Protein AF-A0A3D6BR18-F1 (afdb_monomer_lite)

Sequence (540 aa):
STDLTGLTVGATYFVQVFTYFSGSATTTFEICVTEPCTLSGSIANTPTLCPTIIIDEQGNDPFAASPFISNPSANIDCSTDTVTLSANPNLKETTSYIVEQIIYPNPAPDYDFPILGGNQQVINTDDVWATSRTNIGFPFCFYDNTYTQTLVGANGMTTFDNSIVPGSSCGWSFNNNLPSTAGALFEQTIYGVYHDIDPSGLTGAPIKSRTIGTAPCRQFQVSWTDIPMFGDASRLYTGMIVLHEATNIIEVFIETKLIENGNVYPWNDGNSIVGIQGDITPLGPNNQYAVAPCRNGLDTNWETTNEAWRFTPNGADVTPSTVTWYQGSINASNVIASNPDNSVTVSTGGNYFAVASFNTCSGTINLTDEIVVNDNRKVWRGTVNTDWYTPANWSGNAIPTSSDCVIIPDLNTTNNNSPIVIGGPPTPPPPGLARSLRVMSNGYLELTSESNLIVTDNIYIEDAIAPYGKIIIRDDGNLIQINNSPPNNNVGNIQMQRNVNSLTNLNYVYWSSPVNGFNVTNVSPGTNNNLIWHWIPTVA

pLDDT: mean 89.98, std 9.35, range [43.12, 98.69]

Organism: NCBI:txid1137281

Foldseek 3Di:
DDDDDDDDPPDDDDDDDDDPDPDDDDDDDDDDDDDAFDPPDDADADDDDAWFWAKDFPPDDQSPDVVRDRFDFAEAFPVRLKTKIFTHTLAFDQLAWEKHWHAQDVVHDDQDDDAPDWDWQADQFFFFKGQDWTALVFWAAHNNDTARTWIDTPFQKIARDPVDHHGDGQDQADDDWPPDPPGNHDARMFRLKGHGWGSHPDPDRQWGWDWDDDPQWIKIKIWHHQTAHPQGSVFGWTKMWIATHRQRKIKIWTQWDAFPPNQDPTPSNLFIFGWGHHDQDDDPPRRHMDGDRQGIRNRPRDIDHSIMMMIGRDHHGFQFPKKWKAFADPDPVGTPDIDSGRIDMDRDWGKMKIWTWTQDPRGIDIHMDIHTYDYQAWEFQLPPAQEQCQQVRIPPSHHAAQDHEYEQEACVRRVVHAHEQDADPPVQDDARHYCEYEFAANGEYEYEASYHHEHAAAYEWAPPDPPTGEYEYYANGDYYYNDPDPPRPYDDDYHYDHDDPDDDPPDDDDDDDPDPPDDCCVVPVPDDPVNDDDDDDDDD

Structure (mmCIF, N/CA/C/O backbone):
data_AF-A0A3D6BR18-F1
#
_entry.id   AF-A0A3D6BR18-F1
#
loop_
_atom_site.group_PDB
_atom_site.id
_atom_site.type_symbol
_atom_site.label_atom_id
_atom_site.label_alt_id
_atom_site.label_comp_id
_atom_site.label_asym_id
_atom_site.label_entity_id
_atom_site.label_seq_id
_atom_site.pdbx_PDB_ins_code
_atom_site.Cartn_x
_atom_site.Cartn_y
_atom_site.Cartn_z
_atom_site.occupancy
_atom_site.B_iso_or_equiv
_atom_site.auth_seq_id
_atom_site.auth_comp_id
_atom_site.auth_asym_id
_atom_site.auth_atom_id
_atom_site.pdbx_PDB_model_num
ATOM 1 N N . SER A 1 1 ? 49.241 -8.669 -21.479 1.00 60.81 1 SER A N 1
ATOM 2 C CA . SER A 1 1 ? 48.333 -8.402 -20.353 1.00 60.81 1 SER A CA 1
ATOM 3 C C . SER A 1 1 ? 48.470 -9.540 -19.363 1.00 60.81 1 SER A C 1
ATOM 5 O O . SER A 1 1 ? 48.788 -10.651 -19.778 1.00 60.81 1 SER A O 1
ATOM 7 N N . THR A 1 2 ? 48.308 -9.253 -18.076 1.00 68.56 2 THR A N 1
ATOM 8 C CA . THR A 1 2 ? 48.282 -10.262 -17.014 1.00 68.56 2 THR A CA 1
ATOM 9 C C . THR A 1 2 ? 47.065 -9.956 -16.163 1.00 68.56 2 THR A C 1
ATOM 11 O O . THR A 1 2 ? 47.025 -8.885 -15.560 1.00 68.56 2 THR A O 1
ATOM 14 N N . ASP A 1 3 ? 46.108 -10.877 -16.117 1.00 72.44 3 ASP A N 1
ATOM 15 C CA . ASP A 1 3 ? 44.903 -10.718 -15.307 1.00 72.44 3 ASP A CA 1
ATOM 16 C C . ASP A 1 3 ? 45.155 -11.310 -13.921 1.00 72.44 3 ASP A C 1
ATOM 18 O O . ASP A 1 3 ? 45.604 -12.452 -13.784 1.00 72.44 3 ASP A O 1
ATOM 22 N N . LEU A 1 4 ? 44.908 -10.513 -12.883 1.00 78.56 4 LEU A N 1
ATOM 23 C CA . LEU A 1 4 ? 45.089 -10.914 -11.493 1.00 78.56 4 LEU A CA 1
ATOM 24 C C . LEU A 1 4 ? 43.722 -10.957 -10.802 1.00 78.56 4 LEU A C 1
ATOM 26 O O . LEU A 1 4 ? 43.107 -9.921 -10.571 1.00 78.56 4 LEU A O 1
ATOM 30 N N . THR A 1 5 ? 43.251 -12.159 -10.467 1.00 78.25 5 THR A N 1
ATOM 31 C CA . THR A 1 5 ? 41.953 -12.393 -9.808 1.00 78.25 5 THR A CA 1
ATOM 32 C C . THR A 1 5 ? 42.113 -12.703 -8.316 1.00 78.25 5 THR A C 1
ATOM 34 O O . THR A 1 5 ? 43.178 -13.145 -7.886 1.00 78.25 5 THR A O 1
ATOM 37 N N . GLY A 1 6 ? 41.040 -12.560 -7.528 1.00 75.62 6 GLY A N 1
ATOM 38 C CA . GLY A 1 6 ? 41.031 -12.931 -6.101 1.00 75.62 6 GLY A CA 1
ATOM 39 C C . GLY A 1 6 ? 41.629 -11.872 -5.171 1.00 75.62 6 GLY A C 1
ATOM 40 O O . GLY A 1 6 ? 42.189 -12.204 -4.128 1.00 75.62 6 GLY A O 1
ATOM 41 N N . LEU A 1 7 ? 41.542 -10.603 -5.569 1.00 78.50 7 LEU A N 1
ATOM 42 C CA . LEU A 1 7 ? 41.969 -9.468 -4.759 1.00 78.50 7 LEU A CA 1
ATOM 43 C C . LEU A 1 7 ? 40.924 -9.160 -3.673 1.00 78.50 7 LEU A C 1
ATOM 45 O O . LEU A 1 7 ? 39.724 -9.279 -3.899 1.00 78.50 7 LEU A O 1
ATOM 49 N N . THR A 1 8 ? 41.385 -8.756 -2.493 1.00 75.69 8 THR A N 1
ATOM 50 C CA . THR A 1 8 ? 40.568 -8.381 -1.341 1.00 75.69 8 THR A CA 1
ATOM 51 C C . THR A 1 8 ? 40.419 -6.865 -1.305 1.00 75.69 8 THR A C 1
ATOM 53 O O . THR A 1 8 ? 41.416 -6.138 -1.303 1.00 75.69 8 THR A O 1
ATOM 56 N N . VAL A 1 9 ? 39.178 -6.381 -1.221 1.00 72.50 9 VAL A N 1
ATOM 57 C CA . VAL A 1 9 ? 38.888 -4.950 -1.063 1.00 72.50 9 VAL A CA 1
ATOM 58 C C . VAL A 1 9 ? 39.596 -4.407 0.186 1.00 72.50 9 VAL A C 1
ATOM 60 O O . VAL A 1 9 ? 39.538 -5.001 1.262 1.00 72.50 9 VAL A O 1
ATOM 63 N N . GLY A 1 10 ? 40.300 -3.283 0.031 1.00 75.00 10 GLY A N 1
ATOM 64 C CA . GLY A 1 10 ? 41.078 -2.645 1.100 1.00 75.00 10 GLY A CA 1
ATOM 65 C C . GLY A 1 10 ? 42.492 -3.205 1.313 1.00 75.00 10 GLY A C 1
ATOM 66 O O . GLY A 1 10 ? 43.231 -2.658 2.131 1.00 75.00 10 GLY A O 1
ATOM 67 N N . ALA A 1 11 ? 42.905 -4.250 0.587 1.00 82.31 11 ALA A N 1
ATOM 68 C CA . ALA A 1 11 ? 44.281 -4.742 0.615 1.00 82.31 11 ALA A CA 1
ATOM 69 C C . ALA A 1 11 ? 45.194 -3.955 -0.346 1.00 82.31 11 ALA A C 1
ATOM 71 O O . ALA A 1 11 ? 44.793 -3.565 -1.442 1.00 82.31 11 ALA A O 1
ATOM 72 N N . THR A 1 12 ? 46.451 -3.742 0.056 1.00 86.69 12 THR A N 1
ATOM 73 C CA . THR A 1 12 ? 47.466 -3.081 -0.779 1.00 86.69 12 THR A CA 1
ATOM 74 C C . THR A 1 12 ? 48.167 -4.092 -1.681 1.00 86.69 12 THR A C 1
ATOM 76 O O . THR A 1 12 ? 48.740 -5.068 -1.194 1.00 86.69 12 THR A O 1
ATOM 79 N N . TYR A 1 13 ? 48.205 -3.808 -2.982 1.00 84.00 13 TYR A N 1
ATOM 80 C CA . TYR A 1 13 ? 48.919 -4.601 -3.983 1.00 84.00 13 TYR A CA 1
ATOM 81 C C . TYR A 1 13 ? 50.100 -3.818 -4.557 1.00 84.00 13 TYR A C 1
ATOM 83 O O . TYR A 1 13 ? 50.001 -2.618 -4.807 1.00 84.00 13 TYR A O 1
ATOM 91 N N . PHE A 1 14 ? 51.225 -4.501 -4.772 1.00 86.56 14 PHE A N 1
ATOM 92 C CA . PHE A 1 14 ? 52.440 -3.910 -5.330 1.00 86.56 14 PHE A CA 1
ATOM 93 C C . PHE A 1 14 ? 52.667 -4.433 -6.748 1.00 86.56 14 PHE A C 1
ATOM 95 O O . PHE A 1 14 ? 52.677 -5.642 -6.970 1.00 86.56 14 PHE A O 1
ATOM 102 N N . VAL A 1 15 ? 52.891 -3.522 -7.696 1.00 83.00 15 VAL A N 1
ATOM 103 C CA . VAL A 1 15 ? 53.250 -3.851 -9.080 1.00 83.00 15 VAL A CA 1
ATOM 104 C C . VAL A 1 15 ? 54.729 -3.558 -9.280 1.00 83.00 15 VAL A C 1
ATOM 106 O O . VAL A 1 15 ? 55.196 -2.457 -8.987 1.00 83.00 15 VAL A O 1
ATOM 109 N N . GLN A 1 16 ? 55.472 -4.539 -9.788 1.00 83.19 16 GLN A N 1
ATOM 110 C CA . GLN A 1 16 ? 56.882 -4.383 -10.125 1.00 83.19 16 GLN A CA 1
ATOM 111 C C . GLN A 1 16 ? 57.082 -4.562 -11.628 1.00 83.19 16 GLN A C 1
ATOM 113 O O . GLN A 1 16 ? 56.694 -5.578 -12.200 1.00 83.19 16 GLN A O 1
ATOM 118 N N . VAL A 1 17 ? 57.711 -3.571 -12.258 1.00 79.62 17 VAL A N 1
ATOM 119 C CA . VAL A 1 17 ? 58.019 -3.578 -13.692 1.00 79.62 17 VAL A CA 1
ATOM 120 C C . VAL A 1 17 ? 59.502 -3.881 -13.874 1.00 79.62 17 VAL A C 1
ATOM 122 O O . VAL A 1 17 ? 60.353 -3.225 -13.274 1.00 79.62 17 VAL A O 1
ATOM 125 N N . PHE A 1 18 ? 59.812 -4.868 -14.712 1.00 78.88 18 PHE A N 1
ATOM 126 C CA . PHE A 1 18 ? 61.181 -5.248 -15.049 1.00 78.88 18 PHE A CA 1
ATOM 127 C C . PHE A 1 18 ? 61.497 -4.894 -16.502 1.00 78.88 18 PHE A C 1
ATOM 129 O O . PHE A 1 18 ? 60.648 -5.019 -17.381 1.00 78.88 18 PHE A O 1
ATOM 136 N N . THR A 1 19 ? 62.741 -4.492 -16.756 1.00 77.75 19 THR A N 1
ATOM 137 C CA . THR A 1 19 ? 63.297 -4.373 -18.108 1.00 77.75 19 THR A CA 1
ATOM 138 C C . THR A 1 19 ? 64.278 -5.515 -18.354 1.00 77.75 19 THR A C 1
ATOM 140 O O . THR A 1 19 ? 65.037 -5.894 -17.463 1.00 77.75 19 THR A O 1
ATOM 143 N N . TYR A 1 20 ? 64.256 -6.081 -19.560 1.00 79.12 20 TYR A N 1
ATOM 144 C CA . TYR A 1 20 ? 65.092 -7.225 -19.938 1.00 79.12 20 TYR A CA 1
ATOM 145 C C . TYR A 1 20 ? 66.569 -6.849 -20.181 1.00 79.12 20 TYR A C 1
ATOM 147 O O . TYR A 1 20 ? 67.428 -7.723 -20.254 1.00 79.12 20 TYR A O 1
ATOM 155 N N . PHE A 1 21 ? 66.895 -5.555 -20.284 1.00 78.75 21 PHE A N 1
ATOM 156 C CA . PHE A 1 21 ? 68.249 -5.081 -20.586 1.00 78.75 21 PHE A CA 1
ATOM 157 C C . PHE A 1 21 ? 68.790 -4.150 -19.498 1.00 78.75 21 PHE A C 1
ATOM 159 O O . PHE A 1 21 ? 68.047 -3.397 -18.870 1.00 78.75 21 PHE A O 1
ATOM 166 N N . SER A 1 22 ? 70.111 -4.157 -19.310 1.00 77.31 22 SER A N 1
ATOM 167 C CA . SER A 1 22 ? 70.805 -3.243 -18.402 1.00 77.31 22 SER A CA 1
ATOM 168 C C . SER A 1 22 ? 70.850 -1.828 -18.995 1.00 77.31 22 SER A C 1
ATOM 170 O O . SER A 1 22 ? 71.704 -1.525 -19.828 1.00 77.31 22 SER A O 1
ATOM 172 N N . GLY A 1 23 ? 69.920 -0.967 -18.581 1.00 76.19 23 GLY A N 1
ATOM 173 C CA . GLY A 1 23 ? 69.834 0.430 -19.007 1.00 76.19 23 GLY A CA 1
ATOM 174 C C . GLY A 1 23 ? 68.563 1.114 -18.498 1.00 76.19 23 GLY A C 1
ATOM 175 O O . GLY A 1 23 ? 67.672 0.460 -17.958 1.00 76.19 23 GLY A O 1
ATOM 176 N N . SER A 1 24 ? 68.476 2.436 -18.659 1.00 76.38 24 SER A N 1
ATOM 177 C CA . SER A 1 24 ? 67.232 3.167 -18.396 1.00 76.38 24 SER A CA 1
ATOM 178 C C . SER A 1 24 ? 66.236 2.885 -19.523 1.00 76.38 24 SER A C 1
ATOM 180 O O . SER A 1 24 ? 66.578 3.032 -20.696 1.00 76.38 24 SER A O 1
ATOM 182 N N . ALA A 1 25 ? 65.025 2.460 -19.170 1.00 75.50 25 ALA A N 1
ATOM 183 C CA . ALA A 1 25 ? 63.926 2.234 -20.099 1.00 75.50 25 ALA A CA 1
ATOM 184 C C . ALA A 1 25 ? 62.703 3.028 -19.631 1.00 75.50 25 ALA A C 1
ATOM 186 O O . ALA A 1 25 ? 62.412 3.077 -18.436 1.00 75.50 25 ALA A O 1
ATOM 187 N N . THR A 1 26 ? 61.989 3.642 -20.571 1.00 80.06 26 THR A N 1
ATOM 188 C CA . THR A 1 26 ? 60.726 4.339 -20.312 1.00 80.06 26 THR A CA 1
ATOM 189 C C . THR A 1 26 ? 59.607 3.557 -20.980 1.00 80.06 26 THR A C 1
ATOM 191 O O . THR A 1 26 ? 59.691 3.255 -22.167 1.00 80.06 26 THR A O 1
ATOM 194 N N . THR A 1 27 ? 58.571 3.219 -20.219 1.00 76.94 27 THR A N 1
ATOM 195 C CA . THR A 1 27 ? 57.362 2.564 -20.724 1.00 76.94 27 THR A CA 1
ATOM 196 C C . THR A 1 27 ? 56.146 3.173 -20.047 1.00 76.94 27 THR A C 1
ATOM 198 O O . THR A 1 27 ? 56.242 3.678 -18.928 1.00 76.94 27 THR A O 1
ATOM 201 N N . THR A 1 28 ? 55.005 3.102 -20.716 1.00 80.56 28 THR A N 1
ATOM 202 C CA . THR A 1 28 ? 53.692 3.319 -20.113 1.00 80.56 28 THR A CA 1
ATOM 203 C C . THR A 1 28 ? 53.018 1.964 -19.921 1.00 80.56 28 THR A C 1
ATOM 205 O O . THR A 1 28 ? 53.289 1.015 -20.657 1.00 80.56 28 THR A O 1
ATOM 208 N N . PHE A 1 29 ? 52.184 1.851 -18.895 1.00 78.56 29 PHE A N 1
ATOM 209 C CA . PHE A 1 29 ? 51.270 0.732 -18.710 1.00 78.56 29 PHE A CA 1
ATOM 210 C C . PHE A 1 29 ? 50.000 1.259 -18.049 1.00 78.56 29 PHE A C 1
ATOM 212 O O . PHE A 1 29 ? 50.023 2.294 -17.382 1.00 78.56 29 PHE A O 1
ATOM 219 N N . GLU A 1 30 ? 48.909 0.539 -18.250 1.00 79.00 30 GLU A N 1
ATOM 220 C CA . GLU A 1 30 ? 47.612 0.833 -17.662 1.00 79.00 30 GLU A CA 1
ATOM 221 C C . GLU A 1 30 ? 47.282 -0.261 -16.643 1.00 79.00 30 GLU A C 1
ATOM 223 O O . GLU A 1 30 ? 47.564 -1.438 -16.878 1.00 79.00 30 GLU A O 1
ATOM 228 N N . ILE A 1 31 ? 46.734 0.133 -15.493 1.00 80.75 31 ILE A N 1
ATOM 229 C CA . ILE A 1 31 ? 46.152 -0.794 -14.521 1.00 80.75 31 ILE A CA 1
ATOM 230 C C . ILE A 1 31 ? 44.653 -0.529 -14.521 1.00 80.75 31 ILE A C 1
ATOM 232 O O . ILE A 1 31 ? 44.224 0.554 -14.127 1.00 80.75 31 ILE A O 1
ATOM 236 N N . CYS A 1 32 ? 43.876 -1.533 -14.910 1.00 70.25 32 CYS A N 1
ATOM 237 C CA . CYS A 1 32 ? 42.437 -1.549 -14.701 1.00 70.25 32 CYS A CA 1
ATOM 238 C C . CYS A 1 32 ? 42.144 -2.374 -13.441 1.00 70.25 32 CYS A C 1
ATOM 240 O O . CYS A 1 32 ? 42.615 -3.506 -13.321 1.00 70.25 32 CYS A O 1
ATOM 242 N N . VAL A 1 33 ? 41.414 -1.798 -12.486 1.00 70.69 33 VAL A N 1
ATOM 243 C CA . VAL A 1 33 ? 40.912 -2.519 -11.310 1.00 70.69 33 VAL A CA 1
ATOM 244 C C . VAL A 1 33 ? 39.407 -2.628 -11.463 1.00 70.69 33 VAL A C 1
ATOM 246 O O . VAL A 1 33 ? 38.709 -1.620 -11.413 1.00 70.69 33 VAL A O 1
ATOM 249 N N . THR A 1 34 ? 38.919 -3.849 -11.637 1.00 62.00 34 THR A N 1
ATOM 250 C CA . THR A 1 34 ? 37.490 -4.151 -11.687 1.00 62.00 34 THR A CA 1
ATOM 251 C C . THR A 1 34 ? 37.130 -5.006 -10.484 1.00 62.00 34 THR A C 1
ATOM 253 O O . THR A 1 34 ? 37.720 -6.069 -10.280 1.00 62.00 34 THR A O 1
ATOM 256 N N . GLU A 1 35 ? 36.157 -4.572 -9.692 1.00 62.97 35 GLU A N 1
ATOM 257 C CA . GLU A 1 35 ? 35.441 -5.483 -8.806 1.00 62.97 35 GLU A CA 1
ATOM 258 C C . GLU A 1 35 ? 34.349 -6.147 -9.656 1.00 62.97 35 GLU A C 1
ATOM 260 O O . GLU A 1 35 ? 33.513 -5.426 -10.203 1.00 62.97 35 GLU A O 1
ATOM 265 N N . PRO A 1 36 ? 34.362 -7.479 -9.856 1.00 64.31 36 PRO A N 1
ATOM 266 C CA . PRO A 1 36 ? 33.270 -8.130 -10.560 1.00 64.31 36 PRO A CA 1
ATOM 267 C C . PRO A 1 36 ? 31.995 -7.861 -9.769 1.00 64.31 36 PRO A C 1
ATOM 269 O O . PRO A 1 36 ? 31.894 -8.228 -8.597 1.00 64.31 36 PRO A O 1
ATOM 272 N N . CYS A 1 37 ? 31.042 -7.177 -10.395 1.00 67.88 37 CYS A N 1
ATOM 273 C CA . CYS A 1 37 ? 29.797 -6.850 -9.731 1.00 67.88 37 CYS A CA 1
ATOM 274 C C . CYS A 1 37 ? 29.080 -8.154 -9.358 1.00 67.88 37 CYS A C 1
ATOM 276 O O . CYS A 1 37 ? 28.840 -9.015 -10.208 1.00 67.88 37 CYS A O 1
ATOM 278 N N . THR A 1 38 ? 28.781 -8.328 -8.070 1.00 68.44 38 THR A N 1
ATOM 279 C CA . THR A 1 38 ? 28.078 -9.510 -7.564 1.00 68.44 38 THR A CA 1
ATOM 280 C C . THR A 1 38 ? 26.665 -9.131 -7.151 1.00 68.44 38 THR A C 1
ATOM 282 O O . THR A 1 38 ? 26.454 -8.236 -6.331 1.00 68.44 38 THR A O 1
ATOM 285 N N . LEU A 1 39 ? 25.682 -9.848 -7.700 1.00 75.88 39 LEU A N 1
ATOM 286 C CA . LEU A 1 39 ? 24.297 -9.780 -7.244 1.00 75.88 39 LEU A CA 1
ATOM 287 C C . LEU A 1 39 ? 24.222 -10.387 -5.836 1.00 75.88 39 LEU A C 1
ATOM 289 O O . LEU A 1 39 ? 24.115 -11.598 -5.672 1.00 75.88 39 LEU A O 1
ATOM 293 N N . SER A 1 40 ? 24.362 -9.546 -4.814 1.00 62.06 40 SER A N 1
ATOM 294 C CA . SER A 1 40 ? 24.357 -9.947 -3.398 1.00 62.06 40 SER A CA 1
ATOM 295 C C . SER A 1 40 ? 23.104 -9.486 -2.642 1.00 62.06 40 SER A C 1
ATOM 297 O O . SER A 1 40 ? 22.962 -9.766 -1.452 1.00 62.06 40 SER A O 1
ATOM 299 N N . GLY A 1 41 ? 22.179 -8.805 -3.327 1.00 67.94 41 GLY A N 1
ATOM 300 C CA . GLY A 1 41 ? 20.901 -8.374 -2.766 1.00 67.94 41 GLY A CA 1
ATOM 301 C C . GLY A 1 41 ? 19.906 -9.526 -2.615 1.00 67.94 41 GLY A C 1
ATOM 302 O O . GLY A 1 41 ? 19.881 -10.459 -3.416 1.00 67.94 41 GLY A O 1
ATOM 303 N N . SER A 1 42 ? 19.059 -9.455 -1.588 1.00 78.38 42 SER A N 1
ATOM 304 C CA . SER A 1 42 ? 17.889 -10.328 -1.483 1.00 78.38 42 SER A CA 1
ATOM 305 C C . SER A 1 42 ? 16.881 -9.986 -2.577 1.00 78.38 42 SER A C 1
ATOM 307 O O . SER A 1 42 ? 16.557 -8.814 -2.760 1.00 78.38 42 SER A O 1
ATOM 309 N N . ILE A 1 43 ? 16.346 -11.005 -3.250 1.00 86.62 43 ILE A N 1
ATOM 310 C CA . ILE A 1 43 ? 15.245 -10.836 -4.201 1.00 86.62 43 ILE A CA 1
ATOM 311 C C . ILE A 1 43 ? 13.999 -10.409 -3.423 1.00 86.62 43 ILE A C 1
ATOM 313 O O . ILE A 1 43 ? 13.561 -11.110 -2.505 1.00 86.62 43 ILE A O 1
ATOM 317 N N . ALA A 1 44 ? 13.432 -9.266 -3.789 1.00 85.88 44 ALA A N 1
ATOM 318 C CA . ALA A 1 44 ? 12.233 -8.748 -3.165 1.00 85.88 44 ALA A CA 1
ATOM 319 C C . ALA A 1 44 ? 11.018 -9.609 -3.521 1.00 85.88 44 ALA A C 1
ATOM 321 O O . ALA A 1 44 ? 10.730 -9.889 -4.688 1.00 85.88 44 ALA A O 1
ATOM 322 N N . ASN A 1 45 ? 10.299 -10.029 -2.483 1.00 83.50 45 ASN A N 1
ATOM 323 C CA . ASN A 1 45 ? 9.101 -10.859 -2.578 1.00 83.50 45 ASN A CA 1
ATOM 324 C C . ASN A 1 45 ? 7.799 -10.059 -2.420 1.00 83.50 45 ASN A C 1
ATOM 326 O O . ASN A 1 45 ? 6.720 -10.633 -2.569 1.00 83.50 45 ASN A O 1
ATOM 330 N N . THR A 1 46 ? 7.881 -8.757 -2.133 1.00 81.81 46 THR A N 1
ATOM 331 C CA . THR A 1 46 ? 6.715 -7.871 -2.098 1.00 81.81 46 THR A CA 1
ATOM 332 C C . THR A 1 46 ? 6.160 -7.724 -3.516 1.00 81.81 46 THR A C 1
ATOM 334 O O . THR A 1 46 ? 6.891 -7.255 -4.398 1.00 81.81 46 THR A O 1
ATOM 337 N N . PRO A 1 47 ? 4.902 -8.122 -3.773 1.00 84.25 47 PRO A N 1
ATOM 338 C CA . PRO A 1 47 ? 4.307 -8.016 -5.098 1.00 84.25 47 PRO A CA 1
ATOM 339 C C . PRO A 1 47 ? 4.134 -6.550 -5.496 1.00 84.25 47 PRO A C 1
ATOM 341 O O . PRO A 1 47 ? 3.909 -5.686 -4.649 1.00 84.25 47 PRO A O 1
ATOM 344 N N . THR A 1 48 ? 4.198 -6.267 -6.793 1.00 88.31 48 THR A N 1
ATOM 345 C CA . THR A 1 48 ? 3.797 -4.959 -7.314 1.00 88.31 48 THR A CA 1
ATOM 346 C C . THR A 1 48 ? 2.278 -4.866 -7.269 1.00 88.31 48 THR A C 1
ATOM 348 O O . THR A 1 48 ? 1.571 -5.673 -7.876 1.00 88.31 48 THR A O 1
ATOM 351 N N . LEU A 1 49 ? 1.774 -3.912 -6.491 1.00 86.62 49 LEU A N 1
ATOM 352 C CA . LEU A 1 49 ? 0.348 -3.710 -6.272 1.00 86.62 49 LEU A CA 1
ATOM 353 C C . LEU A 1 49 ? -0.160 -2.533 -7.097 1.00 86.62 49 LEU A C 1
ATOM 355 O O . LEU A 1 49 ? 0.571 -1.585 -7.383 1.00 86.62 49 LEU A O 1
ATOM 359 N N . CYS A 1 50 ? -1.456 -2.576 -7.401 1.00 87.56 50 CYS A N 1
ATOM 360 C CA . CYS A 1 50 ? -2.215 -1.383 -7.750 1.00 87.56 50 CYS A CA 1
ATOM 361 C C . CYS A 1 50 ? -1.950 -0.234 -6.760 1.00 87.56 50 CYS A C 1
ATOM 363 O O . CYS A 1 50 ? -1.614 -0.493 -5.596 1.00 87.56 50 CYS A O 1
ATOM 365 N N . PRO A 1 51 ? -2.174 1.028 -7.168 1.00 87.00 51 PRO A N 1
ATOM 366 C CA . PRO A 1 51 ? -2.248 2.114 -6.200 1.00 87.00 51 PRO A CA 1
ATOM 367 C C . PRO A 1 51 ? -3.308 1.758 -5.152 1.00 87.00 51 PRO A C 1
ATOM 369 O O . PRO A 1 51 ? -4.448 1.433 -5.489 1.00 87.00 51 PRO A O 1
ATOM 372 N N . THR A 1 52 ? -2.916 1.765 -3.885 1.00 91.00 52 THR A N 1
ATOM 373 C CA . THR A 1 52 ? -3.808 1.430 -2.779 1.00 91.00 52 THR A CA 1
ATOM 374 C C . THR A 1 52 ? -3.403 2.192 -1.530 1.00 91.00 52 THR A C 1
ATOM 376 O O . THR A 1 52 ? -2.290 2.708 -1.411 1.00 91.00 52 THR A O 1
ATOM 379 N N . ILE A 1 53 ? -4.335 2.259 -0.595 1.00 93.50 53 ILE A N 1
ATOM 380 C CA . ILE A 1 53 ? -4.004 2.466 0.807 1.00 93.50 53 ILE A CA 1
ATOM 381 C C . ILE A 1 53 ? -4.124 1.116 1.517 1.00 93.50 53 ILE A C 1
ATOM 383 O O . ILE A 1 53 ? -4.859 0.251 1.046 1.00 93.50 53 ILE A O 1
ATOM 387 N N . ILE A 1 54 ? -3.379 0.921 2.598 1.00 94.75 54 ILE A N 1
ATOM 388 C CA . ILE A 1 54 ? -3.582 -0.181 3.540 1.00 94.75 54 ILE A CA 1
ATOM 389 C C . ILE A 1 54 ? -3.741 0.441 4.922 1.00 94.75 54 ILE A C 1
ATOM 391 O O . ILE A 1 54 ? -2.867 1.175 5.395 1.00 94.75 54 ILE A O 1
ATOM 395 N N . ILE A 1 55 ? -4.879 0.190 5.550 1.00 96.38 55 ILE A N 1
ATOM 396 C CA . ILE A 1 55 ? -5.179 0.623 6.903 1.00 96.38 55 ILE A CA 1
ATOM 397 C C . ILE A 1 55 ? -4.481 -0.324 7.871 1.00 96.38 55 ILE A C 1
ATOM 399 O O . ILE A 1 55 ? -4.630 -1.527 7.739 1.00 96.38 55 ILE A O 1
ATOM 403 N N . ASP A 1 56 ? -3.775 0.197 8.868 1.00 96.75 56 ASP A N 1
ATOM 404 C CA . ASP A 1 56 ? -3.229 -0.586 9.986 1.00 96.75 56 ASP A CA 1
ATOM 405 C C . ASP A 1 56 ? -3.320 0.234 11.286 1.00 96.75 56 ASP A C 1
ATOM 407 O O . ASP A 1 56 ? -3.743 1.392 11.274 1.00 96.75 56 ASP A O 1
ATOM 411 N N . GLU A 1 57 ? -2.944 -0.336 12.426 1.00 95.31 57 GLU A N 1
ATOM 412 C CA . GLU A 1 57 ? -2.740 0.414 13.660 1.00 95.31 57 GLU A CA 1
ATOM 413 C C . GLU A 1 57 ? -1.636 1.471 13.466 1.00 95.31 57 GLU A C 1
ATOM 415 O O . GLU A 1 57 ? -0.603 1.240 12.835 1.00 95.31 57 GLU A O 1
ATOM 420 N N . GLN A 1 58 ? -1.859 2.672 13.998 1.00 94.81 58 GLN A N 1
ATOM 421 C CA . GLN A 1 58 ? -0.942 3.795 13.855 1.00 94.81 58 GLN A CA 1
ATOM 422 C C . GLN A 1 58 ? 0.452 3.436 14.386 1.00 94.81 58 GLN A C 1
ATOM 424 O O . GLN A 1 58 ? 0.613 3.059 15.545 1.00 94.81 58 GLN A O 1
ATOM 429 N N . GLY A 1 59 ? 1.465 3.631 13.540 1.00 91.69 59 GLY A N 1
ATOM 430 C CA . GLY A 1 59 ? 2.856 3.273 13.824 1.00 91.69 59 GLY A CA 1
ATOM 431 C C . GLY A 1 59 ? 3.328 2.018 13.088 1.00 91.69 59 GLY A C 1
ATOM 432 O O . GLY A 1 59 ? 4.537 1.824 12.976 1.00 91.69 59 GLY A O 1
ATOM 433 N N . ASN A 1 60 ? 2.409 1.223 12.534 1.00 92.56 60 ASN A N 1
ATOM 434 C CA . ASN A 1 60 ? 2.735 0.122 11.637 1.00 92.56 60 ASN A CA 1
ATOM 435 C C . ASN A 1 60 ? 2.735 0.605 10.180 1.00 92.56 60 ASN A C 1
ATOM 437 O O . ASN A 1 60 ? 1.802 1.282 9.744 1.00 92.56 60 ASN A O 1
ATOM 441 N N . ASP A 1 61 ? 3.772 0.230 9.427 1.00 88.94 61 ASP A N 1
ATOM 442 C CA . ASP A 1 61 ? 3.817 0.397 7.973 1.00 88.94 61 ASP A CA 1
ATOM 443 C C . ASP A 1 61 ? 3.671 -0.983 7.301 1.00 88.94 61 ASP A C 1
ATOM 445 O O . ASP A 1 61 ? 4.625 -1.774 7.300 1.00 88.94 61 ASP A O 1
ATOM 449 N N . PRO A 1 62 ? 2.497 -1.294 6.725 1.00 88.56 62 PRO A N 1
ATOM 450 C CA . PRO A 1 62 ? 2.240 -2.585 6.097 1.00 88.56 62 PRO A CA 1
ATOM 451 C C . PRO A 1 62 ? 3.099 -2.824 4.846 1.00 88.56 62 PRO A C 1
ATOM 453 O O . PRO A 1 62 ? 3.347 -3.982 4.505 1.00 88.56 62 PRO A O 1
ATOM 456 N N . PHE A 1 63 ? 3.599 -1.771 4.182 1.00 84.94 63 PHE A N 1
ATOM 457 C CA . PHE A 1 63 ? 4.479 -1.895 3.012 1.00 84.94 63 PHE A CA 1
ATOM 458 C C . PHE A 1 63 ? 5.939 -2.156 3.389 1.00 84.94 63 PHE A C 1
ATOM 460 O O . PHE A 1 63 ? 6.675 -2.740 2.593 1.00 84.94 63 PHE A O 1
ATOM 467 N N . ALA A 1 64 ? 6.351 -1.772 4.600 1.00 84.25 64 ALA A N 1
ATOM 468 C CA . ALA A 1 64 ? 7.675 -2.070 5.147 1.00 84.25 64 ALA A CA 1
ATOM 469 C C . ALA A 1 64 ? 7.721 -3.375 5.969 1.00 84.25 64 ALA A C 1
ATOM 471 O O . ALA A 1 64 ? 8.802 -3.819 6.368 1.00 84.25 64 ALA A O 1
ATOM 472 N N . ALA A 1 65 ? 6.570 -3.998 6.240 1.00 84.88 65 ALA A N 1
ATOM 473 C CA . ALA A 1 65 ? 6.486 -5.239 7.000 1.00 84.88 65 ALA A CA 1
ATOM 474 C C . ALA A 1 65 ? 7.157 -6.418 6.269 1.00 84.88 65 ALA A C 1
ATOM 476 O O . ALA A 1 65 ? 7.046 -6.579 5.053 1.00 84.88 65 ALA A O 1
ATOM 477 N N . SER A 1 66 ? 7.834 -7.283 7.031 1.00 82.75 66 SER A N 1
ATOM 478 C CA . SER A 1 66 ? 8.431 -8.527 6.534 1.00 82.75 66 SER A CA 1
ATOM 479 C C . SER A 1 66 ? 7.971 -9.706 7.402 1.00 82.75 66 SER A C 1
ATOM 481 O O . SER A 1 66 ? 8.383 -9.796 8.563 1.00 82.75 66 SER A O 1
ATOM 483 N N . PRO A 1 67 ? 7.115 -10.613 6.887 1.00 85.19 67 PRO A N 1
ATOM 484 C CA . PRO A 1 67 ? 6.525 -10.611 5.542 1.00 85.19 67 PRO A CA 1
ATOM 485 C C . PRO A 1 67 ? 5.543 -9.447 5.317 1.00 85.19 67 PRO A C 1
ATOM 487 O O . PRO A 1 67 ? 4.984 -8.917 6.273 1.00 85.19 67 PRO A O 1
ATOM 490 N N . PHE A 1 68 ? 5.319 -9.091 4.048 1.00 84.75 68 PHE A N 1
ATOM 491 C CA . PHE A 1 68 ? 4.323 -8.096 3.637 1.00 84.75 68 PHE A CA 1
ATOM 492 C C . PHE A 1 68 ? 2.917 -8.468 4.143 1.00 84.75 68 PHE A C 1
ATOM 494 O O . PHE A 1 68 ? 2.502 -9.626 4.024 1.00 84.75 68 PHE A O 1
ATOM 501 N N . ILE A 1 69 ? 2.179 -7.489 4.677 1.00 86.62 69 ILE A N 1
ATOM 502 C CA . ILE A 1 69 ? 0.836 -7.675 5.243 1.00 86.62 69 ILE A CA 1
ATOM 503 C C . ILE A 1 69 ? -0.171 -6.897 4.393 1.00 86.62 69 ILE A C 1
ATOM 505 O O . ILE A 1 69 ? -0.292 -5.684 4.510 1.00 86.62 69 ILE A O 1
ATOM 509 N N . SER A 1 70 ? -0.913 -7.602 3.537 1.00 88.31 70 SER A N 1
ATOM 510 C CA . SER A 1 70 ? -1.886 -6.979 2.626 1.00 88.31 70 SER A CA 1
ATOM 511 C C . SER A 1 70 ? -3.246 -6.673 3.248 1.00 88.31 70 SER A C 1
ATOM 513 O O . SER A 1 70 ? -4.022 -5.935 2.654 1.00 88.31 70 SER A O 1
ATOM 515 N N . ASN A 1 71 ? -3.571 -7.299 4.379 1.00 90.88 71 ASN A N 1
ATOM 516 C CA . ASN A 1 71 ? -4.867 -7.175 5.040 1.00 90.88 71 ASN A CA 1
ATOM 517 C C . ASN A 1 71 ? -4.685 -7.369 6.554 1.00 90.88 71 ASN A C 1
ATOM 519 O O . ASN A 1 71 ? -4.906 -8.474 7.066 1.00 90.88 71 ASN A O 1
ATOM 523 N N . PRO A 1 72 ? -4.153 -6.357 7.256 1.00 95.00 72 PRO A N 1
ATOM 524 C CA . PRO A 1 72 ? -3.983 -6.413 8.701 1.00 95.00 72 PRO A CA 1
ATOM 525 C C . PRO A 1 72 ? -5.344 -6.393 9.418 1.00 95.00 72 PRO A C 1
ATOM 527 O O . PRO A 1 72 ? -6.401 -6.161 8.835 1.00 95.00 72 PRO A O 1
ATOM 530 N N . SER A 1 73 ? -5.318 -6.641 10.722 1.00 95.00 73 SER A N 1
ATOM 531 C CA . SER A 1 73 ? -6.483 -6.503 11.596 1.00 95.00 73 SER A CA 1
ATOM 532 C C . SER A 1 73 ? -6.056 -5.827 12.883 1.00 95.00 73 SER A C 1
ATOM 534 O O . SER A 1 73 ? -4.976 -6.133 13.389 1.00 95.00 73 SER A O 1
ATOM 536 N N . ALA A 1 74 ? -6.927 -5.002 13.444 1.00 96.19 74 ALA A N 1
ATOM 537 C CA . ALA A 1 74 ? -6.669 -4.315 14.700 1.00 96.19 74 ALA A CA 1
ATOM 538 C C . ALA A 1 74 ? -7.453 -4.952 15.851 1.00 96.19 74 ALA A C 1
ATOM 540 O O . ALA A 1 74 ? -8.455 -5.642 15.630 1.00 96.19 74 ALA A O 1
ATOM 541 N N . ASN A 1 75 ? -7.017 -4.727 17.091 1.00 94.56 75 ASN A N 1
ATOM 542 C CA . ASN A 1 75 ? -7.676 -5.294 18.269 1.00 94.56 75 ASN A CA 1
ATOM 543 C C . ASN A 1 75 ? -7.919 -4.241 19.353 1.00 94.56 75 ASN A C 1
ATOM 545 O O . ASN A 1 75 ? -7.066 -3.408 19.641 1.00 94.56 75 ASN A O 1
ATOM 549 N N . ILE A 1 76 ? -9.073 -4.343 20.007 1.00 94.69 76 ILE A N 1
ATOM 550 C CA . ILE A 1 76 ? -9.352 -3.679 21.282 1.00 94.69 76 ILE A CA 1
ATOM 551 C C . ILE A 1 76 ? -9.670 -4.743 22.327 1.00 94.69 76 ILE A C 1
ATOM 553 O O . ILE A 1 76 ? -10.346 -5.740 22.046 1.00 94.69 76 ILE A O 1
ATOM 557 N N . ASP A 1 77 ? -9.137 -4.566 23.529 1.00 92.06 77 ASP A N 1
ATOM 558 C CA . ASP A 1 77 ? -9.215 -5.555 24.594 1.00 92.06 77 ASP A CA 1
ATOM 559 C C . ASP A 1 77 ? -9.243 -4.916 25.992 1.00 92.06 77 ASP A C 1
ATOM 561 O O . ASP A 1 77 ? -9.490 -3.727 26.168 1.00 92.06 77 ASP A O 1
ATOM 565 N N . CYS A 1 78 ? -9.032 -5.738 27.019 1.00 87.12 78 CYS A N 1
ATOM 566 C CA . CYS A 1 78 ? -8.979 -5.322 28.420 1.00 87.12 78 CYS A CA 1
ATOM 567 C C . CYS A 1 78 ? -7.914 -4.268 28.763 1.00 87.12 78 CYS A C 1
ATOM 569 O O . CYS A 1 78 ? -8.013 -3.613 29.798 1.00 87.12 78 CYS A O 1
ATOM 571 N N . SER A 1 79 ? -6.847 -4.204 27.977 1.00 86.62 79 SER A N 1
ATOM 572 C CA . SER A 1 79 ? -5.701 -3.316 28.150 1.00 86.62 79 SER A CA 1
ATOM 573 C C . SER A 1 79 ? -5.741 -2.118 27.204 1.00 86.62 79 SER A C 1
ATOM 575 O O . SER A 1 79 ? -5.207 -1.062 27.547 1.00 86.62 79 SER A O 1
ATOM 577 N N . THR A 1 80 ? -6.411 -2.256 26.057 1.00 86.81 80 THR A N 1
ATOM 578 C CA . THR A 1 80 ? -6.566 -1.213 25.040 1.00 86.81 80 THR A CA 1
ATOM 579 C C . THR A 1 80 ? -8.042 -0.984 24.707 1.00 86.81 80 THR A C 1
ATOM 581 O O . THR A 1 80 ? -8.647 -1.665 23.883 1.00 86.81 80 THR A O 1
ATOM 584 N N . ASP A 1 81 ? -8.644 0.030 25.332 1.00 86.62 81 ASP A N 1
ATOM 585 C CA . ASP A 1 81 ? -10.060 0.370 25.113 1.00 86.62 81 ASP A CA 1
ATOM 586 C C . ASP A 1 81 ? -10.337 1.078 23.774 1.00 86.62 81 ASP A C 1
ATOM 588 O O . ASP A 1 81 ? -11.496 1.218 23.368 1.00 86.62 81 ASP A O 1
ATOM 592 N N . THR A 1 82 ? -9.279 1.541 23.106 1.00 93.06 82 THR A N 1
ATOM 593 C CA . THR A 1 82 ? -9.311 2.207 21.804 1.00 93.06 82 THR A CA 1
ATOM 594 C C . THR A 1 82 ? -8.103 1.806 20.973 1.00 93.06 82 THR A C 1
ATOM 596 O O . THR A 1 82 ? -7.032 1.572 21.532 1.00 93.06 82 THR A O 1
ATOM 599 N N . VAL A 1 83 ? -8.244 1.854 19.653 1.00 96.25 83 VAL A N 1
ATOM 600 C CA . VAL A 1 83 ? -7.138 1.727 18.701 1.00 96.25 83 VAL A CA 1
ATOM 601 C C . VAL A 1 83 ? -7.157 2.906 17.736 1.00 96.25 83 VAL A C 1
ATOM 603 O O . VAL A 1 83 ? -8.225 3.335 17.293 1.00 96.25 83 VAL A O 1
ATOM 606 N N . THR A 1 84 ? -5.986 3.463 17.435 1.00 96.88 84 THR A N 1
ATOM 607 C CA . THR A 1 84 ? -5.846 4.473 16.383 1.00 96.88 84 THR A CA 1
ATOM 608 C C . THR A 1 84 ? -5.437 3.771 15.104 1.00 96.88 84 THR A C 1
ATOM 610 O O . THR A 1 84 ? -4.385 3.148 15.058 1.00 96.88 84 THR A O 1
ATOM 613 N N . LEU A 1 85 ? -6.278 3.864 14.083 1.00 97.12 85 LEU A N 1
ATOM 614 C CA . LEU A 1 85 ? -6.036 3.347 12.743 1.00 97.12 85 LEU A CA 1
ATOM 615 C C . LEU A 1 85 ? -5.346 4.418 11.904 1.00 97.12 85 LEU A C 1
ATOM 617 O O . LEU A 1 85 ? -5.619 5.602 12.095 1.00 97.12 85 LEU A O 1
ATOM 621 N N . SER A 1 86 ? -4.495 4.013 10.967 1.00 95.50 86 SER A N 1
ATOM 622 C CA . SER A 1 86 ? -3.802 4.872 10.012 1.00 95.50 86 SER A CA 1
ATOM 623 C C . SER A 1 86 ? -3.922 4.300 8.601 1.00 95.50 86 SER A C 1
ATOM 625 O O . SER A 1 86 ? -3.691 3.113 8.407 1.00 95.50 86 SER A O 1
ATOM 627 N N . ALA A 1 87 ? -4.267 5.128 7.617 1.00 95.19 87 ALA A N 1
ATOM 628 C CA . ALA A 1 87 ? -4.286 4.777 6.202 1.00 95.19 87 ALA A CA 1
ATOM 629 C C . ALA A 1 87 ? -2.904 5.041 5.585 1.00 95.19 87 ALA A C 1
ATOM 631 O O . ALA A 1 87 ? -2.487 6.193 5.438 1.00 95.19 87 ALA A O 1
ATOM 632 N N . ASN A 1 88 ? -2.201 3.975 5.210 1.00 92.94 88 ASN A N 1
ATOM 633 C CA . ASN A 1 88 ? -0.853 4.042 4.649 1.00 92.94 88 ASN A CA 1
ATOM 634 C C . ASN A 1 88 ? -0.928 3.960 3.116 1.00 92.94 88 ASN A C 1
ATOM 636 O O . ASN A 1 88 ? -1.441 2.963 2.615 1.00 92.94 88 ASN A O 1
ATOM 640 N N . PRO A 1 89 ? -0.482 4.970 2.346 1.00 90.75 89 PRO A N 1
ATOM 641 C CA . PRO A 1 89 ? -0.424 4.891 0.885 1.00 90.75 89 PRO A CA 1
ATOM 642 C C . PRO A 1 89 ? 0.881 4.272 0.372 1.00 90.75 89 PRO A C 1
ATOM 644 O O . PRO A 1 89 ? 1.932 4.440 0.981 1.00 90.75 89 PRO A O 1
ATOM 647 N N . ASN A 1 90 ? 0.842 3.666 -0.818 1.00 87.88 90 ASN A N 1
ATOM 648 C CA . ASN A 1 90 ? 2.041 3.254 -1.568 1.00 87.88 90 ASN A CA 1
ATOM 649 C C . ASN A 1 90 ? 2.486 4.275 -2.632 1.00 87.88 90 ASN A C 1
ATOM 651 O O . ASN A 1 90 ? 3.080 3.902 -3.644 1.00 87.88 90 ASN A O 1
ATOM 655 N N . LEU A 1 91 ? 2.166 5.556 -2.438 1.00 91.88 91 LEU A N 1
ATOM 656 C CA . LEU A 1 91 ? 2.427 6.614 -3.412 1.00 91.88 91 LEU A CA 1
ATOM 657 C C . LEU A 1 91 ? 3.573 7.512 -2.948 1.00 91.88 91 LEU A C 1
ATOM 659 O O . LEU A 1 91 ? 3.490 8.148 -1.897 1.00 91.88 91 LEU A O 1
ATOM 663 N N . LYS A 1 92 ? 4.610 7.611 -3.778 1.00 92.31 92 LYS A N 1
ATOM 664 C CA . LYS A 1 92 ? 5.751 8.508 -3.585 1.00 92.31 92 LYS A CA 1
ATOM 665 C C . LYS A 1 92 ? 5.933 9.409 -4.798 1.00 92.31 92 LYS A C 1
ATOM 667 O O . LYS A 1 92 ? 5.587 9.040 -5.922 1.00 92.31 92 LYS A O 1
ATOM 672 N N . GLU A 1 93 ? 6.470 10.598 -4.563 1.00 92.94 93 GLU A N 1
ATOM 673 C CA . GLU A 1 93 ? 6.877 11.510 -5.625 1.00 92.94 93 GLU A CA 1
ATOM 674 C C . GLU A 1 93 ? 7.964 10.875 -6.502 1.00 92.94 93 GLU A C 1
ATOM 676 O O . GLU A 1 93 ? 8.769 10.054 -6.055 1.00 92.94 93 GLU A O 1
ATOM 681 N N . THR A 1 94 ? 8.010 11.286 -7.765 1.00 94.38 94 THR A N 1
ATOM 682 C CA . THR A 1 94 ? 8.896 10.704 -8.781 1.00 94.38 94 THR A CA 1
ATOM 683 C C . THR A 1 94 ? 10.249 11.399 -8.885 1.00 94.38 94 THR A C 1
ATOM 685 O O . THR A 1 94 ? 10.962 11.174 -9.857 1.00 94.38 94 THR A O 1
ATOM 688 N N . THR A 1 95 ? 10.620 12.208 -7.891 1.00 91.81 95 THR A N 1
ATOM 689 C CA . THR A 1 95 ? 11.874 12.983 -7.848 1.00 91.81 95 THR A CA 1
ATOM 690 C C . THR A 1 95 ? 13.119 12.092 -7.910 1.00 91.81 95 THR A C 1
ATOM 692 O O . THR A 1 95 ? 14.182 12.512 -8.367 1.00 91.81 95 THR A O 1
ATOM 695 N N . SER A 1 96 ? 12.993 10.839 -7.466 1.00 93.25 96 SER A N 1
ATOM 696 C CA . SER A 1 96 ? 14.008 9.794 -7.575 1.00 93.25 96 SER A CA 1
ATOM 697 C C . SER A 1 96 ? 13.361 8.411 -7.652 1.00 93.25 96 SER A C 1
ATOM 699 O O . SER A 1 96 ? 12.158 8.274 -7.433 1.00 93.25 96 SER A O 1
ATOM 701 N N . TYR A 1 97 ? 14.163 7.387 -7.941 1.00 95.94 97 TYR A N 1
ATOM 702 C CA . TYR A 1 97 ? 13.739 5.991 -7.973 1.00 95.94 97 TYR A CA 1
ATOM 703 C C . TYR A 1 97 ? 14.750 5.123 -7.223 1.00 95.94 97 TYR A C 1
ATOM 705 O O . TYR A 1 97 ? 15.958 5.338 -7.336 1.00 95.94 97 TYR A O 1
ATOM 713 N N . ILE A 1 98 ? 14.258 4.126 -6.494 1.00 94.38 98 ILE A N 1
ATOM 714 C CA . ILE A 1 98 ? 15.064 2.985 -6.047 1.00 94.38 98 ILE A CA 1
ATOM 715 C C . ILE A 1 98 ? 14.897 1.833 -7.030 1.00 94.38 98 ILE A C 1
ATOM 717 O O . ILE A 1 98 ? 13.856 1.724 -7.673 1.00 94.38 98 ILE A O 1
ATOM 721 N N . VAL A 1 99 ? 15.906 0.970 -7.127 1.00 95.38 99 VAL A N 1
ATOM 722 C CA . VAL A 1 99 ? 15.870 -0.232 -7.963 1.00 95.38 99 VAL A CA 1
ATOM 723 C C . VAL A 1 99 ? 16.177 -1.470 -7.132 1.00 95.38 99 VAL A C 1
ATOM 725 O O . VAL A 1 99 ? 17.112 -1.482 -6.332 1.00 95.38 99 VAL A O 1
ATOM 728 N N . GLU A 1 100 ? 15.384 -2.514 -7.329 1.00 94.50 100 GLU A N 1
ATOM 729 C CA . GLU A 1 100 ? 15.485 -3.787 -6.618 1.00 94.50 100 GLU A CA 1
ATOM 730 C C . GLU A 1 100 ? 15.237 -4.957 -7.577 1.00 94.50 100 GLU A C 1
ATOM 732 O O . GLU A 1 100 ? 14.468 -4.839 -8.537 1.00 94.50 100 GLU A O 1
ATOM 737 N N . GLN A 1 101 ? 15.886 -6.096 -7.325 1.00 94.88 101 GLN A N 1
ATOM 738 C CA . GLN A 1 101 ? 15.574 -7.331 -8.044 1.00 94.88 101 GLN A CA 1
ATOM 739 C C . GLN A 1 101 ? 14.294 -7.918 -7.456 1.00 94.88 101 GLN A C 1
ATOM 741 O O . GLN A 1 101 ? 14.199 -8.071 -6.238 1.00 94.88 101 GLN A O 1
ATOM 746 N N . ILE A 1 102 ? 13.336 -8.285 -8.301 1.00 94.94 102 ILE A N 1
ATOM 747 C CA . ILE A 1 102 ? 12.073 -8.898 -7.875 1.00 94.94 102 ILE A CA 1
ATOM 748 C C . ILE A 1 102 ? 11.987 -10.346 -8.346 1.00 94.94 102 ILE A C 1
ATOM 750 O O . ILE A 1 102 ? 12.712 -10.778 -9.246 1.00 94.94 102 ILE A O 1
ATOM 754 N N . ILE A 1 103 ? 11.091 -11.113 -7.729 1.00 94.19 103 ILE A N 1
ATOM 755 C CA . ILE A 1 103 ? 10.786 -12.469 -8.190 1.00 94.19 103 ILE A CA 1
ATOM 756 C C . ILE A 1 103 ? 10.244 -12.391 -9.620 1.00 94.19 103 ILE A C 1
ATOM 758 O O . ILE A 1 103 ? 9.249 -11.713 -9.876 1.00 94.19 103 ILE A O 1
ATOM 762 N N . TYR A 1 104 ? 10.871 -13.126 -10.539 1.00 94.81 104 TYR A N 1
ATOM 763 C CA . TYR A 1 104 ? 10.323 -13.297 -11.877 1.00 94.81 104 TYR A CA 1
ATOM 764 C C . TYR A 1 104 ? 8.988 -14.056 -11.796 1.00 94.81 104 TYR A C 1
ATOM 766 O O . TYR A 1 104 ? 8.930 -15.118 -11.162 1.00 94.81 104 TYR A O 1
ATOM 774 N N . PRO A 1 105 ? 7.902 -13.525 -12.382 1.00 93.81 105 PRO A N 1
ATOM 775 C CA . PRO A 1 105 ? 6.567 -14.057 -12.158 1.00 93.81 105 PRO A CA 1
ATOM 776 C C . PRO A 1 105 ? 6.397 -15.462 -12.752 1.00 93.81 105 PRO A C 1
ATOM 778 O O . PRO A 1 105 ? 6.997 -15.823 -13.763 1.00 93.81 105 PRO A O 1
ATOM 781 N N . ASN A 1 106 ? 5.552 -16.266 -12.102 1.00 91.31 106 ASN A N 1
ATOM 782 C CA . ASN A 1 106 ? 5.140 -17.588 -12.566 1.00 91.31 106 ASN A CA 1
ATOM 783 C C . ASN A 1 106 ? 3.599 -17.681 -12.507 1.00 91.31 106 ASN A C 1
ATOM 785 O O . ASN A 1 106 ? 3.054 -17.690 -11.398 1.00 91.31 106 ASN A O 1
ATOM 789 N N . PRO A 1 107 ? 2.887 -17.743 -13.652 1.00 93.44 107 PRO A N 1
ATOM 790 C CA . PRO A 1 107 ? 3.414 -17.879 -15.017 1.00 93.44 107 PRO A CA 1
ATOM 791 C C . PRO A 1 107 ? 4.196 -16.647 -15.498 1.00 93.44 107 PRO A C 1
ATOM 793 O O . PRO A 1 107 ? 3.994 -15.545 -14.988 1.00 93.44 107 PRO A O 1
ATOM 796 N N . ALA A 1 108 ? 5.086 -16.865 -16.473 1.00 93.69 108 ALA A N 1
ATOM 797 C CA . ALA A 1 108 ? 5.863 -15.805 -17.112 1.00 93.69 108 ALA A CA 1
ATOM 798 C C . ALA A 1 108 ? 4.941 -14.744 -17.748 1.00 93.69 108 ALA A C 1
ATOM 800 O O . ALA A 1 108 ? 3.800 -15.068 -18.108 1.00 93.69 108 ALA A O 1
ATOM 801 N N . PRO A 1 109 ? 5.407 -13.489 -17.904 1.00 94.19 109 PRO A N 1
ATOM 802 C CA . PRO A 1 109 ? 4.652 -12.469 -18.613 1.00 94.19 109 PRO A CA 1
ATOM 803 C C . PRO A 1 109 ? 4.333 -12.919 -20.040 1.00 94.19 109 PRO A C 1
ATOM 805 O O . PRO A 1 109 ? 5.105 -13.617 -20.690 1.00 94.19 109 PRO A O 1
ATOM 808 N N . ASP A 1 110 ? 3.184 -12.492 -20.543 1.00 93.44 110 ASP A N 1
ATOM 809 C CA . ASP A 1 110 ? 2.808 -12.694 -21.938 1.00 93.44 110 ASP A CA 1
ATOM 810 C C . ASP A 1 110 ? 3.589 -11.705 -22.817 1.00 93.44 110 ASP A C 1
ATOM 812 O O . ASP A 1 110 ? 3.208 -10.537 -22.898 1.00 93.44 110 ASP A O 1
ATOM 816 N N . TYR A 1 111 ? 4.701 -12.150 -23.411 1.00 92.12 111 TYR A N 1
ATOM 817 C CA . TYR A 1 111 ? 5.547 -11.336 -24.299 1.00 92.12 111 TYR A CA 1
ATOM 818 C C . TYR A 1 111 ? 4.972 -11.205 -25.715 1.00 92.12 111 TYR A C 1
ATOM 820 O O . TYR A 1 111 ? 5.154 -10.165 -26.351 1.00 92.12 111 TYR A O 1
ATOM 828 N N . ASP A 1 112 ? 4.232 -12.215 -26.183 1.00 88.44 112 ASP A N 1
ATOM 829 C CA . ASP A 1 112 ? 3.621 -12.252 -27.512 1.00 88.44 112 ASP A CA 1
ATOM 830 C C . ASP A 1 112 ? 2.101 -12.087 -27.435 1.00 88.44 112 ASP A C 1
ATOM 832 O O . ASP A 1 112 ? 1.314 -13.028 -27.546 1.00 88.44 112 ASP A O 1
ATOM 836 N N . PHE A 1 113 ? 1.673 -10.838 -27.292 1.00 87.56 113 PHE A N 1
ATOM 837 C CA . PHE A 1 113 ? 0.258 -10.522 -27.199 1.00 87.56 113 PHE A CA 1
ATOM 838 C C . PHE A 1 113 ? -0.380 -10.138 -28.539 1.00 87.56 113 PHE A 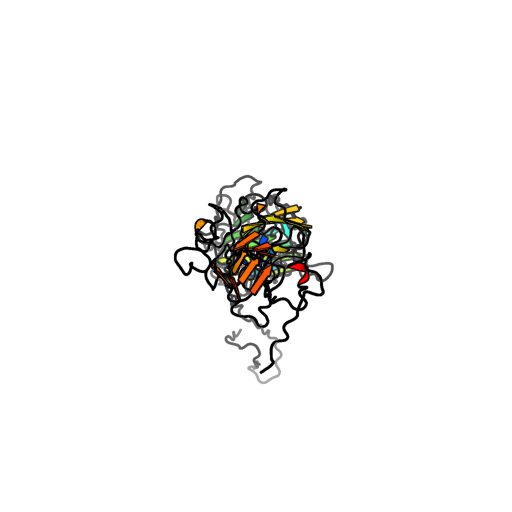C 1
ATOM 840 O O . PHE A 1 113 ? 0.277 -9.573 -29.429 1.00 87.56 113 PHE A O 1
ATOM 847 N N . PRO A 1 114 ? -1.700 -10.379 -28.702 1.00 78.19 114 PRO A N 1
ATOM 848 C CA . PRO A 1 114 ? -2.442 -9.810 -29.814 1.00 78.19 114 PRO A CA 1
ATOM 849 C C . PRO A 1 114 ? -2.419 -8.282 -29.716 1.00 78.19 114 PRO A C 1
ATOM 851 O O . PRO A 1 114 ? -2.430 -7.705 -28.629 1.00 78.19 114 PRO A O 1
ATOM 854 N N . ILE A 1 115 ? -2.425 -7.612 -30.865 1.00 65.88 115 ILE A N 1
ATOM 855 C CA . ILE A 1 115 ? -2.538 -6.153 -30.916 1.00 65.88 115 ILE A CA 1
ATOM 856 C C . ILE A 1 115 ? -3.968 -5.783 -30.495 1.00 65.88 115 ILE A C 1
ATOM 858 O O . ILE A 1 115 ? -4.913 -5.919 -31.272 1.00 65.88 115 ILE A O 1
ATOM 862 N N . LEU A 1 116 ? -4.139 -5.356 -29.242 1.00 53.66 116 LEU A N 1
ATOM 863 C CA . LEU A 1 116 ? -5.430 -5.002 -28.646 1.00 53.66 116 LEU A CA 1
ATOM 864 C C . LEU A 1 116 ? -5.664 -3.487 -28.705 1.00 53.66 116 LEU A C 1
ATOM 866 O O . LEU A 1 116 ? -5.652 -2.814 -27.682 1.00 53.66 116 LEU A O 1
ATOM 870 N N . GLY A 1 117 ? -5.897 -2.940 -29.901 1.00 55.00 117 GLY A N 1
ATOM 871 C CA . GLY A 1 117 ? -6.166 -1.505 -30.073 1.00 55.00 117 GLY A CA 1
ATOM 872 C C . GLY A 1 117 ? -4.976 -0.588 -29.728 1.00 55.00 117 GLY A C 1
ATOM 873 O O . GLY A 1 117 ? -4.011 -0.985 -29.087 1.00 55.00 117 GLY A O 1
ATOM 874 N N . GLY A 1 118 ? -5.029 0.660 -30.203 1.00 51.59 118 GLY A N 1
ATOM 875 C CA . GLY A 1 118 ? -3.877 1.575 -30.198 1.00 51.59 118 GLY A CA 1
ATOM 876 C C . GLY A 1 118 ? -3.051 1.500 -31.491 1.00 51.59 118 GLY A C 1
ATOM 877 O O . GLY A 1 118 ? -3.211 0.584 -32.296 1.00 51.59 118 GLY A O 1
ATOM 878 N N . ASN A 1 119 ? -2.213 2.514 -31.733 1.00 53.66 119 ASN A N 1
ATOM 879 C CA . ASN A 1 119 ? -1.349 2.555 -32.917 1.00 53.66 119 ASN A CA 1
ATOM 880 C C . ASN A 1 119 ? -0.227 1.520 -32.764 1.00 53.66 119 ASN A C 1
ATOM 882 O O . ASN A 1 119 ? 0.556 1.600 -31.820 1.00 53.66 119 ASN A O 1
ATOM 886 N N . GLN A 1 120 ? -0.142 0.573 -33.697 1.00 57.84 120 GLN A N 1
ATOM 887 C CA . GLN A 1 120 ? 0.906 -0.444 -33.724 1.00 57.84 120 GLN A CA 1
ATOM 888 C C . GLN A 1 120 ? 2.290 0.215 -33.832 1.00 57.84 120 GLN A C 1
ATOM 890 O O . GLN A 1 120 ? 2.553 0.966 -34.772 1.00 57.84 120 GLN A O 1
ATOM 895 N N . GLN A 1 121 ? 3.186 -0.095 -32.895 1.00 65.12 121 GLN A N 1
ATOM 896 C CA . GLN A 1 121 ? 4.612 0.186 -33.041 1.00 65.12 121 GLN A CA 1
ATOM 897 C C . GLN A 1 121 ? 5.211 -0.930 -33.897 1.00 65.12 121 GLN A C 1
ATOM 899 O O . GLN A 1 121 ? 5.633 -1.954 -33.378 1.00 65.12 121 GLN A O 1
ATOM 904 N N . VAL A 1 122 ? 5.165 -0.796 -35.224 1.00 67.50 122 VAL A N 1
ATOM 905 C CA . VAL A 1 122 ? 5.902 -1.726 -36.092 1.00 67.50 122 VAL A CA 1
ATOM 906 C C . VAL A 1 122 ? 7.330 -1.231 -36.188 1.00 67.50 122 VAL A C 1
ATOM 908 O O . VAL A 1 122 ? 7.602 -0.270 -36.905 1.00 67.50 122 VAL A O 1
ATOM 911 N N . ILE A 1 123 ? 8.217 -1.892 -35.455 1.00 82.94 123 ILE A N 1
ATOM 912 C CA . ILE A 1 123 ? 9.658 -1.776 -35.633 1.00 82.94 123 ILE A CA 1
ATOM 913 C C . ILE A 1 123 ? 10.143 -3.133 -36.139 1.00 82.94 123 ILE A C 1
ATOM 915 O O . ILE A 1 123 ? 10.097 -4.129 -35.424 1.00 82.94 123 ILE A O 1
ATOM 919 N N . ASN A 1 124 ? 10.518 -3.174 -37.411 1.00 83.25 124 ASN A N 1
ATOM 920 C CA . ASN A 1 124 ? 11.004 -4.361 -38.119 1.00 83.25 124 ASN A CA 1
ATOM 921 C C . ASN A 1 124 ? 12.269 -4.049 -38.933 1.00 83.25 124 ASN A C 1
ATOM 923 O O . ASN A 1 124 ? 12.577 -4.740 -39.903 1.00 83.25 124 ASN A O 1
ATOM 927 N N . THR A 1 125 ? 12.931 -2.960 -38.562 1.00 88.44 125 THR A N 1
ATOM 928 C CA . THR A 1 125 ? 14.173 -2.474 -39.142 1.00 88.44 125 THR A CA 1
ATOM 929 C C . THR A 1 125 ? 15.133 -2.259 -37.990 1.00 88.44 125 THR A C 1
ATOM 931 O O . THR A 1 125 ? 14.714 -1.826 -36.913 1.00 88.44 125 THR A O 1
ATOM 934 N N . ASP A 1 126 ? 16.392 -2.556 -38.247 1.00 91.62 126 ASP A N 1
ATOM 935 C CA . ASP A 1 126 ? 17.502 -2.272 -37.357 1.00 91.62 126 ASP A CA 1
ATOM 936 C C . ASP A 1 126 ? 17.635 -0.774 -37.037 1.00 91.62 126 ASP A C 1
ATOM 938 O O . ASP A 1 126 ? 17.316 0.072 -37.879 1.00 91.62 126 ASP A O 1
ATOM 942 N N . ASP A 1 127 ? 18.114 -0.447 -35.836 1.00 94.19 127 ASP A N 1
ATOM 943 C CA . ASP A 1 127 ? 18.541 0.905 -35.450 1.00 94.19 127 ASP A CA 1
ATOM 944 C C . ASP A 1 127 ? 17.555 2.049 -35.731 1.00 94.19 127 ASP A C 1
ATOM 946 O O . ASP A 1 127 ? 17.936 3.161 -36.126 1.00 94.19 127 ASP A O 1
ATOM 950 N N . VAL A 1 128 ? 16.258 1.824 -35.511 1.00 94.12 128 VAL A N 1
ATOM 951 C CA . VAL A 1 128 ? 15.237 2.868 -35.681 1.00 94.12 128 VAL A CA 1
ATOM 952 C C . VAL A 1 128 ? 14.362 3.054 -34.455 1.00 94.12 128 VAL A C 1
ATOM 954 O O . VAL A 1 128 ? 13.998 2.120 -33.738 1.00 94.12 128 VAL A O 1
ATOM 957 N N . TRP A 1 129 ? 13.970 4.305 -34.247 1.00 95.31 129 TRP A N 1
ATOM 958 C CA . TRP A 1 129 ? 12.823 4.626 -33.417 1.00 95.31 129 TRP A CA 1
ATOM 959 C C . TRP A 1 129 ? 11.543 4.305 -34.177 1.00 95.31 129 TRP A C 1
ATOM 961 O O . TRP A 1 129 ? 11.476 4.453 -35.401 1.00 95.31 129 TRP A O 1
ATOM 971 N N . ALA A 1 130 ? 10.485 3.935 -33.460 1.00 92.81 130 ALA A N 1
ATOM 972 C CA . ALA A 1 130 ? 9.180 3.750 -34.074 1.00 92.81 130 ALA A CA 1
ATOM 973 C C . ALA A 1 130 ? 8.743 4.975 -34.890 1.00 92.81 130 ALA A C 1
ATOM 975 O O . ALA A 1 130 ? 9.047 6.125 -34.574 1.00 92.81 130 ALA A O 1
ATOM 976 N N . THR A 1 131 ? 7.966 4.744 -35.943 1.00 91.94 131 THR A N 1
ATOM 977 C CA . THR A 1 131 ? 7.524 5.799 -36.872 1.00 91.94 131 THR A CA 1
ATOM 978 C C . THR A 1 131 ? 6.458 6.734 -36.292 1.00 91.94 131 THR A C 1
ATOM 980 O O . THR A 1 131 ? 6.100 7.733 -36.914 1.00 91.94 131 THR A O 1
ATOM 983 N N . SER A 1 132 ? 5.943 6.441 -35.096 1.00 91.25 132 SER A N 1
ATOM 984 C CA . SER A 1 132 ? 4.987 7.285 -34.377 1.00 91.25 132 SER A CA 1
ATOM 985 C C . SER A 1 132 ? 5.083 7.060 -32.869 1.00 91.25 132 SER A C 1
ATOM 987 O O . SER A 1 132 ? 5.446 5.973 -32.431 1.00 91.25 132 SER A O 1
ATOM 989 N N . ARG A 1 133 ? 4.715 8.064 -32.064 1.00 92.31 133 ARG A N 1
ATOM 990 C CA . ARG A 1 133 ? 4.614 7.914 -30.603 1.00 92.31 133 ARG A CA 1
ATOM 991 C C . ARG A 1 133 ? 3.408 7.046 -30.221 1.00 92.31 133 ARG A C 1
ATOM 993 O O . ARG A 1 133 ? 2.341 7.153 -30.830 1.00 92.31 133 ARG A O 1
ATOM 1000 N N . THR A 1 134 ? 3.562 6.228 -29.184 1.00 90.88 134 THR A N 1
ATOM 1001 C CA . THR A 1 134 ? 2.490 5.408 -28.600 1.00 90.88 134 THR A CA 1
ATOM 1002 C C . THR A 1 134 ? 1.822 6.152 -27.462 1.00 90.88 134 THR A C 1
ATOM 1004 O O . THR A 1 134 ? 2.512 6.684 -26.599 1.00 90.88 134 THR A O 1
ATOM 1007 N N . ASN A 1 135 ? 0.492 6.133 -27.403 1.00 93.12 135 ASN A N 1
ATOM 1008 C CA . ASN A 1 135 ? -0.226 6.563 -26.206 1.00 93.12 135 ASN A CA 1
ATOM 1009 C C . ASN A 1 135 ? -0.033 5.533 -25.087 1.00 93.12 135 ASN A C 1
ATOM 1011 O O . ASN A 1 135 ? -0.350 4.364 -25.283 1.00 93.12 135 ASN A O 1
ATOM 1015 N N . ILE A 1 136 ? 0.396 5.985 -23.909 1.00 94.12 136 ILE A N 1
ATOM 1016 C CA . ILE A 1 136 ? 0.538 5.141 -22.706 1.00 94.12 136 ILE A CA 1
ATOM 1017 C C . ILE A 1 136 ? -0.847 4.674 -22.218 1.00 94.12 136 ILE A C 1
ATOM 1019 O O . ILE A 1 136 ? -1.011 3.595 -21.653 1.00 94.12 136 ILE A O 1
ATOM 1023 N N . GLY A 1 137 ? -1.876 5.486 -22.483 1.00 92.75 137 GLY A N 1
ATOM 1024 C CA . GLY A 1 137 ? -3.264 5.246 -22.080 1.00 92.75 137 GLY A CA 1
ATOM 1025 C C . GLY A 1 137 ? -3.633 5.892 -20.742 1.00 92.75 137 GLY A C 1
ATOM 1026 O O . GLY A 1 137 ? -4.817 6.019 -20.441 1.00 92.75 137 GLY A O 1
ATOM 1027 N N . PHE A 1 138 ? -2.647 6.372 -19.989 1.00 94.06 138 PHE A N 1
ATOM 1028 C CA . PHE A 1 138 ? -2.777 7.149 -18.756 1.00 94.06 138 PHE A CA 1
ATOM 1029 C C . PHE A 1 138 ? -1.591 8.125 -18.638 1.00 94.06 138 PHE A C 1
ATOM 1031 O O . PHE A 1 138 ? -0.577 7.909 -19.307 1.00 94.06 138 PHE A O 1
ATOM 1038 N N . PRO A 1 139 ? -1.693 9.207 -17.845 1.00 95.44 139 PRO A N 1
ATOM 1039 C CA . PRO A 1 139 ? -0.534 10.033 -17.530 1.00 95.44 139 PRO A CA 1
ATOM 1040 C C . PRO A 1 139 ? 0.437 9.255 -16.634 1.00 95.44 139 PRO A C 1
ATOM 1042 O O . PRO A 1 139 ? 0.032 8.721 -15.604 1.00 95.44 139 PRO A O 1
ATOM 1045 N N . PHE A 1 140 ? 1.702 9.205 -17.029 1.00 96.81 140 PHE A N 1
ATOM 1046 C CA . PHE A 1 140 ? 2.786 8.547 -16.310 1.00 96.81 140 PHE A CA 1
ATOM 1047 C C . PHE A 1 140 ? 3.829 9.583 -15.906 1.00 96.81 140 PHE A C 1
ATOM 1049 O O . PHE A 1 140 ? 4.245 10.395 -16.735 1.00 96.81 140 PHE A O 1
ATOM 1056 N N . CYS A 1 141 ? 4.239 9.572 -14.645 1.00 95.38 141 CYS A N 1
ATOM 1057 C CA . CYS A 1 141 ? 5.169 10.554 -14.114 1.00 95.38 141 CYS A CA 1
ATOM 1058 C C . CYS A 1 141 ? 6.555 9.947 -13.981 1.00 95.38 141 CYS A C 1
ATOM 1060 O O . CYS A 1 141 ? 6.744 8.920 -13.338 1.00 95.38 141 CYS A O 1
ATOM 1062 N N . PHE A 1 142 ? 7.536 10.585 -14.596 1.00 96.06 142 PHE A N 1
ATOM 1063 C CA . PHE A 1 142 ? 8.899 10.094 -14.655 1.00 96.06 142 PHE A CA 1
ATOM 1064 C C . PHE A 1 142 ? 9.839 11.263 -14.399 1.00 96.06 142 PHE A C 1
ATOM 1066 O O . PHE A 1 142 ? 9.852 12.218 -15.173 1.00 96.06 142 PHE A O 1
ATOM 1073 N N . TYR A 1 143 ? 10.561 11.215 -13.274 1.00 93.94 143 TYR A N 1
ATOM 1074 C CA . TYR A 1 143 ? 11.413 12.313 -12.816 1.00 93.94 143 TYR A CA 1
ATOM 1075 C C . TYR A 1 143 ? 10.696 13.674 -12.828 1.00 93.94 143 TYR A C 1
ATOM 1077 O O . TYR A 1 143 ? 11.149 14.633 -13.446 1.00 93.94 143 TYR A O 1
ATOM 1085 N N . ASP A 1 144 ? 9.527 13.715 -12.177 1.00 90.69 144 ASP A N 1
ATOM 1086 C CA . ASP A 1 144 ? 8.632 14.876 -11.990 1.00 90.69 144 ASP A CA 1
ATOM 1087 C C . ASP A 1 144 ? 8.031 15.483 -13.260 1.00 90.69 144 ASP A C 1
ATOM 1089 O O . ASP A 1 144 ? 7.263 16.446 -13.205 1.00 90.69 144 ASP A O 1
ATOM 1093 N N . ASN A 1 145 ? 8.291 14.864 -14.407 1.00 91.94 145 ASN A N 1
ATOM 1094 C CA . ASN A 1 145 ? 7.658 15.201 -15.666 1.00 91.94 145 ASN A CA 1
ATOM 1095 C C . ASN A 1 145 ? 6.502 14.241 -15.945 1.00 91.94 145 ASN A C 1
ATOM 1097 O O . ASN A 1 145 ? 6.600 13.038 -15.717 1.00 91.94 145 ASN A O 1
ATOM 1101 N N . THR A 1 146 ? 5.383 14.774 -16.439 1.00 94.94 146 THR A N 1
ATOM 1102 C CA . THR A 1 146 ? 4.202 13.971 -16.785 1.00 94.94 146 THR A CA 1
ATOM 1103 C C . THR A 1 146 ? 4.156 13.713 -18.282 1.00 94.94 146 THR A C 1
ATOM 1105 O O . THR A 1 146 ? 4.077 14.644 -19.085 1.00 94.94 146 THR A O 1
ATOM 1108 N N . TYR A 1 147 ? 4.123 12.439 -18.653 1.00 95.75 147 TYR A N 1
ATOM 1109 C CA . TYR A 1 147 ? 4.085 11.975 -20.029 1.00 95.75 147 TYR A CA 1
ATOM 1110 C C . TYR A 1 147 ? 2.790 11.217 -20.307 1.00 95.75 147 TYR A C 1
ATOM 1112 O O . TYR A 1 147 ? 2.274 10.482 -19.473 1.00 95.75 147 TYR A O 1
ATOM 1120 N N . THR A 1 148 ? 2.243 11.393 -21.505 1.00 95.12 148 THR A N 1
ATOM 1121 C CA . THR A 1 148 ? 1.051 10.656 -21.977 1.00 95.12 148 THR A CA 1
ATOM 1122 C C . THR A 1 148 ? 1.359 9.766 -23.176 1.00 95.12 148 THR A C 1
ATOM 1124 O O . THR A 1 148 ? 0.536 8.943 -23.590 1.00 95.12 148 THR A O 1
ATOM 1127 N N . GLN A 1 149 ? 2.559 9.926 -23.730 1.00 94.75 149 GLN A N 1
ATOM 1128 C CA . GLN A 1 149 ? 3.052 9.198 -24.877 1.00 94.75 149 GLN A CA 1
ATOM 1129 C C . GLN A 1 149 ? 4.514 8.829 -24.672 1.00 94.75 149 GLN A C 1
ATOM 1131 O O . GLN A 1 149 ? 5.236 9.501 -23.939 1.00 94.75 149 GLN A O 1
ATOM 1136 N N . THR A 1 150 ? 4.948 7.796 -25.376 1.00 95.88 150 THR A N 1
ATOM 1137 C CA . THR A 1 150 ? 6.338 7.354 -25.417 1.00 95.88 150 THR A CA 1
ATOM 1138 C C . THR A 1 150 ? 6.726 6.932 -26.834 1.00 95.88 150 THR A C 1
ATOM 1140 O O . THR A 1 150 ? 5.856 6.748 -27.691 1.00 95.88 150 THR A O 1
ATOM 1143 N N . LEU A 1 151 ? 8.020 6.812 -27.104 1.00 95.56 151 LEU A N 1
ATOM 1144 C CA . LEU A 1 151 ? 8.573 6.341 -28.364 1.00 95.56 151 LEU A CA 1
ATOM 1145 C C . LEU A 1 151 ? 9.462 5.120 -28.097 1.00 95.56 151 LEU A C 1
ATOM 1147 O O . LEU A 1 151 ? 10.381 5.178 -27.283 1.00 95.56 151 LEU A O 1
ATOM 1151 N N . VAL A 1 152 ? 9.164 4.005 -28.761 1.00 95.56 152 VAL A N 1
ATOM 1152 C CA . VAL A 1 152 ? 9.897 2.741 -28.589 1.00 95.56 152 VAL A CA 1
ATOM 1153 C C . VAL A 1 152 ? 11.064 2.690 -29.577 1.00 95.56 152 VAL A C 1
ATOM 1155 O O . VAL A 1 152 ? 10.904 3.100 -30.730 1.00 95.56 152 VAL A O 1
ATOM 1158 N N . GLY A 1 153 ? 12.228 2.221 -29.128 1.00 95.31 153 GLY A N 1
ATOM 1159 C CA . GLY A 1 153 ? 13.409 1.987 -29.965 1.00 95.31 153 GLY A CA 1
ATOM 1160 C C . GLY A 1 153 ? 13.596 0.505 -30.291 1.00 95.31 153 GLY A C 1
ATOM 1161 O O . GLY A 1 153 ? 13.194 -0.358 -29.506 1.00 95.31 153 GLY A O 1
ATOM 1162 N N . ALA A 1 154 ? 14.221 0.208 -31.434 1.00 94.88 154 ALA A N 1
ATOM 1163 C CA . ALA A 1 154 ? 14.571 -1.161 -31.828 1.00 94.88 154 ALA A CA 1
ATOM 1164 C C . ALA A 1 154 ? 15.400 -1.878 -30.747 1.00 94.88 154 ALA A C 1
ATOM 1166 O O . ALA A 1 154 ? 15.085 -3.007 -30.382 1.00 94.88 154 ALA A O 1
ATOM 1167 N N . ASN A 1 155 ? 16.348 -1.160 -30.143 1.00 95.75 155 ASN A N 1
ATOM 1168 C CA . ASN A 1 155 ? 17.378 -1.687 -29.251 1.00 95.75 155 ASN A CA 1
ATOM 1169 C C . ASN A 1 155 ? 16.939 -1.859 -27.777 1.00 95.75 155 ASN A C 1
ATOM 1171 O O . ASN A 1 155 ? 17.700 -1.575 -26.867 1.00 95.75 155 ASN A O 1
ATOM 1175 N N . GLY A 1 156 ? 15.705 -2.286 -27.480 1.00 95.56 156 GLY A N 1
ATOM 1176 C CA . GLY A 1 156 ? 15.326 -2.642 -26.093 1.00 95.56 156 GLY A CA 1
ATOM 1177 C C . GLY A 1 156 ? 15.097 -1.463 -25.127 1.00 95.56 156 GLY A C 1
ATOM 1178 O O . GLY A 1 156 ? 15.278 -1.593 -23.910 1.00 95.56 156 GLY A O 1
ATOM 1179 N N . MET A 1 157 ? 14.707 -0.295 -25.651 1.00 96.38 157 MET A N 1
ATOM 1180 C CA . MET A 1 157 ? 14.548 0.960 -24.899 1.00 96.38 157 MET A CA 1
ATOM 1181 C C . MET A 1 157 ? 13.257 1.716 -25.241 1.00 96.38 157 MET A C 1
ATOM 1183 O O . MET A 1 157 ? 12.629 1.516 -26.282 1.00 96.38 157 MET A O 1
ATOM 1187 N N . THR A 1 158 ? 12.837 2.610 -24.349 1.00 97.38 158 THR A N 1
ATOM 1188 C CA . THR A 1 158 ? 11.606 3.402 -24.464 1.00 97.38 158 THR A CA 1
ATOM 1189 C C . THR A 1 158 ? 11.864 4.815 -23.945 1.00 97.38 158 THR A C 1
ATOM 1191 O O . THR A 1 158 ? 12.249 4.988 -22.792 1.00 97.38 158 THR A O 1
ATOM 1194 N N . THR A 1 159 ? 11.682 5.830 -24.792 1.00 97.50 159 THR A N 1
ATOM 1195 C CA . THR A 1 159 ? 11.991 7.233 -24.470 1.00 97.50 159 THR A CA 1
ATOM 1196 C C . THR A 1 159 ? 10.735 8.086 -24.325 1.00 97.50 159 THR A C 1
ATOM 1198 O O . THR A 1 159 ? 9.716 7.881 -24.995 1.00 97.50 159 THR A O 1
ATOM 1201 N N . PHE A 1 160 ? 10.815 9.082 -23.457 1.00 97.31 160 PHE A N 1
ATOM 1202 C CA . PHE A 1 160 ? 9.844 10.154 -23.312 1.00 97.31 160 PHE A CA 1
ATOM 1203 C C . PHE A 1 160 ? 10.346 11.478 -23.902 1.00 97.31 160 PHE A C 1
ATOM 1205 O O . PHE A 1 160 ? 9.551 12.408 -24.050 1.00 97.31 160 PHE A O 1
ATOM 1212 N N . ASP A 1 161 ? 11.620 11.550 -24.308 1.00 95.12 161 ASP A N 1
ATOM 1213 C CA . ASP A 1 161 ? 12.207 12.753 -24.887 1.00 95.12 161 ASP A CA 1
ATOM 1214 C C . ASP A 1 161 ? 11.481 13.124 -26.189 1.00 95.12 161 ASP A C 1
ATOM 1216 O O . ASP A 1 161 ? 11.420 12.367 -27.166 1.00 95.12 161 ASP A O 1
ATOM 1220 N N . ASN A 1 162 ? 10.883 14.315 -26.194 1.00 93.25 162 ASN A N 1
ATOM 1221 C CA . ASN A 1 162 ? 10.155 14.853 -27.337 1.00 93.25 162 ASN A CA 1
ATOM 1222 C C . ASN A 1 162 ? 11.069 15.383 -28.452 1.00 93.25 162 ASN A C 1
ATOM 1224 O O . ASN A 1 162 ? 10.583 15.620 -29.558 1.00 93.25 162 ASN A O 1
ATOM 1228 N N . SER A 1 163 ? 12.368 15.540 -28.189 1.00 93.56 163 SER A N 1
ATOM 1229 C CA . SER A 1 163 ? 13.367 15.936 -29.182 1.00 93.56 163 SER A CA 1
ATOM 1230 C C . SER A 1 163 ? 13.636 14.833 -30.216 1.00 93.56 163 SER A C 1
ATOM 1232 O O . SER A 1 163 ? 13.975 15.126 -31.366 1.00 93.56 163 SER A O 1
ATOM 1234 N N . ILE A 1 164 ? 13.411 13.567 -29.842 1.00 95.31 164 ILE A N 1
ATOM 1235 C CA . ILE A 1 164 ? 13.613 12.414 -30.718 1.00 95.31 164 ILE A CA 1
ATOM 1236 C C . ILE A 1 164 ? 12.488 12.335 -31.757 1.00 95.31 164 ILE A C 1
ATOM 1238 O O . ILE A 1 164 ? 11.297 12.220 -31.438 1.00 95.31 164 ILE A O 1
ATOM 1242 N N . VAL A 1 165 ? 12.885 12.415 -33.029 1.00 95.75 165 VAL A N 1
ATOM 1243 C CA . VAL A 1 165 ? 11.983 12.411 -34.186 1.00 95.75 165 VAL A CA 1
ATOM 1244 C C . VAL A 1 165 ? 11.532 10.974 -34.488 1.00 95.75 165 VAL A C 1
ATOM 1246 O O . VAL A 1 165 ? 12.381 10.131 -34.754 1.00 95.75 165 VAL A O 1
ATOM 1249 N N . PRO A 1 166 ? 10.222 10.664 -34.510 1.00 95.00 166 PRO A N 1
ATOM 1250 C CA . PRO A 1 166 ? 9.747 9.330 -34.879 1.00 95.00 166 PRO A CA 1
ATOM 1251 C C . PRO A 1 166 ? 10.270 8.873 -36.251 1.00 95.00 166 PRO A C 1
ATOM 1253 O O . PRO A 1 166 ? 10.252 9.641 -37.215 1.00 95.00 166 PRO A O 1
ATOM 1256 N N . GLY A 1 167 ? 10.725 7.622 -36.341 1.00 92.75 167 GLY A N 1
ATOM 1257 C CA . GLY A 1 167 ? 11.334 7.043 -37.541 1.00 92.75 167 GLY A CA 1
ATOM 1258 C C . GLY A 1 167 ? 12.777 7.480 -37.818 1.00 92.75 167 GLY A C 1
ATOM 1259 O O . GLY A 1 167 ? 13.319 7.111 -38.859 1.00 92.75 167 GLY A O 1
ATOM 1260 N N . SER A 1 168 ? 13.401 8.277 -36.942 1.00 95.12 168 SER A N 1
ATOM 1261 C CA . SER A 1 168 ? 14.836 8.557 -37.024 1.00 95.12 168 SER A CA 1
ATOM 1262 C C . SER A 1 168 ? 15.672 7.359 -36.559 1.00 95.12 168 SER A C 1
ATOM 1264 O O . SER A 1 168 ? 15.148 6.367 -36.048 1.00 95.12 168 SER A O 1
ATOM 1266 N N . SER A 1 169 ? 16.992 7.465 -36.729 1.00 94.81 169 SER A N 1
ATOM 1267 C CA . SER A 1 169 ? 17.928 6.461 -36.224 1.00 94.81 169 SER A CA 1
ATOM 1268 C C . SER A 1 169 ? 17.902 6.391 -34.692 1.00 94.81 169 SER A C 1
ATOM 1270 O O . SER A 1 169 ? 17.955 7.418 -34.008 1.00 94.81 169 SER A O 1
ATOM 1272 N N . CYS A 1 170 ? 17.832 5.167 -34.176 1.00 93.62 170 CYS A N 1
ATOM 1273 C CA . CYS A 1 170 ? 18.004 4.793 -32.780 1.00 93.62 170 CYS A CA 1
ATOM 1274 C C . CYS A 1 170 ? 19.363 4.113 -32.659 1.00 93.62 170 CYS A C 1
ATOM 1276 O O . CYS A 1 170 ? 19.474 2.931 -32.950 1.00 93.62 170 CYS A O 1
ATOM 1278 N N . GLY A 1 171 ? 20.399 4.870 -32.294 1.00 91.31 171 GLY A N 1
ATOM 1279 C CA . GLY A 1 171 ? 21.746 4.312 -32.187 1.00 91.31 171 GLY A CA 1
ATOM 1280 C C . GLY A 1 171 ? 21.849 3.186 -31.150 1.00 91.31 171 GLY A C 1
ATOM 1281 O O . GLY A 1 171 ? 20.982 3.041 -30.291 1.00 91.31 171 GLY A O 1
ATOM 1282 N N . TRP A 1 172 ? 22.943 2.437 -31.241 1.00 93.19 172 TRP A N 1
ATOM 1283 C CA . TRP A 1 172 ? 23.304 1.302 -30.380 1.00 93.19 172 TRP A CA 1
ATOM 1284 C C . TRP A 1 172 ? 24.647 1.500 -29.665 1.00 93.19 172 TRP A C 1
ATOM 1286 O O . TRP A 1 172 ? 24.898 0.918 -28.613 1.00 93.19 172 TRP A O 1
ATOM 1296 N N . SER A 1 173 ? 25.546 2.303 -30.250 1.00 95.94 173 SER A N 1
ATOM 1297 C CA . SER A 1 173 ? 26.937 2.393 -29.804 1.00 95.94 173 SER A CA 1
ATOM 1298 C C . SER A 1 173 ? 27.104 3.361 -28.639 1.00 95.94 173 SER A C 1
ATOM 1300 O O . SER A 1 173 ? 26.811 4.557 -28.737 1.00 95.94 173 SER A O 1
ATOM 1302 N N . PHE A 1 174 ? 27.642 2.849 -27.538 1.00 96.19 174 PHE A N 1
ATOM 1303 C CA . PHE A 1 174 ? 28.019 3.618 -26.360 1.00 96.19 174 PHE A CA 1
ATOM 1304 C C . PHE A 1 174 ? 29.166 2.914 -25.632 1.00 96.19 174 PHE A C 1
ATOM 1306 O O . PHE A 1 174 ? 29.306 1.696 -25.705 1.00 96.19 174 PHE A O 1
ATOM 1313 N N . ASN A 1 175 ? 29.975 3.692 -24.913 1.00 96.12 175 ASN A N 1
ATOM 1314 C CA . ASN A 1 175 ? 31.064 3.193 -24.067 1.00 96.12 175 ASN A CA 1
ATOM 1315 C C . ASN A 1 175 ? 31.099 3.973 -22.740 1.00 96.12 175 ASN A C 1
ATOM 1317 O O . ASN A 1 175 ? 32.132 4.470 -22.291 1.00 96.12 175 ASN A O 1
ATOM 1321 N N . ASN A 1 176 ? 29.918 4.159 -22.148 1.00 94.06 176 ASN A N 1
ATOM 1322 C CA . ASN A 1 176 ? 29.712 4.944 -20.940 1.00 94.06 176 ASN A CA 1
ATOM 1323 C C . ASN A 1 176 ? 28.662 4.275 -20.050 1.00 94.06 176 ASN A C 1
ATOM 1325 O O . ASN A 1 176 ? 27.712 3.668 -20.538 1.00 94.06 176 ASN A O 1
ATOM 1329 N N . ASN A 1 177 ? 28.816 4.452 -18.740 1.00 94.12 177 ASN A N 1
ATOM 1330 C CA . ASN A 1 177 ? 27.777 4.143 -17.766 1.00 94.12 177 ASN A CA 1
ATOM 1331 C C . ASN A 1 177 ? 26.707 5.242 -17.749 1.00 94.12 177 ASN A C 1
ATOM 1333 O O . ASN A 1 177 ? 27.024 6.416 -17.956 1.00 94.12 177 ASN A O 1
ATOM 1337 N N . LEU A 1 178 ? 25.465 4.874 -17.427 1.00 94.19 178 LEU A N 1
ATOM 1338 C CA . LEU A 1 178 ? 24.495 5.841 -16.927 1.00 94.19 178 LEU A CA 1
ATOM 1339 C C . LEU A 1 178 ? 24.986 6.383 -15.574 1.00 94.19 178 LEU A C 1
ATOM 1341 O O . LEU A 1 178 ? 25.495 5.605 -14.755 1.00 94.19 178 LEU A O 1
ATOM 1345 N N . PRO A 1 179 ? 24.840 7.691 -15.329 1.00 93.62 179 PRO A N 1
ATOM 1346 C CA . PRO A 1 179 ? 24.153 8.656 -16.174 1.00 93.62 179 PRO A CA 1
ATOM 1347 C C . PRO A 1 179 ? 25.072 9.243 -17.255 1.00 93.62 179 PRO A C 1
ATOM 1349 O O . PRO A 1 179 ? 26.208 9.626 -16.974 1.00 93.62 179 PRO A O 1
ATOM 1352 N N . SER A 1 180 ? 24.591 9.328 -18.496 1.00 92.06 180 SER A N 1
ATOM 1353 C CA . SER A 1 180 ? 25.337 9.884 -19.631 1.00 92.06 180 SER A CA 1
ATOM 1354 C C . SER A 1 180 ? 24.427 10.170 -20.833 1.00 92.06 180 SER A C 1
ATOM 1356 O O . SER A 1 180 ? 23.414 9.502 -21.030 1.00 92.06 180 SER A O 1
ATOM 1358 N N . THR A 1 181 ? 24.817 11.146 -21.656 1.00 92.00 181 THR A N 1
ATOM 1359 C CA . THR A 1 181 ? 24.291 11.384 -23.016 1.00 92.00 181 THR A CA 1
ATOM 1360 C C . THR A 1 181 ? 25.347 11.154 -24.103 1.00 92.00 181 THR A C 1
ATOM 1362 O O . THR A 1 181 ? 25.162 11.509 -25.265 1.00 92.00 181 THR A O 1
ATOM 1365 N N . ALA A 1 182 ? 26.508 10.606 -23.732 1.00 92.00 182 ALA A N 1
ATOM 1366 C CA . ALA A 1 182 ? 27.579 10.303 -24.672 1.00 92.00 182 ALA A CA 1
ATOM 1367 C C . ALA A 1 182 ? 27.254 9.048 -25.495 1.00 92.00 182 ALA A C 1
ATOM 1369 O O . ALA A 1 182 ? 26.746 8.059 -24.964 1.00 92.00 182 ALA A O 1
ATOM 1370 N N . GLY A 1 183 ? 27.603 9.075 -26.783 1.00 92.69 183 GLY A N 1
ATOM 1371 C CA . GLY A 1 183 ? 27.239 8.011 -27.718 1.00 92.69 183 GLY A CA 1
ATOM 1372 C C . GLY A 1 183 ? 25.728 7.972 -27.940 1.00 92.69 183 GLY A C 1
ATOM 1373 O O . GLY A 1 183 ? 25.085 9.015 -28.031 1.00 92.69 183 GLY A O 1
ATOM 1374 N N . ALA A 1 184 ? 25.165 6.774 -28.022 1.00 95.31 184 ALA A N 1
ATOM 1375 C CA . ALA A 1 184 ? 23.731 6.549 -28.129 1.00 95.31 184 ALA A CA 1
ATOM 1376 C C . ALA A 1 184 ? 23.079 6.357 -26.744 1.00 95.31 184 ALA A C 1
ATOM 1378 O O . ALA A 1 184 ? 22.367 5.386 -26.514 1.00 95.31 184 ALA A O 1
ATOM 1379 N N . LEU A 1 185 ? 23.346 7.265 -25.802 1.00 95.69 185 LEU A N 1
ATOM 1380 C CA . LEU A 1 185 ? 22.633 7.349 -24.524 1.00 95.69 185 LEU A CA 1
ATOM 1381 C C . LEU A 1 185 ? 21.776 8.618 -24.518 1.00 95.69 185 LEU A C 1
ATOM 1383 O O . LEU A 1 185 ? 22.212 9.678 -24.960 1.00 95.69 185 LEU A O 1
ATOM 1387 N N . PHE A 1 186 ? 20.544 8.501 -24.037 1.00 93.94 186 PHE A N 1
ATOM 1388 C CA . PHE A 1 186 ? 19.485 9.497 -24.185 1.00 93.94 186 PHE A CA 1
ATOM 1389 C C . PHE A 1 186 ? 18.901 9.900 -22.824 1.00 93.94 186 PHE A C 1
ATOM 1391 O O . PHE A 1 186 ? 18.824 9.099 -21.884 1.00 93.94 186 PHE A O 1
ATOM 1398 N N . GLU A 1 187 ? 18.476 11.154 -22.707 1.00 93.25 187 GLU A N 1
ATOM 1399 C CA . GLU A 1 187 ? 17.722 11.638 -21.546 1.00 93.25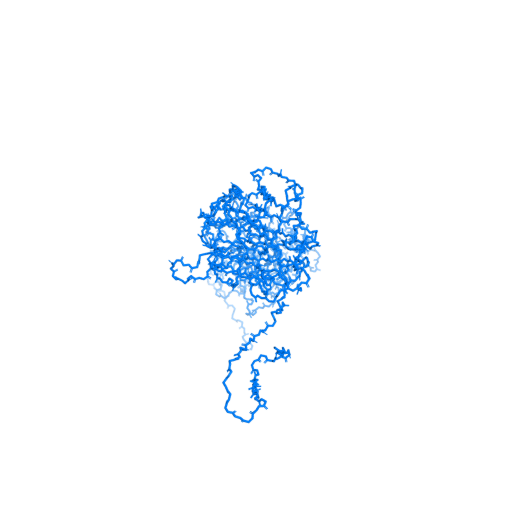 187 GLU A CA 1
ATOM 1400 C C . GLU A 1 187 ? 16.284 11.110 -21.583 1.00 93.25 187 GLU A C 1
ATOM 1402 O O . GLU A 1 187 ? 15.804 10.624 -22.612 1.00 93.25 187 GLU A O 1
ATOM 1407 N N . GLN A 1 188 ? 15.606 11.168 -20.437 1.00 95.31 188 GLN A N 1
ATOM 1408 C CA . GLN A 1 188 ? 14.186 10.822 -20.297 1.00 95.31 188 GLN A CA 1
ATOM 1409 C C . GLN A 1 188 ? 13.852 9.437 -20.888 1.00 95.31 188 GLN A C 1
ATOM 1411 O O . GLN A 1 188 ? 12.876 9.271 -21.616 1.00 95.31 188 GLN A O 1
ATOM 1416 N N . THR A 1 189 ? 14.695 8.438 -20.621 1.00 97.88 189 THR A N 1
ATOM 1417 C CA . THR A 1 189 ? 14.659 7.127 -21.283 1.00 97.88 189 THR A CA 1
ATOM 1418 C C . THR A 1 189 ? 14.731 5.982 -20.276 1.00 97.88 189 THR A C 1
ATOM 1420 O O . THR A 1 189 ? 15.497 6.015 -19.311 1.00 97.88 189 THR A O 1
ATOM 1423 N N . ILE A 1 190 ? 13.918 4.956 -20.525 1.00 98.69 190 ILE A N 1
ATOM 1424 C CA . ILE A 1 190 ? 13.937 3.659 -19.852 1.00 98.69 190 ILE A CA 1
ATOM 1425 C C . ILE A 1 190 ? 14.695 2.679 -20.747 1.00 98.69 190 ILE A C 1
ATOM 1427 O O . ILE A 1 190 ? 14.335 2.464 -21.906 1.00 98.69 190 ILE A O 1
ATOM 1431 N N . TYR A 1 191 ? 15.726 2.065 -20.187 1.00 98.56 191 TYR A N 1
ATOM 1432 C CA . TYR A 1 191 ? 16.557 1.042 -20.804 1.00 98.56 191 TYR A CA 1
ATOM 1433 C C . TYR A 1 191 ? 16.135 -0.310 -20.217 1.00 98.56 191 TYR A C 1
ATOM 1435 O O . TYR A 1 191 ? 16.487 -0.627 -19.081 1.00 98.56 191 TYR A O 1
ATOM 1443 N N . GLY A 1 192 ? 15.319 -1.071 -20.957 1.00 97.38 192 GLY A N 1
ATOM 1444 C CA . GLY A 1 192 ? 14.828 -2.382 -20.524 1.00 97.38 192 GLY A CA 1
ATOM 1445 C C . GLY A 1 192 ? 15.966 -3.392 -20.533 1.00 97.38 192 GLY A C 1
ATOM 1446 O O . GLY A 1 192 ? 16.436 -3.809 -19.486 1.00 97.38 192 GLY A O 1
ATOM 1447 N N . VAL A 1 193 ? 16.461 -3.715 -21.723 1.00 98.06 193 VAL A N 1
ATOM 1448 C CA . VAL A 1 193 ? 17.825 -4.212 -21.928 1.00 98.06 193 VAL A CA 1
ATOM 1449 C C . VAL A 1 193 ? 18.336 -3.479 -23.152 1.00 98.06 193 VAL A C 1
ATOM 1451 O O . VAL A 1 193 ? 18.042 -3.871 -24.274 1.00 98.06 193 VAL A O 1
ATOM 1454 N N . TYR A 1 194 ? 19.042 -2.374 -22.944 1.00 98.19 194 TYR A N 1
ATOM 1455 C CA . TYR A 1 194 ? 19.597 -1.628 -24.062 1.00 98.19 194 TYR A CA 1
ATOM 1456 C C . TYR A 1 194 ? 20.896 -2.260 -24.524 1.00 98.19 194 TYR A C 1
ATOM 1458 O O . TYR A 1 194 ? 21.869 -2.277 -23.775 1.00 98.19 194 TYR A O 1
ATOM 1466 N N . HIS A 1 195 ? 20.866 -2.808 -25.730 1.00 96.62 195 HIS A N 1
ATOM 1467 C CA . HIS A 1 195 ? 21.959 -3.461 -26.440 1.00 96.62 195 HIS A CA 1
ATOM 1468 C C . HIS A 1 195 ? 21.592 -3.573 -27.921 1.00 96.62 195 HIS A C 1
ATOM 1470 O O . HIS A 1 195 ? 20.436 -3.360 -28.282 1.00 96.62 195 HIS A O 1
ATOM 1476 N N . ASP A 1 196 ? 22.569 -3.900 -28.758 1.00 95.56 196 ASP A N 1
ATOM 1477 C CA . ASP A 1 196 ? 22.379 -3.971 -30.204 1.00 95.56 196 ASP A CA 1
ATOM 1478 C C . ASP A 1 196 ? 21.665 -5.271 -30.621 1.00 95.56 196 ASP A C 1
ATOM 1480 O O . ASP A 1 196 ? 22.217 -6.373 -30.498 1.00 95.56 196 ASP A O 1
ATOM 1484 N N . ILE A 1 197 ? 20.412 -5.143 -31.060 1.00 96.06 197 ILE A N 1
ATOM 1485 C CA . ILE A 1 197 ? 19.546 -6.247 -31.485 1.00 96.06 197 ILE A CA 1
ATOM 1486 C C . ILE A 1 197 ? 18.891 -5.897 -32.815 1.00 96.06 197 ILE A C 1
ATOM 1488 O O . ILE A 1 197 ? 18.380 -4.797 -32.997 1.00 96.06 197 ILE A O 1
ATOM 1492 N N . ASP A 1 198 ? 18.826 -6.867 -33.723 1.00 95.25 198 ASP A N 1
ATOM 1493 C CA . ASP A 1 198 ? 18.352 -6.633 -35.083 1.00 95.25 198 ASP A CA 1
ATOM 1494 C C . ASP A 1 198 ? 16.988 -7.306 -35.324 1.00 95.25 198 ASP A C 1
ATOM 1496 O O . ASP A 1 198 ? 16.912 -8.518 -35.554 1.00 95.25 198 ASP A O 1
ATOM 1500 N N . PRO A 1 199 ? 15.872 -6.550 -35.308 1.00 93.06 199 PRO A N 1
ATOM 1501 C CA . PRO A 1 199 ? 14.558 -7.077 -35.661 1.00 93.06 199 PRO A CA 1
ATOM 1502 C C . PRO A 1 199 ? 14.355 -7.258 -37.178 1.00 93.06 199 PRO A C 1
ATOM 1504 O O . PRO A 1 199 ? 13.270 -7.678 -37.601 1.00 93.06 199 PRO A O 1
ATOM 1507 N N . SER A 1 200 ? 15.338 -6.916 -38.018 1.00 91.19 200 SER A N 1
ATOM 1508 C CA . SER A 1 200 ? 15.217 -6.970 -39.474 1.00 91.19 200 SER A CA 1
ATOM 1509 C C . SER A 1 200 ? 14.953 -8.386 -39.974 1.00 91.19 200 SER A C 1
ATOM 1511 O O . SER A 1 200 ? 15.567 -9.369 -39.571 1.00 91.19 200 SER A O 1
ATOM 1513 N N . GLY A 1 201 ? 14.017 -8.504 -40.915 1.00 84.19 201 GLY A N 1
ATOM 1514 C CA . GLY A 1 201 ? 13.691 -9.787 -41.545 1.00 84.19 201 GLY A CA 1
ATOM 1515 C C . GLY A 1 201 ? 12.852 -10.740 -40.686 1.00 84.19 201 GLY A C 1
ATOM 1516 O O . GLY A 1 201 ? 12.417 -11.770 -41.208 1.00 84.19 201 GLY A O 1
ATOM 1517 N N . LEU A 1 202 ? 12.548 -10.395 -39.430 1.00 86.44 202 LEU A N 1
ATOM 1518 C CA . LEU A 1 202 ? 11.587 -11.141 -38.621 1.00 86.44 202 LEU A CA 1
ATOM 1519 C C . LEU A 1 202 ? 10.171 -10.994 -39.190 1.00 86.44 202 LEU A C 1
ATOM 1521 O O . LEU A 1 202 ? 9.729 -9.918 -39.602 1.00 86.44 202 LEU A O 1
ATOM 1525 N N . THR A 1 203 ? 9.432 -12.102 -39.219 1.00 79.69 203 THR A N 1
ATOM 1526 C CA . THR A 1 203 ? 8.027 -12.101 -39.634 1.00 79.69 203 THR A CA 1
ATOM 1527 C C . THR A 1 203 ? 7.127 -11.726 -38.463 1.00 79.69 203 THR A C 1
ATOM 1529 O O . THR A 1 203 ? 7.255 -12.299 -37.387 1.00 79.69 203 THR A O 1
ATOM 1532 N N . GLY A 1 204 ? 6.157 -10.839 -38.686 1.00 75.31 204 GLY A N 1
ATOM 1533 C CA . GLY A 1 204 ? 5.237 -10.380 -37.642 1.00 75.31 204 GLY A CA 1
ATOM 1534 C C . GLY A 1 204 ? 5.656 -9.035 -37.050 1.00 75.31 204 GLY A C 1
ATOM 1535 O O . GLY A 1 204 ? 6.297 -8.232 -37.721 1.00 75.31 204 GLY A O 1
ATOM 1536 N N . ALA A 1 205 ? 5.233 -8.768 -35.815 1.00 81.12 205 ALA A N 1
ATOM 1537 C CA . ALA A 1 205 ? 5.633 -7.587 -35.054 1.00 81.12 205 ALA A CA 1
ATOM 1538 C C . ALA A 1 205 ? 6.418 -8.070 -33.824 1.00 81.12 205 ALA A C 1
ATOM 1540 O O . ALA A 1 205 ? 5.780 -8.381 -32.824 1.00 81.12 205 ALA A O 1
ATOM 1541 N N . PRO A 1 206 ? 7.754 -8.215 -33.909 1.00 87.38 206 PRO A N 1
ATOM 1542 C CA . PRO A 1 206 ? 8.578 -8.736 -32.809 1.00 87.38 206 PRO A CA 1
ATOM 1543 C C . PRO A 1 206 ? 8.696 -7.745 -31.644 1.00 87.38 206 PRO A C 1
ATOM 1545 O O . PRO A 1 206 ? 9.043 -8.128 -30.532 1.00 87.38 206 PRO A O 1
ATOM 1548 N N . ILE A 1 207 ? 8.380 -6.474 -31.905 1.00 91.44 207 ILE A N 1
ATOM 1549 C CA . ILE A 1 207 ? 8.283 -5.411 -30.912 1.00 91.44 207 ILE A CA 1
ATOM 1550 C C . ILE A 1 207 ? 6.825 -4.972 -30.850 1.00 91.44 207 ILE A C 1
ATOM 1552 O O . ILE A 1 207 ? 6.229 -4.636 -31.880 1.00 91.44 207 ILE A O 1
ATOM 1556 N N . LYS A 1 208 ? 6.227 -5.005 -29.660 1.00 88.88 208 LYS A N 1
ATOM 1557 C CA . LYS A 1 208 ? 4.807 -4.688 -29.463 1.00 88.88 208 LYS A CA 1
ATOM 1558 C C . LYS A 1 208 ? 4.599 -3.843 -28.225 1.00 88.88 208 LYS A C 1
ATOM 1560 O O . LYS A 1 208 ? 5.368 -3.908 -27.276 1.00 88.88 208 LYS A O 1
ATOM 1565 N N . SER A 1 209 ? 3.504 -3.092 -28.211 1.00 90.38 209 SER A N 1
ATOM 1566 C CA . SER A 1 209 ? 3.039 -2.404 -27.015 1.00 90.38 209 SER A CA 1
ATOM 1567 C C . SER A 1 209 ? 1.528 -2.519 -26.840 1.00 90.38 209 SER A C 1
ATOM 1569 O O . SER A 1 209 ? 0.788 -2.676 -27.815 1.00 90.38 209 SER A O 1
ATOM 1571 N N . ARG A 1 210 ? 1.062 -2.488 -25.588 1.00 90.75 210 ARG A N 1
ATOM 1572 C CA . ARG A 1 210 ? -0.367 -2.478 -25.239 1.00 90.75 210 ARG A CA 1
ATOM 1573 C C . ARG A 1 210 ? -0.613 -1.745 -23.928 1.00 90.75 210 ARG A C 1
ATOM 1575 O O . ARG A 1 210 ? 0.253 -1.715 -23.059 1.00 90.75 210 ARG A O 1
ATOM 1582 N N . THR A 1 211 ? -1.833 -1.248 -23.756 1.00 92.81 211 THR A N 1
ATOM 1583 C CA . THR A 1 211 ? -2.349 -0.833 -22.447 1.00 92.81 211 THR A CA 1
ATOM 1584 C C . THR A 1 211 ? -3.423 -1.820 -22.006 1.00 92.81 211 THR A C 1
ATOM 1586 O O . THR A 1 211 ? -4.364 -2.078 -22.756 1.00 92.81 211 THR A O 1
ATOM 1589 N N . ILE A 1 212 ? -3.308 -2.357 -20.793 1.00 92.50 212 ILE A N 1
ATOM 1590 C CA . ILE A 1 212 ? -4.291 -3.273 -20.194 1.00 92.50 212 ILE A CA 1
ATOM 1591 C C . ILE A 1 212 ? -4.760 -2.762 -18.829 1.00 92.50 212 ILE A C 1
ATOM 1593 O O . ILE A 1 212 ? -4.190 -1.824 -18.277 1.00 92.50 212 ILE A O 1
ATOM 1597 N N . GLY A 1 213 ? -5.795 -3.397 -18.276 1.00 92.75 213 GLY A N 1
ATOM 1598 C CA . GLY A 1 213 ? -6.359 -3.051 -16.972 1.00 92.75 213 GLY A CA 1
ATOM 1599 C C . GLY A 1 213 ? -7.392 -1.925 -17.034 1.00 92.75 213 GLY A C 1
ATOM 1600 O O . GLY A 1 213 ? -7.860 -1.523 -18.101 1.00 92.75 213 GLY A O 1
ATOM 1601 N N . THR A 1 214 ? -7.766 -1.420 -15.865 1.00 92.00 214 THR A N 1
ATOM 1602 C CA . THR A 1 214 ? -8.767 -0.359 -15.686 1.00 92.00 214 THR A CA 1
ATOM 1603 C C . THR A 1 214 ? -8.232 0.686 -14.728 1.00 92.00 214 THR A C 1
ATOM 1605 O O . THR A 1 214 ? -7.587 0.320 -13.751 1.00 92.00 214 THR A O 1
ATOM 1608 N N . ALA A 1 215 ? -8.508 1.967 -14.981 1.00 90.94 215 ALA A N 1
ATOM 1609 C CA . ALA A 1 215 ? -8.040 3.039 -14.106 1.00 90.94 215 ALA A CA 1
ATOM 1610 C C . ALA A 1 215 ? -8.535 2.842 -12.660 1.00 90.94 215 ALA A C 1
ATOM 1612 O O . ALA A 1 215 ? -9.688 2.437 -12.486 1.00 90.94 215 ALA A O 1
ATOM 1613 N N . PRO A 1 216 ? -7.710 3.134 -11.638 1.00 90.81 216 PRO A N 1
ATOM 1614 C CA . PRO A 1 216 ? -6.344 3.680 -11.700 1.00 90.81 216 PRO A CA 1
ATOM 1615 C C . PRO A 1 216 ? -5.225 2.610 -11.766 1.00 90.81 216 PRO A C 1
ATOM 1617 O O . PRO A 1 216 ? -4.091 2.891 -11.410 1.00 90.81 216 PRO A O 1
ATOM 1620 N N . CYS A 1 217 ? -5.532 1.378 -12.181 1.00 91.38 217 CYS A N 1
ATOM 1621 C CA . CYS A 1 217 ? -4.636 0.214 -12.195 1.00 91.38 217 CYS A CA 1
ATOM 1622 C C . CYS A 1 217 ? -4.204 -0.224 -13.607 1.00 91.38 217 CYS A C 1
ATOM 1624 O O . CYS A 1 217 ? -4.009 -1.418 -13.860 1.00 91.38 217 CYS A O 1
ATOM 1626 N N . ARG A 1 218 ? -4.146 0.680 -14.587 1.00 94.12 218 ARG A N 1
ATOM 1627 C CA . ARG A 1 218 ? -3.704 0.289 -15.930 1.00 94.12 218 ARG A CA 1
ATOM 1628 C C . ARG A 1 218 ? -2.207 0.011 -15.957 1.00 94.12 218 ARG A C 1
ATOM 1630 O O . ARG A 1 218 ? -1.432 0.575 -15.192 1.00 94.12 218 ARG A O 1
ATOM 1637 N N . GLN A 1 219 ? -1.814 -0.841 -16.893 1.00 95.38 219 GLN A N 1
ATOM 1638 C CA . GLN A 1 219 ? -0.420 -1.109 -17.213 1.00 95.38 219 GLN A CA 1
ATOM 1639 C C . GLN A 1 219 ? -0.174 -0.795 -18.678 1.00 95.38 219 GLN A C 1
ATOM 1641 O O . GLN A 1 219 ? -0.955 -1.223 -19.531 1.00 95.38 219 GLN A O 1
ATOM 1646 N N . PHE A 1 220 ? 0.908 -0.081 -18.971 1.00 95.12 220 PHE A N 1
ATOM 1647 C CA . PHE A 1 220 ? 1.436 0.040 -20.326 1.00 95.12 220 PHE A CA 1
ATOM 1648 C C . PHE A 1 220 ? 2.628 -0.899 -20.467 1.00 95.12 220 PHE A C 1
ATOM 1650 O O . PHE A 1 220 ? 3.573 -0.809 -19.692 1.00 95.12 220 PHE A O 1
ATOM 1657 N N . GLN A 1 221 ? 2.568 -1.812 -21.428 1.00 94.81 221 GLN A N 1
ATOM 1658 C CA . GLN A 1 221 ? 3.558 -2.865 -21.631 1.00 94.81 221 GLN A CA 1
ATOM 1659 C C . GLN A 1 221 ? 4.209 -2.688 -22.998 1.00 94.81 221 GLN A C 1
ATOM 1661 O O . GLN A 1 221 ? 3.496 -2.452 -23.974 1.00 94.81 221 GLN A O 1
ATOM 1666 N N . VAL A 1 222 ? 5.530 -2.836 -23.071 1.00 94.56 222 VAL A N 1
ATOM 1667 C CA . VAL A 1 222 ? 6.311 -2.901 -24.315 1.00 94.56 222 VAL A CA 1
ATOM 1668 C C . VAL A 1 222 ? 7.152 -4.167 -24.279 1.00 94.56 222 VAL A C 1
ATOM 1670 O O . VAL A 1 222 ? 7.887 -4.353 -23.315 1.00 94.56 222 VAL A O 1
ATOM 1673 N N . SER A 1 223 ? 7.050 -5.029 -25.287 1.00 94.19 223 SER A N 1
ATOM 1674 C CA . SER A 1 223 ? 7.820 -6.271 -25.391 1.00 94.19 223 SER A CA 1
ATOM 1675 C C . SER A 1 223 ? 8.700 -6.301 -26.637 1.00 94.19 223 SER A C 1
ATOM 1677 O O . SER A 1 223 ? 8.326 -5.768 -27.681 1.00 94.19 223 SER A O 1
ATOM 1679 N N . TRP A 1 224 ? 9.848 -6.964 -26.499 1.00 95.31 224 TRP A N 1
ATOM 1680 C CA . TRP A 1 224 ? 10.736 -7.431 -27.561 1.00 95.31 224 TRP A CA 1
ATOM 1681 C C . TRP A 1 224 ? 10.766 -8.955 -27.447 1.00 95.31 224 TRP A C 1
ATOM 1683 O O . TRP A 1 224 ? 11.045 -9.471 -26.364 1.00 95.31 224 TRP A O 1
ATOM 1693 N N . THR A 1 225 ? 10.421 -9.676 -28.511 1.00 93.94 225 THR A N 1
ATOM 1694 C CA . THR A 1 225 ? 10.256 -11.137 -28.470 1.00 93.94 225 THR A CA 1
ATOM 1695 C C . THR A 1 225 ? 11.081 -11.808 -29.552 1.00 93.94 225 THR A C 1
ATOM 1697 O O . THR A 1 225 ? 10.903 -11.512 -30.733 1.00 93.94 225 THR A O 1
ATOM 1700 N N . ASP A 1 226 ? 11.952 -12.726 -29.128 1.00 94.62 226 ASP A N 1
ATOM 1701 C CA . ASP A 1 226 ? 12.816 -13.539 -29.984 1.00 94.62 226 ASP A CA 1
ATOM 1702 C C . ASP A 1 226 ? 13.638 -12.705 -30.977 1.00 94.62 226 ASP A C 1
ATOM 1704 O O . ASP A 1 226 ? 13.800 -13.076 -32.142 1.00 94.62 226 ASP A O 1
ATOM 1708 N N . ILE A 1 227 ? 14.157 -11.558 -30.524 1.00 95.81 227 ILE A N 1
ATOM 1709 C CA . ILE A 1 227 ? 14.936 -10.666 -31.387 1.00 95.81 227 ILE A CA 1
ATOM 1710 C C . ILE A 1 227 ? 16.397 -11.113 -31.391 1.00 95.81 227 ILE A C 1
ATOM 1712 O O . ILE A 1 227 ? 16.993 -11.217 -30.316 1.00 95.81 227 ILE A O 1
ATOM 1716 N N . PRO A 1 228 ? 16.987 -11.401 -32.562 1.00 96.19 228 PRO A N 1
ATOM 1717 C CA . PRO A 1 228 ? 18.382 -11.784 -32.638 1.00 96.19 228 PRO A CA 1
ATOM 1718 C C . PRO A 1 228 ? 19.344 -10.646 -32.288 1.00 96.19 228 PRO A C 1
ATOM 1720 O O . PRO A 1 228 ? 19.056 -9.474 -32.520 1.00 96.19 228 PRO A O 1
ATOM 1723 N N . MET A 1 229 ? 20.515 -11.000 -31.758 1.00 95.75 229 MET A N 1
ATOM 1724 C CA . MET A 1 229 ? 21.641 -10.064 -31.649 1.00 95.75 229 MET A CA 1
ATOM 1725 C C . MET A 1 229 ? 22.074 -9.633 -33.053 1.00 95.75 229 MET A C 1
ATOM 1727 O O . MET A 1 229 ? 22.114 -10.477 -33.953 1.00 95.75 229 MET A O 1
ATOM 1731 N N . PHE A 1 230 ? 22.446 -8.362 -33.227 1.00 94.50 230 PHE A N 1
ATOM 1732 C CA . PHE A 1 230 ? 22.794 -7.786 -34.532 1.00 94.50 230 PHE A CA 1
ATOM 1733 C C . PHE A 1 230 ? 23.795 -8.637 -35.338 1.00 94.50 230 PHE A C 1
ATOM 1735 O O . PHE A 1 230 ? 23.551 -8.970 -36.500 1.00 94.50 230 PHE A O 1
ATOM 1742 N N . GLY A 1 231 ? 24.905 -9.057 -34.720 1.00 91.62 231 GLY A N 1
ATOM 1743 C CA . GLY A 1 231 ? 25.941 -9.857 -35.381 1.00 91.62 231 GLY A CA 1
ATOM 1744 C C . GLY A 1 231 ? 25.793 -11.379 -35.254 1.00 91.62 231 GLY A C 1
ATOM 1745 O O . GLY A 1 231 ? 26.543 -12.114 -35.900 1.00 91.62 231 GLY A O 1
ATOM 1746 N N . ASP A 1 232 ? 24.840 -11.881 -34.459 1.00 93.62 232 ASP A N 1
ATOM 1747 C CA . ASP A 1 232 ? 24.666 -13.315 -34.184 1.00 93.62 232 ASP A CA 1
ATOM 1748 C C . ASP A 1 232 ? 23.187 -13.706 -34.085 1.00 93.62 232 ASP A C 1
ATOM 1750 O O . ASP A 1 232 ? 22.591 -13.784 -33.006 1.00 93.62 232 ASP A O 1
ATOM 1754 N N . ALA A 1 233 ? 22.615 -14.060 -35.237 1.00 93.06 233 ALA A N 1
ATOM 1755 C CA . ALA A 1 233 ? 21.210 -14.431 -35.338 1.00 93.06 233 ALA A CA 1
ATOM 1756 C C . ALA A 1 233 ? 20.827 -15.731 -34.592 1.00 93.06 233 ALA A C 1
ATOM 1758 O O . ALA A 1 233 ? 19.648 -16.077 -34.517 1.00 93.06 233 ALA A O 1
ATOM 1759 N N . SER A 1 234 ? 21.801 -16.488 -34.066 1.00 94.38 234 SER A N 1
ATOM 1760 C CA . SER A 1 234 ? 21.540 -17.707 -33.288 1.00 94.38 234 SER A CA 1
ATOM 1761 C C . SER A 1 234 ? 21.247 -17.433 -31.811 1.00 94.38 234 SER A C 1
ATOM 1763 O O . SER A 1 234 ? 20.857 -18.347 -31.078 1.00 94.38 234 SER A O 1
ATOM 1765 N N . ARG A 1 235 ? 21.439 -16.187 -31.365 1.00 95.94 235 ARG A N 1
ATOM 1766 C CA . ARG A 1 235 ? 21.287 -15.760 -29.975 1.00 95.94 235 ARG A CA 1
ATOM 1767 C C . ARG A 1 235 ? 20.200 -14.706 -29.898 1.00 95.94 235 ARG A C 1
ATOM 1769 O O . ARG A 1 235 ? 20.254 -13.714 -30.612 1.00 95.94 235 ARG A O 1
ATOM 1776 N N . LEU A 1 236 ? 19.218 -14.946 -29.038 1.00 96.44 236 LEU A N 1
ATOM 1777 C CA . LEU A 1 236 ? 17.993 -14.158 -28.983 1.00 96.44 236 LEU A CA 1
ATOM 1778 C C . LEU A 1 236 ? 17.884 -13.375 -27.674 1.00 96.44 236 LEU A C 1
ATOM 1780 O O . LEU A 1 236 ? 18.458 -13.749 -26.643 1.00 96.44 236 LEU A O 1
ATOM 1784 N N . TYR A 1 237 ? 17.101 -12.307 -27.737 1.00 97.69 237 TYR A N 1
ATOM 1785 C CA . TYR A 1 237 ? 16.636 -11.520 -26.612 1.00 97.69 237 TYR A CA 1
ATOM 1786 C C . TYR A 1 237 ? 15.106 -11.528 -26.558 1.00 97.69 237 TYR A C 1
ATOM 1788 O O . TYR A 1 237 ? 14.437 -11.248 -27.556 1.00 97.69 237 TYR A O 1
ATOM 1796 N N . THR A 1 238 ? 14.579 -11.795 -25.362 1.00 97.94 238 THR A N 1
ATOM 1797 C CA . THR A 1 238 ? 13.167 -11.599 -25.029 1.00 97.94 238 THR A CA 1
ATOM 1798 C C . THR A 1 238 ? 13.049 -10.852 -23.706 1.00 97.94 238 THR A C 1
ATOM 1800 O O . THR A 1 238 ? 13.530 -11.308 -22.660 1.00 97.94 238 THR A O 1
ATOM 1803 N N . GLY A 1 239 ? 12.384 -9.698 -23.741 1.00 97.94 239 GLY A N 1
ATOM 1804 C CA . GLY A 1 239 ? 12.192 -8.843 -22.577 1.00 97.94 239 GLY A CA 1
ATOM 1805 C C . GLY A 1 239 ? 11.011 -7.883 -22.703 1.00 97.94 239 GLY A C 1
ATOM 1806 O O . GLY A 1 239 ? 10.395 -7.747 -23.759 1.00 97.94 239 GLY A O 1
ATOM 1807 N N . MET A 1 240 ? 10.647 -7.252 -21.587 1.00 97.56 240 MET A N 1
ATOM 1808 C CA . MET A 1 240 ? 9.476 -6.385 -21.479 1.00 97.56 240 MET A CA 1
ATOM 1809 C C . MET A 1 240 ? 9.708 -5.250 -20.483 1.00 97.56 240 MET A C 1
ATOM 1811 O O . MET A 1 240 ? 10.263 -5.474 -19.411 1.00 97.56 240 MET A O 1
ATOM 1815 N N . ILE A 1 241 ? 9.212 -4.059 -20.816 1.00 98.50 241 ILE A N 1
ATOM 1816 C CA . ILE A 1 241 ? 9.053 -2.923 -19.903 1.00 98.50 241 ILE A CA 1
ATOM 1817 C C . ILE A 1 241 ? 7.568 -2.790 -19.554 1.00 98.50 241 ILE A C 1
ATOM 1819 O O . ILE A 1 241 ? 6.718 -2.834 -20.446 1.00 98.50 241 ILE A O 1
ATOM 1823 N N . VAL A 1 242 ? 7.253 -2.585 -18.275 1.00 98.12 242 VAL A N 1
ATOM 1824 C CA . VAL A 1 242 ? 5.892 -2.332 -17.784 1.00 98.12 242 VAL A CA 1
ATOM 1825 C C . VAL A 1 242 ? 5.856 -1.044 -16.9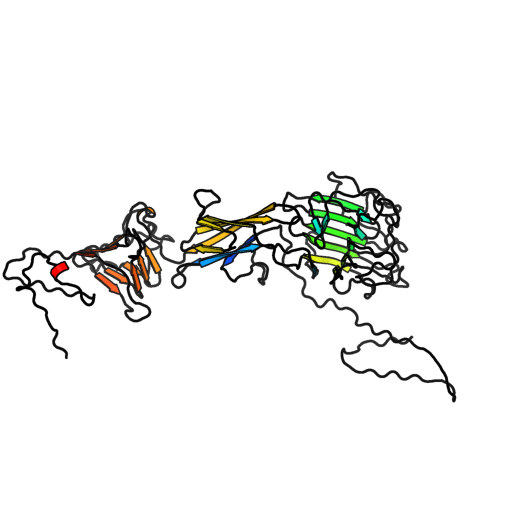71 1.00 98.12 242 VAL A C 1
ATOM 1827 O O . VAL A 1 242 ? 6.612 -0.890 -16.018 1.00 98.12 242 VAL A O 1
ATOM 1830 N N . LEU A 1 243 ? 4.955 -0.131 -17.333 1.00 98.00 243 LEU A N 1
ATOM 1831 C CA . LEU A 1 243 ? 4.652 1.089 -16.584 1.00 98.00 243 LEU A CA 1
ATOM 1832 C C . LEU A 1 243 ? 3.330 0.902 -15.843 1.00 98.00 243 LEU A C 1
ATOM 1834 O O . LEU A 1 243 ? 2.335 0.519 -16.466 1.00 98.00 243 LEU A O 1
ATOM 1838 N N . HIS A 1 244 ? 3.301 1.210 -14.550 1.00 96.69 244 HIS A N 1
ATOM 1839 C CA . HIS A 1 244 ? 2.102 1.093 -13.717 1.00 96.69 244 HIS A CA 1
ATOM 1840 C C . HIS A 1 244 ? 1.447 2.458 -13.494 1.00 96.69 244 HIS A C 1
ATOM 1842 O O . HIS A 1 244 ? 2.096 3.420 -13.077 1.00 96.69 244 HIS A O 1
ATOM 1848 N N . GLU A 1 245 ? 0.149 2.548 -13.787 1.00 94.81 245 GLU A N 1
ATOM 1849 C CA . GLU A 1 245 ? -0.646 3.755 -13.568 1.00 94.81 245 GLU A CA 1
ATOM 1850 C C . GLU A 1 245 ? -0.674 4.149 -12.083 1.00 94.81 245 GLU A C 1
ATOM 1852 O O . GLU A 1 245 ? -0.746 3.295 -11.199 1.00 94.81 245 GLU A O 1
ATOM 1857 N N . ALA A 1 246 ? -0.640 5.462 -11.828 1.00 92.62 246 ALA A N 1
ATOM 1858 C CA . ALA A 1 246 ? -0.666 6.124 -10.520 1.00 92.62 246 ALA A CA 1
ATOM 1859 C C . ALA A 1 246 ? 0.534 5.860 -9.591 1.00 92.62 246 ALA A C 1
ATOM 1861 O O . ALA A 1 246 ? 1.049 6.819 -9.020 1.00 92.62 246 ALA A O 1
ATOM 1862 N N . THR A 1 247 ? 1.005 4.617 -9.446 1.00 94.44 247 THR A N 1
ATOM 1863 C CA . THR A 1 247 ? 2.200 4.306 -8.638 1.00 94.44 247 THR A CA 1
ATOM 1864 C C . THR A 1 247 ? 3.487 4.751 -9.318 1.00 94.44 247 THR A C 1
ATOM 1866 O O . THR A 1 247 ? 4.491 4.922 -8.640 1.00 94.44 247 THR A O 1
ATOM 1869 N N . ASN A 1 248 ? 3.462 4.937 -10.643 1.00 96.12 248 ASN A N 1
ATOM 1870 C CA . ASN A 1 248 ? 4.618 5.250 -11.485 1.00 96.12 248 ASN A CA 1
ATOM 1871 C C . ASN A 1 248 ? 5.770 4.237 -11.358 1.00 96.12 248 ASN A C 1
ATOM 1873 O O . ASN A 1 248 ? 6.915 4.541 -11.680 1.00 96.12 248 ASN A O 1
ATOM 1877 N N . ILE A 1 249 ? 5.470 3.021 -10.895 1.00 97.44 249 ILE A N 1
ATOM 1878 C CA . ILE A 1 249 ? 6.432 1.922 -10.856 1.00 97.44 249 ILE A CA 1
ATOM 1879 C C . ILE A 1 249 ? 6.775 1.515 -12.292 1.00 97.44 249 ILE A C 1
ATOM 1881 O O . ILE A 1 249 ? 5.900 1.466 -13.163 1.00 97.44 249 ILE A O 1
ATOM 1885 N N . ILE A 1 250 ? 8.050 1.203 -12.520 1.00 98.69 250 ILE A N 1
ATOM 1886 C CA . ILE A 1 250 ? 8.555 0.634 -13.771 1.00 98.69 250 ILE A CA 1
ATOM 1887 C C . ILE A 1 250 ? 9.087 -0.757 -13.461 1.00 98.69 250 ILE A C 1
ATOM 1889 O O . ILE A 1 250 ? 9.902 -0.921 -12.558 1.00 98.69 250 ILE A O 1
ATOM 1893 N N . GLU A 1 251 ? 8.665 -1.758 -14.219 1.00 98.50 251 GLU A N 1
ATOM 1894 C CA . GLU A 1 251 ? 9.237 -3.099 -14.147 1.00 98.50 251 GLU A CA 1
ATOM 1895 C C . GLU A 1 251 ? 9.904 -3.467 -15.465 1.00 98.50 251 GLU A C 1
ATOM 1897 O O . GLU A 1 251 ? 9.424 -3.119 -16.544 1.00 98.50 251 GLU A O 1
ATOM 1902 N N . VAL A 1 252 ? 11.014 -4.190 -15.363 1.00 98.62 252 VAL A N 1
ATOM 1903 C CA . VAL A 1 252 ? 11.722 -4.786 -16.491 1.00 98.62 252 VAL A CA 1
ATOM 1904 C C . VAL A 1 252 ? 11.752 -6.290 -16.276 1.00 98.62 252 VAL A C 1
ATOM 1906 O O . VAL A 1 252 ? 12.343 -6.763 -15.307 1.00 98.62 252 VAL A O 1
ATOM 1909 N N . PHE A 1 253 ? 11.144 -7.041 -17.189 1.00 98.56 253 PHE A N 1
ATOM 1910 C CA . PHE A 1 253 ? 11.165 -8.500 -17.192 1.00 98.56 253 PHE A CA 1
ATOM 1911 C C . PHE A 1 253 ? 12.056 -9.003 -18.320 1.00 98.56 253 PHE A C 1
ATOM 1913 O O . PHE A 1 253 ? 11.854 -8.640 -19.475 1.00 98.56 253 PHE A O 1
ATOM 1920 N N . ILE A 1 254 ? 12.993 -9.888 -18.007 1.00 98.56 254 ILE A N 1
ATOM 1921 C CA . ILE A 1 254 ? 13.935 -10.484 -18.952 1.00 98.56 254 ILE A CA 1
ATOM 1922 C C . ILE A 1 254 ? 13.687 -11.989 -18.941 1.00 98.56 254 ILE A C 1
ATOM 1924 O O . ILE A 1 254 ? 14.070 -12.681 -17.997 1.00 98.56 254 ILE A O 1
ATOM 1928 N N . GLU A 1 255 ? 13.022 -12.503 -19.975 1.00 98.25 255 GLU A N 1
ATOM 1929 C CA . GLU A 1 255 ? 12.852 -13.951 -20.127 1.00 98.25 255 GLU A CA 1
ATOM 1930 C C . GLU A 1 255 ? 14.187 -14.582 -20.510 1.00 98.25 255 GLU A C 1
ATOM 1932 O O . GLU A 1 255 ? 14.600 -15.577 -19.918 1.00 98.25 255 GLU A O 1
ATOM 1937 N N . THR A 1 256 ? 14.891 -13.984 -21.472 1.00 97.69 256 THR A N 1
ATOM 1938 C CA . THR A 1 256 ? 16.221 -14.421 -21.900 1.00 97.69 256 THR A CA 1
ATOM 1939 C C . THR A 1 256 ? 17.012 -13.241 -22.447 1.00 97.69 256 THR A C 1
ATOM 1941 O O . THR A 1 256 ? 16.524 -12.486 -23.284 1.00 97.69 256 THR A O 1
ATOM 1944 N N . LYS A 1 257 ? 18.267 -13.119 -22.011 1.00 97.31 257 LYS A N 1
ATOM 1945 C CA . LYS A 1 257 ? 19.287 -12.295 -22.661 1.00 97.31 257 LYS A CA 1
ATOM 1946 C C . LYS A 1 257 ? 20.560 -13.105 -22.813 1.00 97.31 257 LYS A C 1
ATOM 1948 O O . LYS A 1 257 ? 21.129 -13.565 -21.823 1.00 97.31 257 LYS A O 1
ATOM 1953 N N . LEU A 1 258 ? 21.042 -13.175 -24.045 1.00 96.94 258 LEU A N 1
ATOM 1954 C CA . LEU A 1 258 ? 22.346 -13.722 -24.386 1.00 96.94 258 LEU A CA 1
ATOM 1955 C C . LEU A 1 258 ? 23.324 -12.594 -24.772 1.00 96.94 258 LEU A C 1
ATOM 1957 O O . LEU A 1 258 ? 22.925 -11.454 -24.987 1.00 96.94 258 LEU A O 1
ATOM 1961 N N . ILE A 1 259 ? 24.619 -12.881 -24.810 1.00 94.44 259 ILE A N 1
ATOM 1962 C CA . ILE A 1 259 ? 25.666 -11.994 -25.332 1.00 94.44 259 ILE A CA 1
ATOM 1963 C C . ILE A 1 259 ? 26.032 -12.487 -26.724 1.00 94.44 259 ILE A C 1
ATOM 1965 O O . ILE A 1 259 ? 26.206 -13.690 -26.918 1.00 94.44 259 ILE A O 1
ATOM 1969 N N . GLU A 1 260 ? 26.197 -11.580 -27.680 1.00 92.81 260 GLU A N 1
ATOM 1970 C CA . GLU A 1 260 ? 26.630 -11.922 -29.034 1.00 92.81 260 GLU A CA 1
ATOM 1971 C C . GLU A 1 260 ? 27.904 -12.790 -29.047 1.00 92.81 260 GLU A C 1
ATOM 1973 O O . GLU A 1 260 ? 28.811 -12.607 -28.225 1.00 92.81 260 GLU A O 1
ATOM 1978 N N . ASN A 1 261 ? 27.967 -13.766 -29.962 1.00 92.00 261 ASN A N 1
ATOM 1979 C CA . ASN A 1 261 ? 29.110 -14.666 -30.149 1.00 92.00 261 ASN A CA 1
ATOM 1980 C C . ASN A 1 261 ? 29.517 -15.432 -28.872 1.00 92.00 261 ASN A C 1
ATOM 1982 O O . ASN A 1 261 ? 30.664 -15.860 -28.729 1.00 92.00 261 ASN A O 1
ATOM 1986 N N . GLY A 1 262 ? 28.602 -15.586 -27.906 1.00 92.06 262 GLY A N 1
ATOM 1987 C CA . GLY A 1 262 ? 28.883 -16.242 -26.627 1.00 92.06 262 GLY A CA 1
ATOM 1988 C C . GLY A 1 262 ? 29.963 -15.530 -25.808 1.00 92.06 262 GLY A C 1
ATOM 1989 O O . GLY A 1 262 ? 30.757 -16.196 -25.144 1.00 92.06 262 GLY A O 1
ATOM 1990 N N . ASN A 1 263 ? 30.011 -14.194 -25.879 1.00 94.12 263 ASN A N 1
ATOM 1991 C CA . ASN A 1 263 ? 31.007 -13.347 -25.214 1.00 94.12 263 ASN A CA 1
ATOM 1992 C C . ASN A 1 263 ? 32.451 -13.531 -25.733 1.00 94.12 263 ASN A C 1
ATOM 1994 O O . ASN A 1 263 ? 33.419 -13.220 -25.038 1.00 94.12 263 ASN A O 1
ATOM 1998 N N . VAL A 1 264 ? 32.617 -14.034 -26.961 1.00 93.44 264 VAL A N 1
ATOM 1999 C CA . VAL A 1 264 ? 33.911 -14.123 -27.652 1.00 93.44 264 VAL A CA 1
ATOM 2000 C C . VAL A 1 264 ? 33.980 -13.016 -28.697 1.00 93.44 264 VAL A C 1
ATOM 2002 O O . VAL A 1 264 ? 33.353 -13.125 -29.744 1.00 93.44 264 VAL A O 1
ATOM 2005 N N . TYR A 1 265 ? 34.747 -11.958 -28.413 1.00 91.44 265 TYR A N 1
ATOM 2006 C CA . TYR A 1 265 ? 34.739 -10.710 -29.197 1.00 91.44 265 TYR A CA 1
ATOM 2007 C C . TYR A 1 265 ? 33.310 -10.180 -29.408 1.00 91.44 265 TYR A C 1
ATOM 2009 O O . TYR A 1 265 ? 32.859 -10.064 -30.549 1.00 91.44 265 TYR A O 1
ATOM 2017 N N . PRO A 1 266 ? 32.571 -9.927 -28.312 1.00 92.50 266 PRO A N 1
ATOM 2018 C CA . PRO A 1 266 ? 31.198 -9.465 -28.414 1.00 92.50 266 PRO A CA 1
ATOM 2019 C C . PRO A 1 266 ? 31.145 -8.119 -29.141 1.00 92.50 266 PRO A C 1
ATOM 2021 O O . PRO A 1 266 ? 32.010 -7.258 -28.956 1.00 92.50 266 PRO A O 1
ATOM 2024 N N . TRP A 1 267 ? 30.119 -7.941 -29.965 1.00 93.62 267 TRP A N 1
ATOM 2025 C CA . TRP A 1 267 ? 29.840 -6.663 -30.601 1.00 93.62 267 TRP A CA 1
ATOM 2026 C C . TRP A 1 267 ? 29.600 -5.560 -29.565 1.00 93.62 267 TRP A C 1
ATOM 2028 O O . TRP A 1 267 ? 29.055 -5.820 -28.491 1.00 93.62 267 TRP A O 1
ATOM 2038 N N . ASN A 1 268 ? 30.035 -4.334 -29.881 1.00 92.81 268 ASN A N 1
ATOM 2039 C CA . ASN A 1 268 ? 29.980 -3.171 -28.984 1.00 92.81 268 ASN A CA 1
ATOM 2040 C C . ASN A 1 268 ? 30.532 -3.471 -27.571 1.00 92.81 268 ASN A C 1
ATOM 2042 O O . ASN A 1 268 ? 29.956 -3.054 -26.569 1.00 92.81 268 ASN A O 1
ATOM 2046 N N . ASP A 1 269 ? 31.592 -4.285 -27.503 1.00 93.75 269 ASP A N 1
ATOM 2047 C CA . ASP A 1 269 ? 32.214 -4.796 -26.274 1.00 93.75 269 ASP A CA 1
ATOM 2048 C C . ASP A 1 269 ? 31.270 -5.602 -25.349 1.00 93.75 269 ASP A C 1
ATOM 2050 O O . ASP A 1 269 ? 31.660 -6.008 -24.256 1.00 93.75 269 ASP A O 1
ATOM 2054 N N . GLY A 1 270 ? 30.059 -5.938 -25.814 1.00 92.75 270 GLY A N 1
ATOM 2055 C CA . GLY A 1 270 ? 28.999 -6.604 -25.049 1.00 92.75 270 GLY A CA 1
ATOM 2056 C C . GLY A 1 270 ? 28.217 -5.677 -24.112 1.00 92.75 270 GLY A C 1
ATOM 2057 O O . GLY A 1 270 ? 27.409 -6.162 -23.309 1.00 92.75 270 GLY A O 1
ATOM 2058 N N . ASN A 1 271 ? 28.427 -4.363 -24.244 1.00 96.12 271 ASN A N 1
ATOM 2059 C CA . ASN A 1 271 ? 27.811 -3.333 -23.419 1.00 96.12 271 ASN A CA 1
ATOM 2060 C C . ASN A 1 271 ? 26.282 -3.464 -23.430 1.00 96.12 271 ASN A C 1
ATOM 2062 O O . ASN A 1 271 ? 25.652 -3.566 -24.486 1.00 96.12 271 ASN A O 1
ATOM 2066 N N . SER A 1 272 ? 25.673 -3.473 -22.241 1.00 96.88 272 SER A N 1
ATOM 2067 C CA . SER A 1 272 ? 24.218 -3.571 -22.106 1.00 96.88 272 SER A CA 1
ATOM 2068 C C . SER A 1 272 ? 23.698 -2.942 -20.817 1.00 96.88 272 SER A C 1
ATOM 2070 O O . SER A 1 272 ? 24.356 -3.037 -19.784 1.00 96.88 272 SER A O 1
ATOM 2072 N N . ILE A 1 273 ? 22.519 -2.308 -20.867 1.00 98.44 273 ILE A N 1
ATOM 2073 C CA . ILE A 1 273 ? 21.969 -1.541 -19.733 1.00 98.44 273 ILE A CA 1
ATOM 2074 C C . ILE A 1 273 ? 20.562 -2.002 -19.337 1.00 98.44 273 ILE A C 1
ATOM 2076 O O . ILE A 1 273 ? 19.684 -2.095 -20.190 1.00 98.44 273 ILE A O 1
ATOM 2080 N N . VAL A 1 274 ? 20.330 -2.180 -18.031 1.00 98.69 274 VAL A N 1
ATOM 2081 C CA . VAL A 1 274 ? 18.997 -2.179 -17.400 1.00 98.69 274 VAL A CA 1
ATOM 2082 C C . VAL A 1 274 ? 18.929 -0.993 -16.441 1.00 98.69 274 VAL A C 1
ATOM 2084 O O . VAL A 1 274 ? 19.538 -1.004 -15.369 1.00 98.69 274 VAL A O 1
ATOM 2087 N N . GLY A 1 275 ? 18.204 0.057 -16.809 1.00 98.31 275 GLY A N 1
ATOM 2088 C CA . GLY A 1 275 ? 18.215 1.300 -16.046 1.00 98.31 275 GLY A CA 1
ATOM 2089 C C . GLY A 1 275 ? 17.227 2.336 -16.547 1.00 98.31 275 GLY A C 1
ATOM 2090 O O . GLY A 1 275 ? 16.543 2.155 -17.548 1.00 98.31 275 GLY A O 1
ATOM 2091 N N . ILE A 1 276 ? 17.169 3.454 -15.843 1.00 98.44 276 ILE A N 1
ATOM 2092 C CA . ILE A 1 276 ? 16.344 4.609 -16.174 1.00 98.44 276 ILE A CA 1
ATOM 2093 C C . ILE A 1 276 ? 17.168 5.879 -16.014 1.00 98.44 276 ILE A C 1
ATOM 2095 O O . ILE A 1 276 ? 18.030 5.955 -15.138 1.00 98.44 276 ILE A O 1
ATOM 2099 N N . GLN A 1 277 ? 16.898 6.877 -16.849 1.00 95.19 277 GLN A N 1
ATOM 2100 C CA . GLN A 1 277 ? 17.539 8.186 -16.779 1.00 95.19 277 GLN A CA 1
ATOM 2101 C C . GLN A 1 277 ? 16.538 9.293 -17.119 1.00 95.19 277 GLN A C 1
ATOM 2103 O O . GLN A 1 277 ? 15.829 9.195 -18.117 1.00 95.19 277 GLN A O 1
ATOM 2108 N N . GLY A 1 278 ? 16.493 10.334 -16.291 1.00 93.56 278 GLY A N 1
ATOM 2109 C CA . GLY A 1 278 ? 15.774 11.586 -16.525 1.00 93.56 278 GLY A CA 1
ATOM 2110 C C . GLY A 1 278 ? 16.673 12.614 -17.212 1.00 93.56 278 GLY A C 1
ATOM 2111 O O . GLY A 1 278 ? 17.331 12.287 -18.200 1.00 93.56 278 GLY A O 1
ATOM 2112 N N . ASP A 1 279 ? 16.713 13.833 -16.675 1.00 87.94 279 ASP A N 1
ATOM 2113 C CA . ASP A 1 279 ? 17.570 14.916 -17.170 1.00 87.94 279 ASP A CA 1
ATOM 2114 C C . ASP A 1 279 ? 18.936 14.930 -16.454 1.00 87.94 279 ASP A C 1
ATOM 2116 O O . ASP A 1 279 ? 19.032 14.784 -15.227 1.00 87.94 279 ASP A O 1
ATOM 2120 N N . ILE A 1 280 ? 20.017 15.144 -17.213 1.00 79.25 280 ILE A N 1
ATOM 2121 C CA . ILE A 1 280 ? 21.386 15.253 -16.682 1.00 79.25 280 ILE A CA 1
ATOM 2122 C C . ILE A 1 280 ? 21.769 16.722 -16.436 1.00 79.25 280 ILE A C 1
ATOM 2124 O O . ILE A 1 280 ? 22.535 17.011 -15.515 1.00 79.25 280 ILE A O 1
ATOM 2128 N N . THR A 1 281 ? 21.230 17.682 -17.200 1.00 71.56 281 THR A N 1
ATOM 2129 C CA . THR A 1 281 ? 21.438 19.135 -16.995 1.00 71.56 281 THR A CA 1
ATOM 2130 C C . THR A 1 281 ? 20.283 19.990 -17.559 1.00 71.56 281 THR A C 1
ATOM 2132 O O . THR A 1 281 ? 19.717 19.569 -18.560 1.00 71.56 281 THR A O 1
ATOM 2135 N N . PRO A 1 282 ? 19.982 21.223 -17.056 1.00 55.19 282 PRO A N 1
ATOM 2136 C CA . PRO A 1 282 ? 20.628 21.964 -15.968 1.00 55.19 282 PRO A CA 1
ATOM 2137 C C . PRO A 1 282 ? 19.631 22.591 -14.952 1.00 55.19 282 PRO A C 1
ATOM 2139 O O . PRO A 1 282 ? 18.976 23.573 -15.279 1.00 55.19 282 PRO A O 1
ATOM 2142 N N . LEU A 1 283 ? 19.598 22.146 -13.687 1.00 50.53 283 LEU A N 1
ATOM 2143 C CA . LEU A 1 283 ? 19.746 22.957 -12.455 1.00 50.53 283 LEU A CA 1
ATOM 2144 C C . LEU A 1 283 ? 19.751 22.037 -11.214 1.00 50.53 283 LEU A C 1
ATOM 2146 O O . LEU A 1 283 ? 18.953 21.123 -11.102 1.00 50.53 283 LEU A O 1
ATOM 2150 N N . GLY A 1 284 ? 20.698 22.252 -10.298 1.00 51.28 284 GLY A N 1
ATOM 2151 C CA . GLY A 1 284 ? 21.093 21.240 -9.316 1.00 51.28 284 GLY A CA 1
ATOM 2152 C C . GLY A 1 284 ? 20.048 20.816 -8.261 1.00 51.28 284 GLY A C 1
ATOM 2153 O O . GLY A 1 284 ? 19.187 21.619 -7.900 1.00 51.28 284 GLY A O 1
ATOM 2154 N N . PRO A 1 285 ? 20.223 19.607 -7.681 1.00 50.69 285 PRO A N 1
ATOM 2155 C CA . PRO A 1 285 ? 21.260 18.630 -8.030 1.00 50.69 285 PRO A CA 1
ATOM 2156 C C . PRO A 1 285 ? 20.782 17.686 -9.156 1.00 50.69 285 PRO A C 1
ATOM 2158 O O . PRO A 1 285 ? 19.975 16.796 -8.916 1.00 50.69 285 PRO A O 1
ATOM 2161 N N . ASN A 1 286 ? 21.296 17.869 -10.384 1.00 67.44 286 ASN A N 1
ATOM 2162 C CA . ASN A 1 286 ? 21.011 16.981 -11.517 1.00 67.44 286 ASN A CA 1
ATOM 2163 C C . ASN A 1 286 ? 21.924 15.759 -11.458 1.00 67.44 286 ASN A C 1
ATOM 2165 O O . ASN A 1 286 ? 23.148 15.910 -11.472 1.00 67.44 286 ASN A O 1
ATOM 2169 N N . ASN A 1 287 ? 21.306 14.585 -11.398 1.00 77.62 287 ASN A N 1
ATOM 2170 C CA . ASN A 1 287 ? 21.862 13.283 -11.743 1.00 77.62 287 ASN A CA 1
ATOM 2171 C C . ASN A 1 287 ? 20.705 12.269 -11.680 1.00 77.62 287 ASN A C 1
ATOM 2173 O O . ASN A 1 287 ? 20.676 11.406 -10.803 1.00 77.62 287 ASN A O 1
ATOM 2177 N N . GLN A 1 288 ? 19.668 12.458 -12.500 1.00 90.25 288 GLN A N 1
ATOM 2178 C CA . GLN A 1 288 ? 18.451 11.647 -12.425 1.00 90.25 288 GLN A CA 1
ATOM 2179 C C . GLN A 1 288 ? 18.658 10.323 -13.150 1.00 90.25 288 GLN A C 1
ATOM 2181 O O . GLN A 1 288 ? 18.536 10.248 -14.368 1.00 90.25 288 GLN A O 1
ATOM 2186 N N . TYR A 1 289 ? 18.993 9.275 -12.409 1.00 94.50 289 TYR A N 1
ATOM 2187 C CA . TYR A 1 289 ? 19.112 7.929 -12.952 1.00 94.50 289 TYR A CA 1
ATOM 2188 C C . TYR A 1 289 ? 18.977 6.886 -11.842 1.00 94.50 289 TYR A C 1
ATOM 2190 O O . TYR A 1 289 ? 19.175 7.180 -10.661 1.00 94.50 289 TYR A O 1
ATOM 2198 N N . ALA A 1 290 ? 18.639 5.667 -12.232 1.00 96.25 290 ALA A N 1
ATOM 2199 C CA . ALA A 1 290 ? 18.757 4.476 -11.408 1.00 96.25 290 ALA A CA 1
ATOM 2200 C C . ALA A 1 290 ? 19.113 3.310 -12.330 1.00 96.25 290 ALA A C 1
ATOM 2202 O O . ALA A 1 290 ? 18.576 3.200 -13.430 1.00 96.25 290 ALA A O 1
ATOM 2203 N N . VAL A 1 291 ? 20.031 2.446 -11.907 1.00 96.38 291 VAL A N 1
ATOM 2204 C CA . VAL A 1 291 ? 20.520 1.330 -12.726 1.00 96.38 291 VAL A CA 1
ATOM 2205 C C . VAL A 1 291 ? 20.491 0.078 -11.886 1.00 96.38 291 VAL A C 1
ATOM 2207 O O . VAL A 1 291 ? 20.961 0.100 -10.746 1.00 96.38 291 VAL A O 1
ATOM 2210 N N . ALA A 1 292 ? 19.935 -0.999 -12.435 1.00 96.62 292 ALA A N 1
ATOM 2211 C CA . ALA A 1 292 ? 19.939 -2.274 -11.747 1.00 96.62 292 ALA A CA 1
ATOM 2212 C C . ALA A 1 292 ? 21.393 -2.689 -11.431 1.00 96.62 292 ALA A C 1
ATOM 2214 O O . ALA A 1 292 ? 22.273 -2.544 -12.286 1.00 96.62 292 ALA A O 1
ATOM 2215 N N . PRO A 1 293 ? 21.679 -3.174 -10.209 1.00 93.81 293 PRO A N 1
ATOM 2216 C CA . PRO A 1 293 ? 23.003 -3.656 -9.842 1.00 93.81 293 PRO A CA 1
ATOM 2217 C C . PRO A 1 293 ? 23.582 -4.606 -10.893 1.00 93.81 293 PRO A C 1
ATOM 2219 O O . PRO A 1 293 ? 22.936 -5.580 -11.275 1.00 93.81 293 PRO A O 1
ATOM 2222 N N . CYS A 1 294 ? 24.815 -4.345 -11.329 1.00 93.06 294 CYS A N 1
ATOM 2223 C CA . CYS A 1 294 ? 25.526 -5.150 -12.328 1.00 93.06 294 CYS A CA 1
ATOM 2224 C C . CYS A 1 294 ? 24.900 -5.125 -13.733 1.00 93.06 294 CYS A C 1
ATOM 2226 O O . CYS A 1 294 ? 25.051 -6.089 -14.490 1.00 93.06 294 CYS A O 1
ATOM 2228 N N . ARG A 1 295 ? 24.134 -4.079 -14.057 1.00 96.31 295 ARG A N 1
ATOM 2229 C CA . ARG A 1 295 ? 23.449 -3.893 -15.342 1.00 96.31 295 ARG A CA 1
ATOM 2230 C C . ARG A 1 295 ? 23.682 -2.495 -15.925 1.00 96.31 295 ARG A C 1
ATOM 2232 O O . ARG A 1 295 ? 22.818 -1.985 -16.632 1.00 96.31 295 ARG A O 1
ATOM 2239 N N . ASN A 1 296 ? 24.794 -1.841 -15.601 1.00 95.88 296 ASN A N 1
ATOM 2240 C CA . ASN A 1 296 ? 25.210 -0.596 -16.241 1.00 95.88 296 ASN A CA 1
ATOM 2241 C C . ASN A 1 296 ? 26.074 -0.865 -17.482 1.00 95.88 296 ASN A C 1
ATOM 2243 O O . ASN A 1 296 ? 26.548 -1.977 -17.697 1.00 95.88 296 ASN A O 1
ATOM 2247 N N . GLY A 1 297 ? 26.287 0.163 -18.300 1.00 94.69 297 GLY A N 1
ATOM 2248 C CA . GLY A 1 297 ? 26.825 0.017 -19.650 1.00 94.69 297 GLY A CA 1
ATOM 2249 C C . GLY A 1 297 ? 28.220 -0.593 -19.735 1.00 94.69 297 GLY A C 1
ATOM 2250 O O . GLY A 1 297 ? 28.499 -1.276 -20.709 1.00 94.69 297 GLY A O 1
ATOM 2251 N N . LEU A 1 298 ? 29.059 -0.366 -18.723 1.00 94.12 298 LEU A N 1
ATOM 2252 C CA . LEU A 1 298 ? 30.435 -0.863 -18.616 1.00 94.12 298 LEU A CA 1
ATOM 2253 C C . LEU A 1 298 ? 30.597 -1.939 -17.533 1.00 94.12 298 LEU A C 1
ATOM 2255 O O . LEU A 1 298 ? 31.724 -2.273 -17.160 1.00 94.12 298 LEU A O 1
ATOM 2259 N N . ASP A 1 299 ? 29.490 -2.442 -16.979 1.00 93.06 299 ASP A N 1
ATOM 2260 C CA . ASP A 1 299 ? 29.549 -3.592 -16.082 1.00 93.06 299 ASP A CA 1
ATOM 2261 C C . ASP A 1 299 ? 29.978 -4.844 -16.859 1.00 93.06 299 ASP A C 1
ATOM 2263 O O . ASP A 1 299 ? 29.880 -4.918 -18.083 1.00 93.06 299 ASP A O 1
ATOM 2267 N N . THR A 1 300 ? 30.468 -5.859 -16.143 1.00 91.44 300 THR A N 1
ATOM 2268 C CA . THR A 1 300 ? 30.851 -7.131 -16.769 1.00 91.44 300 THR A CA 1
ATOM 2269 C C . THR A 1 300 ? 29.688 -7.703 -17.579 1.00 91.44 300 THR A C 1
ATOM 2271 O O . THR A 1 300 ? 28.580 -7.840 -17.057 1.00 91.44 300 THR A O 1
ATOM 2274 N N . ASN A 1 301 ? 29.964 -8.082 -18.831 1.00 93.94 301 ASN A N 1
ATOM 2275 C CA . ASN A 1 301 ? 28.974 -8.673 -19.727 1.00 93.94 301 ASN A CA 1
ATOM 2276 C C . ASN A 1 301 ? 28.212 -9.813 -19.044 1.00 93.94 301 ASN A C 1
ATOM 2278 O O . ASN A 1 301 ? 28.806 -10.698 -18.421 1.00 93.94 301 ASN A O 1
ATOM 2282 N N . TRP A 1 302 ? 26.889 -9.796 -19.187 1.00 94.75 302 TRP A N 1
ATOM 2283 C CA . TRP A 1 302 ? 25.985 -10.689 -18.470 1.00 94.75 302 TRP A CA 1
ATOM 2284 C C . TRP A 1 302 ? 24.991 -11.378 -19.407 1.00 94.75 302 TRP A C 1
ATOM 2286 O O . TRP A 1 302 ? 24.519 -10.798 -20.388 1.00 94.75 302 TRP A O 1
ATOM 2296 N N . GLU A 1 303 ? 24.652 -12.618 -19.065 1.00 95.00 303 GLU A N 1
ATOM 2297 C CA . GLU A 1 303 ? 23.528 -13.377 -19.618 1.00 95.00 303 GLU A CA 1
ATOM 2298 C C . GLU A 1 303 ? 22.576 -13.722 -18.487 1.00 95.00 303 GLU A C 1
ATOM 2300 O O . GLU A 1 303 ? 23.004 -13.899 -17.343 1.00 95.00 303 GLU A O 1
ATOM 2305 N N . THR A 1 304 ? 21.289 -13.818 -18.797 1.00 95.56 304 THR A N 1
ATOM 2306 C CA . THR A 1 304 ? 20.297 -14.184 -17.791 1.00 95.56 304 THR A CA 1
ATOM 2307 C C . THR A 1 304 ? 19.063 -14.820 -18.404 1.00 95.56 304 THR A C 1
ATOM 2309 O O . THR A 1 304 ? 18.773 -14.652 -19.592 1.00 95.56 304 THR A O 1
ATOM 2312 N N . THR A 1 305 ? 18.327 -15.529 -17.557 1.00 96.25 305 THR A N 1
ATOM 2313 C CA . THR A 1 305 ? 17.022 -16.113 -17.855 1.00 96.25 305 THR A CA 1
ATOM 2314 C C . THR A 1 305 ? 16.110 -15.910 -16.657 1.00 96.25 305 THR A C 1
ATOM 2316 O O . THR A 1 305 ? 16.545 -16.173 -15.533 1.00 96.25 305 THR A O 1
ATOM 2319 N N . ASN A 1 306 ? 14.856 -15.526 -16.887 1.00 96.69 306 ASN A N 1
ATOM 2320 C CA . ASN A 1 306 ? 13.860 -15.281 -15.838 1.00 96.69 306 ASN A CA 1
ATOM 2321 C C . ASN A 1 306 ? 14.358 -14.308 -14.754 1.00 96.69 306 ASN A C 1
ATOM 2323 O O . ASN A 1 306 ? 14.367 -14.622 -13.563 1.00 96.69 306 ASN A O 1
ATOM 2327 N N . GLU A 1 307 ? 14.785 -13.120 -15.176 1.00 96.75 307 GLU A N 1
ATOM 2328 C CA . GLU A 1 307 ? 15.240 -12.044 -14.295 1.00 96.75 307 GLU A CA 1
ATOM 2329 C C . GLU A 1 307 ? 14.274 -10.863 -14.351 1.00 96.75 307 GLU A C 1
ATOM 2331 O O . GLU A 1 307 ? 13.738 -10.539 -15.409 1.00 96.75 307 GLU A O 1
ATOM 2336 N N . ALA A 1 308 ? 14.030 -10.221 -13.211 1.00 97.81 308 ALA A N 1
ATOM 2337 C CA . ALA A 1 308 ? 13.107 -9.103 -13.128 1.00 97.81 308 ALA A CA 1
ATOM 2338 C C . ALA A 1 308 ? 13.629 -8.005 -12.197 1.00 97.81 308 ALA A C 1
ATOM 2340 O O . ALA A 1 308 ? 14.174 -8.284 -11.126 1.00 97.81 308 ALA A O 1
ATOM 2341 N N . TRP A 1 309 ? 13.421 -6.757 -12.607 1.00 98.00 309 TRP A N 1
ATOM 2342 C CA . TRP A 1 309 ? 13.813 -5.560 -11.869 1.00 98.00 309 TRP A CA 1
ATOM 2343 C C . TRP A 1 309 ? 12.632 -4.623 -11.716 1.00 98.00 309 TRP A C 1
ATOM 2345 O O . TRP A 1 309 ? 11.854 -4.442 -12.651 1.00 98.00 309 TRP A O 1
ATOM 2355 N N . ARG A 1 310 ? 12.537 -3.991 -10.551 1.00 97.94 310 ARG A N 1
ATOM 2356 C CA . ARG A 1 310 ? 11.537 -2.973 -10.254 1.00 97.94 310 ARG A CA 1
ATOM 2357 C C . ARG A 1 310 ? 12.223 -1.667 -9.907 1.00 97.94 310 ARG A C 1
ATOM 2359 O O . ARG A 1 310 ? 13.089 -1.639 -9.039 1.00 97.94 310 ARG A O 1
ATOM 2366 N N . PHE A 1 311 ? 11.793 -0.600 -10.564 1.00 98.12 311 PHE A N 1
ATOM 2367 C CA . PHE A 1 311 ? 12.119 0.773 -10.227 1.00 98.12 311 PHE A CA 1
ATOM 2368 C C . PHE A 1 311 ? 10.894 1.405 -9.568 1.00 98.12 311 PHE A C 1
ATOM 2370 O O . PHE A 1 311 ? 9.858 1.597 -10.209 1.00 98.12 311 PHE A O 1
ATOM 2377 N N . THR A 1 312 ? 11.018 1.729 -8.287 1.00 96.06 312 THR A N 1
ATOM 2378 C CA . THR A 1 312 ? 9.938 2.301 -7.474 1.00 96.06 312 THR A CA 1
ATOM 2379 C C . THR A 1 312 ? 10.253 3.769 -7.195 1.00 96.06 312 THR A C 1
ATOM 2381 O O . THR A 1 312 ? 11.378 4.050 -6.766 1.00 96.06 312 THR A O 1
ATOM 2384 N N . PRO A 1 313 ? 9.316 4.715 -7.404 1.00 95.75 313 PRO A N 1
ATOM 2385 C CA . PRO A 1 313 ? 9.515 6.100 -6.990 1.00 95.75 313 PRO A CA 1
ATOM 2386 C C . PRO A 1 313 ? 9.931 6.201 -5.521 1.00 95.75 313 PRO A C 1
ATOM 2388 O O . PRO A 1 313 ? 9.377 5.523 -4.657 1.00 95.75 313 PRO A O 1
ATOM 2391 N N . ASN A 1 314 ? 10.918 7.044 -5.239 1.00 93.81 314 ASN A N 1
ATOM 2392 C CA . ASN A 1 314 ? 11.535 7.192 -3.922 1.00 93.81 314 ASN A CA 1
ATOM 2393 C C . ASN A 1 314 ? 11.650 8.664 -3.486 1.00 93.81 314 ASN A C 1
ATOM 2395 O O . ASN A 1 314 ? 12.533 9.038 -2.715 1.00 93.81 314 ASN A O 1
ATOM 2399 N N . GLY A 1 315 ? 10.782 9.527 -4.013 1.00 92.56 315 GLY A N 1
ATOM 2400 C CA . GLY A 1 315 ? 10.611 10.883 -3.506 1.00 92.56 315 GLY A CA 1
ATOM 2401 C C . GLY A 1 315 ? 9.877 10.934 -2.165 1.00 92.56 315 GLY A C 1
ATOM 2402 O O . GLY A 1 315 ? 9.723 9.921 -1.473 1.00 92.56 315 GLY A O 1
ATOM 2403 N N . ALA A 1 316 ? 9.419 12.131 -1.789 1.00 91.88 316 ALA A N 1
ATOM 2404 C CA . ALA A 1 316 ? 8.601 12.303 -0.594 1.00 91.88 316 ALA A CA 1
ATOM 2405 C C . ALA A 1 316 ? 7.279 11.524 -0.711 1.00 91.88 316 ALA A C 1
ATOM 2407 O O . ALA A 1 316 ? 6.802 11.244 -1.812 1.00 91.88 316 ALA A O 1
ATOM 2408 N N . ASP A 1 317 ? 6.684 11.172 0.428 1.00 90.50 317 ASP A N 1
ATOM 2409 C CA . ASP A 1 317 ? 5.370 10.532 0.446 1.00 90.50 317 ASP A CA 1
ATOM 2410 C C . ASP A 1 317 ? 4.306 11.485 -0.105 1.00 90.50 317 ASP A C 1
ATOM 2412 O O . ASP A 1 317 ? 4.220 12.646 0.305 1.00 90.50 317 ASP A O 1
ATOM 2416 N N . VAL A 1 318 ? 3.467 10.988 -1.016 1.00 90.94 318 VAL A N 1
ATOM 2417 C CA . VAL A 1 318 ? 2.339 11.768 -1.531 1.00 90.94 318 VAL A CA 1
ATOM 2418 C C . VAL A 1 318 ? 1.250 11.770 -0.467 1.00 90.94 318 VAL A C 1
ATOM 2420 O O . VAL A 1 318 ? 0.602 10.754 -0.214 1.00 90.94 318 VAL A O 1
ATOM 2423 N N . THR A 1 319 ? 1.034 12.921 0.164 1.00 90.75 319 THR A N 1
ATOM 2424 C CA . THR A 1 319 ? -0.002 13.066 1.188 1.00 90.75 319 THR A CA 1
ATOM 2425 C C . THR A 1 319 ? -1.390 13.175 0.549 1.00 90.75 319 THR A C 1
ATOM 2427 O O . THR A 1 319 ? -1.557 13.818 -0.496 1.00 90.75 319 THR A O 1
ATOM 2430 N N . PRO A 1 320 ? -2.422 12.543 1.134 1.00 93.25 320 PRO A N 1
ATOM 2431 C CA . PRO A 1 320 ? -3.777 12.712 0.640 1.00 93.25 320 PRO A CA 1
ATOM 2432 C C . PRO A 1 320 ? -4.274 14.129 0.933 1.00 93.25 320 PRO A C 1
ATOM 2434 O O . PRO A 1 320 ? -3.965 14.733 1.958 1.00 93.25 320 PRO A O 1
ATOM 2437 N N . SER A 1 321 ? -5.100 14.654 0.034 1.00 92.88 321 SER A N 1
ATOM 2438 C CA . SER A 1 321 ? -5.809 15.915 0.248 1.00 92.88 321 SER A CA 1
ATOM 2439 C C . SER A 1 321 ? -6.936 15.765 1.275 1.00 92.88 321 SER A C 1
ATOM 2441 O O . SER A 1 321 ? -7.238 16.708 2.006 1.00 92.88 321 SER A O 1
ATOM 2443 N N . THR A 1 322 ? -7.535 14.574 1.349 1.00 95.00 322 THR A N 1
ATOM 2444 C CA . THR A 1 322 ? -8.560 14.198 2.327 1.00 95.00 322 THR A CA 1
ATOM 2445 C C . THR A 1 322 ? -8.540 12.696 2.574 1.00 95.00 322 THR A C 1
ATOM 2447 O O . THR A 1 322 ? -8.417 11.927 1.618 1.00 95.00 322 THR A O 1
ATOM 2450 N N . VAL A 1 323 ? -8.792 12.283 3.813 1.00 96.50 323 VAL A N 1
ATOM 2451 C CA . VAL A 1 323 ? -9.158 10.916 4.187 1.00 96.50 323 VAL A CA 1
ATOM 2452 C C . VAL A 1 323 ? -10.521 10.950 4.871 1.00 96.50 323 VAL A C 1
ATOM 2454 O O . VAL A 1 323 ? -10.720 11.641 5.873 1.00 96.50 323 VAL A O 1
ATOM 2457 N N . THR A 1 324 ? -11.486 10.219 4.319 1.00 97.50 324 THR A N 1
ATOM 2458 C CA . THR A 1 324 ? -12.804 10.039 4.931 1.00 97.50 324 THR A CA 1
ATOM 2459 C C . THR A 1 324 ? -12.915 8.629 5.488 1.00 97.50 324 THR A C 1
ATOM 2461 O O . THR A 1 324 ? -12.771 7.650 4.757 1.00 97.50 324 THR A O 1
ATOM 2464 N N . TRP A 1 325 ? -13.184 8.539 6.786 1.00 97.88 325 TRP A N 1
ATOM 2465 C CA . TRP A 1 325 ? -13.329 7.293 7.522 1.00 97.88 325 TRP A CA 1
ATOM 2466 C C . TRP A 1 325 ? -14.799 6.947 7.724 1.00 97.88 325 TRP A C 1
ATOM 2468 O O . TRP A 1 325 ? -15.604 7.808 8.091 1.00 97.88 325 TRP A O 1
ATOM 2478 N N . TYR A 1 326 ? -15.130 5.671 7.550 1.00 97.50 326 TYR A N 1
ATOM 2479 C CA . TYR A 1 326 ? -16.479 5.135 7.692 1.00 97.50 326 TYR A CA 1
ATOM 2480 C C . TYR A 1 326 ? -16.500 3.940 8.638 1.00 97.50 326 TYR A C 1
ATOM 2482 O O . TYR A 1 326 ? -15.549 3.160 8.675 1.00 97.50 326 TYR A O 1
ATOM 2490 N N . GLN A 1 327 ? -17.618 3.750 9.338 1.00 96.69 327 GLN A N 1
ATOM 2491 C CA . GLN A 1 327 ? -17.892 2.539 10.112 1.00 96.69 327 GLN A CA 1
ATOM 2492 C C . GLN A 1 327 ? -18.983 1.695 9.436 1.00 96.69 327 GLN A C 1
ATOM 2494 O O . GLN A 1 327 ? -20.050 2.189 9.078 1.00 96.69 327 GLN A O 1
ATOM 2499 N N . GLY A 1 328 ? -18.738 0.396 9.276 1.00 95.25 328 GLY A N 1
ATOM 2500 C CA . GLY A 1 328 ? -19.691 -0.592 8.766 1.00 95.25 328 GLY A CA 1
ATOM 2501 C C . GLY A 1 328 ? -19.872 -0.601 7.245 1.00 95.25 328 GLY A C 1
ATOM 2502 O O . GLY A 1 328 ? -19.840 -1.672 6.648 1.00 95.25 328 GLY A O 1
ATOM 2503 N N . SER A 1 329 ? -20.051 0.555 6.600 1.00 95.62 329 SER A N 1
ATOM 2504 C CA . SER A 1 329 ? -20.062 0.665 5.132 1.00 95.62 329 SER A CA 1
ATOM 2505 C C . SER A 1 329 ? -19.791 2.086 4.641 1.00 95.62 329 SER A C 1
ATOM 2507 O O . SER A 1 329 ? -20.046 3.058 5.356 1.00 95.62 329 SER A O 1
ATOM 2509 N N . ILE A 1 330 ? -19.327 2.211 3.393 1.00 96.31 330 ILE A N 1
ATOM 2510 C CA . ILE A 1 330 ? -19.073 3.498 2.728 1.00 96.31 330 ILE A CA 1
ATOM 2511 C C . ILE A 1 330 ? -20.411 4.173 2.383 1.00 96.31 330 ILE A C 1
ATOM 2513 O O . ILE A 1 330 ? -20.996 3.968 1.319 1.00 96.31 330 ILE A O 1
ATOM 2517 N N . ASN A 1 331 ? -20.920 4.970 3.322 1.00 94.69 331 ASN A N 1
ATOM 2518 C CA . ASN A 1 331 ? -22.141 5.763 3.200 1.00 94.69 331 ASN A CA 1
ATOM 2519 C C . ASN A 1 331 ? -21.975 7.088 3.959 1.00 94.69 331 ASN A C 1
ATOM 2521 O O . ASN A 1 331 ? -21.376 7.115 5.030 1.00 94.69 331 ASN A O 1
ATOM 2525 N N . ALA A 1 332 ? -22.542 8.184 3.449 1.00 93.75 332 ALA A N 1
ATOM 2526 C CA . ALA A 1 332 ? -22.479 9.494 4.102 1.00 93.75 332 ALA A CA 1
ATOM 2527 C C . ALA A 1 332 ? -22.998 9.492 5.557 1.00 93.75 332 ALA A C 1
ATOM 2529 O O . ALA A 1 332 ? -22.468 10.220 6.389 1.00 93.75 332 ALA A O 1
ATOM 2530 N N . SER A 1 333 ? -23.993 8.659 5.887 1.00 94.69 333 SER A N 1
ATOM 2531 C CA . SER A 1 333 ? -24.514 8.510 7.257 1.00 94.69 333 SER A CA 1
ATOM 2532 C C . SER A 1 333 ? -23.573 7.766 8.211 1.00 94.69 333 SER A C 1
ATOM 2534 O O . SER A 1 333 ? -23.788 7.816 9.417 1.00 94.69 333 SER A O 1
ATOM 2536 N N . ASN A 1 334 ? -22.548 7.096 7.681 1.00 95.12 334 ASN A N 1
ATOM 2537 C CA . ASN A 1 334 ? -21.599 6.270 8.428 1.00 95.12 334 ASN A CA 1
ATOM 2538 C C . ASN A 1 334 ? -20.215 6.923 8.569 1.00 95.12 334 ASN A C 1
ATOM 2540 O O . ASN A 1 334 ? -19.275 6.267 9.018 1.00 95.12 334 ASN A O 1
ATOM 2544 N N . VAL A 1 335 ? -20.064 8.186 8.153 1.00 96.31 335 VAL A N 1
ATOM 2545 C CA . VAL A 1 335 ? -18.807 8.933 8.289 1.00 96.31 335 VAL A CA 1
ATOM 2546 C C . VAL A 1 335 ? -18.519 9.172 9.768 1.00 96.31 335 VAL A C 1
ATOM 2548 O O . VAL A 1 335 ? -19.330 9.776 10.468 1.00 96.31 335 VAL A O 1
ATOM 2551 N N . ILE A 1 336 ? -17.346 8.739 10.226 1.00 95.38 336 ILE A N 1
ATOM 2552 C CA . ILE A 1 336 ? -16.879 8.948 11.606 1.00 95.38 336 ILE A CA 1
ATOM 2553 C C . ILE A 1 336 ? -15.828 10.057 11.703 1.00 95.38 336 ILE A C 1
ATOM 2555 O O . ILE A 1 336 ? -15.729 10.726 12.727 1.00 95.38 336 ILE A O 1
ATOM 2559 N N . ALA A 1 337 ? -15.068 10.287 10.631 1.00 94.75 337 ALA A N 1
ATOM 2560 C CA . ALA A 1 337 ? -14.103 11.373 10.528 1.00 94.75 337 ALA A CA 1
ATOM 2561 C C . ALA A 1 337 ? -13.869 11.737 9.058 1.00 94.75 337 ALA A C 1
ATOM 2563 O O . ALA A 1 337 ? -13.957 10.888 8.173 1.00 94.75 337 ALA A O 1
ATOM 2564 N N . SER A 1 338 ? -13.559 13.004 8.793 1.00 92.56 338 SER A N 1
ATOM 2565 C CA . SER A 1 338 ? -13.107 13.462 7.480 1.00 92.56 338 SER A CA 1
ATOM 2566 C C . SER A 1 338 ? -12.120 14.600 7.672 1.00 92.56 338 SER A C 1
ATOM 2568 O O . SER A 1 338 ? -12.507 15.706 8.051 1.00 92.56 338 SER A O 1
ATOM 2570 N N . ASN A 1 339 ? -10.844 14.323 7.456 1.00 88.25 339 ASN A N 1
ATOM 2571 C CA . ASN A 1 339 ? -9.747 15.255 7.690 1.00 88.25 339 ASN A CA 1
ATOM 2572 C C . ASN A 1 339 ? -8.556 14.853 6.790 1.00 88.25 339 ASN A C 1
ATOM 2574 O O . ASN A 1 339 ? -8.594 13.791 6.171 1.00 88.25 339 ASN A O 1
ATOM 2578 N N . PRO A 1 340 ? -7.535 15.705 6.621 1.00 79.88 340 PRO A N 1
ATOM 2579 C CA . PRO A 1 340 ? -6.306 15.312 5.932 1.00 79.88 340 PRO A CA 1
ATOM 2580 C C . PRO A 1 340 ? -5.390 14.447 6.812 1.00 79.88 340 PRO A C 1
ATOM 2582 O O . PRO A 1 340 ? -4.367 13.975 6.327 1.00 79.88 340 PRO A O 1
ATOM 2585 N N . ASP A 1 341 ? -5.725 14.253 8.091 1.00 79.62 341 ASP A N 1
ATOM 2586 C CA . ASP A 1 341 ? -4.952 13.389 8.971 1.00 79.62 341 ASP A CA 1
ATOM 2587 C C . ASP A 1 341 ? -5.226 11.936 8.557 1.00 79.62 341 ASP A C 1
ATOM 2589 O O . ASP A 1 341 ? -6.362 11.467 8.508 1.00 79.62 341 ASP A O 1
ATOM 2593 N N . ASN A 1 342 ? -4.179 11.173 8.262 1.00 87.12 342 ASN A N 1
ATOM 2594 C CA . ASN A 1 342 ? -4.335 9.798 7.787 1.00 87.12 342 ASN A CA 1
ATOM 2595 C C . ASN A 1 342 ? -4.838 8.832 8.869 1.00 87.12 342 ASN A C 1
ATOM 2597 O O . ASN A 1 342 ? -4.631 7.640 8.720 1.00 87.12 342 ASN A O 1
ATOM 2601 N N . SER A 1 343 ? -5.471 9.286 9.956 1.00 94.62 343 SER A N 1
ATOM 2602 C CA . SER A 1 343 ? -5.787 8.443 11.110 1.00 94.62 343 SER A CA 1
ATOM 2603 C C . SER A 1 343 ? -7.152 8.695 11.746 1.00 94.62 343 SER A C 1
ATOM 2605 O O . SER A 1 343 ? -7.676 9.809 11.703 1.00 94.62 343 SER A O 1
ATOM 2607 N N . VAL A 1 344 ? -7.694 7.666 12.402 1.00 96.38 344 VAL A N 1
ATOM 2608 C CA . VAL A 1 344 ? -8.914 7.740 13.218 1.00 96.38 344 VAL A CA 1
ATOM 2609 C C . VAL A 1 344 ? -8.792 6.856 14.457 1.00 96.38 344 VAL A C 1
ATOM 2611 O O . VAL A 1 344 ? -8.346 5.716 14.370 1.00 96.38 344 VAL A O 1
ATOM 2614 N N . THR A 1 345 ? -9.206 7.354 15.623 1.00 96.25 345 THR A N 1
ATOM 2615 C CA . THR A 1 345 ? -9.287 6.543 16.848 1.00 96.25 345 THR A CA 1
ATOM 2616 C C . THR A 1 345 ? -10.687 5.967 17.008 1.00 96.25 345 THR A C 1
ATOM 2618 O O . THR A 1 345 ? -11.674 6.702 16.979 1.00 96.25 345 THR A O 1
ATOM 2621 N N . VAL A 1 346 ? -10.774 4.653 17.202 1.00 95.12 346 VAL A N 1
ATOM 2622 C CA . VAL A 1 346 ? -12.032 3.908 17.328 1.00 95.12 346 VAL A CA 1
ATOM 2623 C C . VAL A 1 346 ? -12.048 3.090 18.619 1.00 95.12 346 VAL A C 1
ATOM 2625 O O . VAL A 1 346 ? -11.002 2.695 19.130 1.00 95.12 346 VAL A O 1
ATOM 2628 N N . SER A 1 347 ? -13.239 2.857 19.173 1.00 91.62 347 SER A N 1
ATOM 2629 C CA . SER A 1 347 ? -13.436 2.231 20.493 1.00 91.62 347 SER A CA 1
ATOM 2630 C C . SER A 1 347 ? -14.379 1.024 20.478 1.00 91.62 347 SER A C 1
ATOM 2632 O O . SER A 1 347 ? -14.703 0.479 21.534 1.00 91.62 347 SER A O 1
ATOM 2634 N N . THR A 1 348 ? -14.841 0.607 19.300 1.00 90.50 348 THR A N 1
ATOM 2635 C CA . THR A 1 348 ? -15.791 -0.497 19.109 1.00 90.50 348 THR A CA 1
ATOM 2636 C C . THR A 1 348 ? -15.296 -1.434 18.019 1.00 90.50 348 THR A C 1
ATOM 2638 O O . THR A 1 348 ? -14.704 -0.975 17.048 1.00 90.50 348 THR A O 1
ATOM 2641 N N . GLY A 1 349 ? -15.574 -2.731 18.139 1.00 92.56 349 GLY A N 1
ATOM 2642 C CA . GLY A 1 349 ? -15.282 -3.670 17.057 1.00 92.56 349 GLY A CA 1
ATOM 2643 C C . GLY A 1 349 ? -16.201 -3.487 15.851 1.00 92.56 349 GLY A C 1
ATOM 2644 O O . GLY A 1 349 ? -17.337 -3.021 15.977 1.00 92.56 349 GLY A O 1
ATOM 2645 N N . GLY A 1 350 ? -15.721 -3.896 14.681 1.00 94.19 350 GLY A N 1
ATOM 2646 C CA . GLY A 1 350 ? -16.453 -3.824 13.421 1.00 94.19 350 GLY A CA 1
ATOM 2647 C C . GLY A 1 350 ? -15.542 -3.573 12.226 1.00 94.19 350 GLY A C 1
ATOM 2648 O O . GLY A 1 350 ? -14.319 -3.594 12.345 1.00 94.19 350 GLY A O 1
ATOM 2649 N N . ASN A 1 351 ? -16.164 -3.320 11.078 1.00 97.19 351 ASN A N 1
ATOM 2650 C CA . ASN A 1 351 ? -15.453 -2.999 9.847 1.00 97.19 351 ASN A CA 1
ATOM 2651 C C . ASN A 1 351 ? -15.309 -1.486 9.723 1.00 97.19 351 ASN A C 1
ATOM 2653 O O . ASN A 1 351 ? -16.279 -0.747 9.932 1.00 97.19 351 ASN A O 1
ATOM 2657 N N . TYR A 1 352 ? -14.119 -1.038 9.355 1.00 97.75 352 TYR A N 1
ATOM 2658 C CA . TYR A 1 352 ? -13.801 0.363 9.134 1.00 97.75 352 TYR A CA 1
ATOM 2659 C C . TYR A 1 352 ? -13.227 0.537 7.741 1.00 97.75 352 TYR A C 1
ATOM 2661 O O . TYR A 1 352 ? -12.421 -0.272 7.297 1.00 97.75 352 TYR A O 1
ATOM 2669 N N . PHE A 1 353 ? -13.639 1.603 7.065 1.00 97.56 353 PHE A N 1
ATOM 2670 C CA . PHE A 1 353 ? -13.191 1.915 5.714 1.00 97.56 353 PHE A CA 1
ATOM 2671 C C . PHE A 1 353 ? -12.530 3.281 5.702 1.00 97.56 353 PHE A C 1
ATOM 2673 O O . PHE A 1 353 ? -13.017 4.204 6.359 1.00 97.56 353 PHE A O 1
ATOM 2680 N N . ALA A 1 354 ? -11.487 3.430 4.898 1.00 97.19 354 ALA A N 1
ATOM 2681 C CA . ALA A 1 354 ? -10.909 4.721 4.563 1.00 97.19 354 ALA A CA 1
ATOM 2682 C C . ALA A 1 354 ? -11.061 4.954 3.061 1.00 97.19 354 ALA A C 1
ATOM 2684 O O . ALA A 1 354 ? -10.790 4.063 2.260 1.00 97.19 354 ALA A O 1
ATOM 2685 N N . VAL A 1 355 ? -11.489 6.155 2.676 1.00 96.69 355 VAL A N 1
ATOM 2686 C CA . VAL A 1 355 ? -11.427 6.641 1.295 1.00 96.69 355 VAL A CA 1
ATOM 2687 C C . VAL A 1 355 ? -10.484 7.834 1.282 1.00 96.69 355 VAL A C 1
ATOM 2689 O O . VAL A 1 355 ? -10.796 8.879 1.854 1.00 96.69 355 VAL A O 1
ATOM 2692 N N . ALA A 1 356 ? -9.322 7.670 0.658 1.00 95.69 356 ALA A N 1
ATOM 2693 C CA . ALA A 1 356 ? -8.282 8.687 0.593 1.00 95.69 356 ALA A CA 1
ATOM 2694 C C . ALA A 1 356 ? -8.185 9.271 -0.819 1.00 95.69 356 ALA A C 1
ATOM 2696 O O . ALA A 1 356 ? -8.082 8.536 -1.802 1.00 95.69 356 ALA A O 1
ATOM 2697 N N . SER A 1 357 ? -8.216 10.598 -0.912 1.00 95.06 357 SER A N 1
ATOM 2698 C CA . SER A 1 357 ? -8.102 11.335 -2.169 1.00 95.06 357 SER A CA 1
ATOM 2699 C C . SER A 1 357 ? -6.696 11.895 -2.321 1.00 95.06 357 SER A C 1
ATOM 2701 O O . SER A 1 357 ? -6.244 12.651 -1.464 1.00 95.06 357 SER A O 1
ATOM 2703 N N . PHE A 1 358 ? -6.010 11.580 -3.416 1.00 93.44 358 PHE A N 1
ATOM 2704 C CA . PHE A 1 358 ? -4.648 12.040 -3.687 1.00 93.44 358 PHE A CA 1
ATOM 2705 C C . PHE A 1 358 ? -4.630 12.929 -4.917 1.00 93.44 358 PHE A C 1
ATOM 2707 O O . PHE A 1 358 ? -5.210 12.580 -5.944 1.00 93.44 358 PHE A O 1
ATOM 2714 N N . ASN A 1 359 ? -3.916 14.050 -4.831 1.00 90.62 359 ASN A N 1
ATOM 2715 C CA . ASN A 1 359 ? -3.571 14.839 -6.004 1.00 90.62 359 ASN A CA 1
ATOM 2716 C C . ASN A 1 359 ? -2.222 14.352 -6.508 1.00 90.62 359 ASN A C 1
ATOM 2718 O O . ASN A 1 359 ? -1.185 14.665 -5.932 1.00 90.62 359 ASN A O 1
ATOM 2722 N N . THR A 1 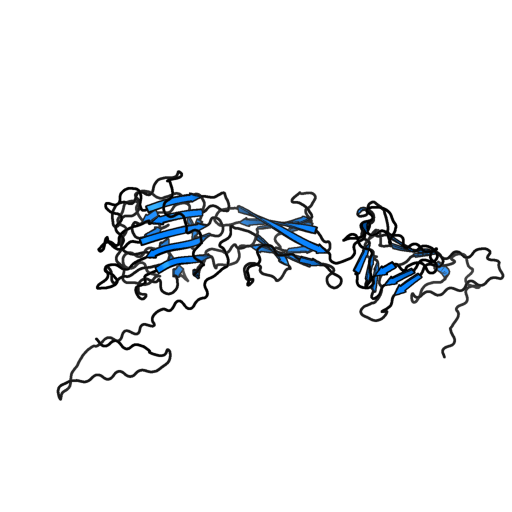360 ? -2.253 13.562 -7.571 1.00 86.50 360 THR A N 1
ATOM 2723 C CA . THR A 1 360 ? -1.039 13.103 -8.239 1.00 86.50 360 THR A CA 1
ATOM 2724 C C . THR A 1 360 ? -0.791 13.956 -9.478 1.00 86.50 360 THR A C 1
ATOM 2726 O O . THR A 1 360 ? -1.679 14.645 -9.982 1.00 86.50 360 THR A O 1
ATOM 2729 N N . CYS A 1 361 ? 0.408 13.855 -10.030 1.00 80.00 361 CYS A N 1
ATOM 2730 C CA . CYS A 1 361 ? 0.738 14.376 -11.355 1.00 80.00 361 CYS A CA 1
ATOM 2731 C C . CYS A 1 361 ? -0.137 13.767 -12.480 1.00 80.00 361 CYS A C 1
ATOM 2733 O O . CYS A 1 361 ? -0.334 14.396 -13.517 1.00 80.00 361 CYS A O 1
ATOM 2735 N N . SER A 1 362 ? -0.754 12.597 -12.250 1.00 75.25 362 SER A N 1
ATOM 2736 C CA . SER A 1 362 ? -1.740 11.985 -13.157 1.00 75.25 362 SER A CA 1
ATOM 2737 C C . SER A 1 362 ? -3.184 12.474 -12.962 1.00 75.25 362 SER A C 1
ATOM 2739 O O . SER A 1 362 ? -4.094 12.041 -13.670 1.00 75.25 362 SER A O 1
ATOM 2741 N N . GLY A 1 363 ? -3.394 13.416 -12.039 1.00 84.50 363 GLY A N 1
ATOM 2742 C CA . GLY A 1 363 ? -4.701 13.918 -11.627 1.00 84.50 363 GLY A CA 1
ATOM 2743 C C . GLY A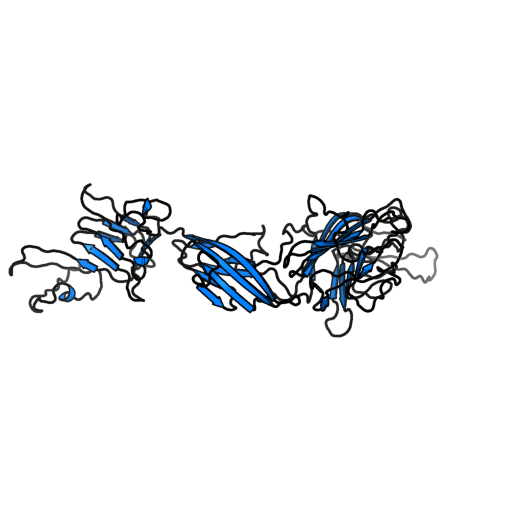 1 363 ? -5.133 13.380 -10.264 1.00 84.50 363 GLY A C 1
ATOM 2744 O O . GLY A 1 363 ? -4.362 12.745 -9.535 1.00 84.50 363 GLY A O 1
ATOM 2745 N N . THR A 1 364 ? -6.380 13.669 -9.896 1.00 91.06 364 THR A N 1
ATOM 2746 C CA . THR A 1 364 ? -6.950 13.215 -8.625 1.00 91.06 364 THR A CA 1
ATOM 2747 C C . THR A 1 364 ? -7.383 11.755 -8.718 1.00 91.06 364 THR A C 1
ATOM 2749 O O . THR A 1 364 ? -8.167 11.395 -9.597 1.00 91.06 364 THR A O 1
ATOM 2752 N N . ILE A 1 365 ? -6.924 10.932 -7.776 1.00 92.06 365 ILE A N 1
ATOM 2753 C CA . ILE A 1 365 ? -7.343 9.533 -7.621 1.00 92.06 365 ILE A CA 1
ATOM 2754 C C . ILE A 1 365 ? -7.923 9.310 -6.226 1.00 92.06 365 ILE A C 1
ATOM 2756 O O . ILE A 1 365 ? -7.532 9.983 -5.273 1.00 92.06 365 ILE A O 1
ATOM 2760 N N . ASN A 1 366 ? -8.856 8.365 -6.106 1.00 93.50 366 ASN A N 1
ATOM 2761 C CA . ASN A 1 366 ? -9.411 7.947 -4.821 1.00 93.50 366 ASN A CA 1
ATOM 2762 C C . ASN A 1 366 ? -9.063 6.484 -4.580 1.00 93.50 366 ASN A C 1
ATOM 2764 O O . ASN A 1 366 ? -9.357 5.637 -5.424 1.00 93.50 366 ASN A O 1
ATOM 2768 N N . LEU A 1 367 ? -8.446 6.214 -3.437 1.00 93.94 367 LEU A N 1
ATOM 2769 C CA . LEU A 1 367 ? -8.056 4.883 -2.996 1.00 93.94 367 LEU A CA 1
ATOM 2770 C C . LEU A 1 367 ? -8.909 4.490 -1.799 1.00 93.94 367 LEU A C 1
ATOM 2772 O O . LEU A 1 367 ? -9.350 5.344 -1.029 1.00 93.94 367 LEU A O 1
ATOM 2776 N N . THR A 1 368 ? -9.203 3.204 -1.675 1.00 95.06 368 THR A N 1
ATOM 2777 C CA . THR A 1 368 ? -10.106 2.691 -0.647 1.00 95.06 368 THR A CA 1
ATOM 2778 C C . THR A 1 368 ? -9.547 1.417 -0.066 1.00 95.06 368 THR A C 1
ATOM 2780 O O . THR A 1 368 ? -9.029 0.592 -0.813 1.00 95.06 368 THR A O 1
ATOM 2783 N N . ASP A 1 369 ? -9.696 1.270 1.242 1.00 96.38 369 ASP A N 1
ATOM 2784 C CA . ASP A 1 369 ? -9.349 0.049 1.953 1.00 96.38 369 ASP A CA 1
ATOM 2785 C C . ASP A 1 369 ? -10.297 -0.202 3.132 1.00 96.38 369 ASP A C 1
ATOM 2787 O O . ASP A 1 369 ? -11.029 0.703 3.556 1.00 96.38 369 ASP A O 1
ATOM 2791 N N . GLU A 1 370 ? -10.302 -1.440 3.622 1.00 96.56 370 GLU A N 1
ATOM 2792 C CA . GLU A 1 370 ? -11.101 -1.923 4.746 1.00 96.56 370 GLU A CA 1
ATOM 2793 C C . GLU A 1 370 ? -10.205 -2.604 5.784 1.00 96.56 370 GLU A C 1
ATOM 2795 O O . GLU A 1 370 ? -9.368 -3.431 5.442 1.00 96.56 370 GLU A O 1
ATOM 2800 N N . ILE A 1 371 ? -10.458 -2.337 7.066 1.00 97.31 371 ILE A N 1
ATOM 2801 C CA . ILE A 1 371 ? -9.879 -3.092 8.178 1.00 97.31 371 ILE A CA 1
ATOM 2802 C C . ILE A 1 371 ? -10.968 -3.618 9.111 1.00 97.31 371 ILE A C 1
ATOM 2804 O O . ILE A 1 371 ? -11.968 -2.949 9.392 1.00 97.31 371 ILE A O 1
ATOM 2808 N N . VAL A 1 372 ? -10.739 -4.816 9.648 1.00 97.56 372 VAL A N 1
ATOM 2809 C CA . VAL A 1 372 ? -11.539 -5.373 10.742 1.00 97.56 372 VAL A CA 1
ATOM 2810 C C . VAL A 1 372 ? -10.878 -5.041 12.076 1.00 97.56 372 VAL A C 1
ATOM 2812 O O . VAL A 1 372 ? -9.727 -5.403 12.323 1.00 97.56 372 VAL A O 1
ATOM 2815 N N . VAL A 1 373 ? -11.635 -4.391 12.959 1.00 97.31 373 VAL A N 1
ATOM 2816 C CA . VAL A 1 373 ? -11.278 -4.207 14.369 1.00 97.31 373 VAL A CA 1
ATOM 2817 C C . VAL A 1 373 ? -11.994 -5.277 15.187 1.00 97.31 373 VAL A C 1
ATOM 2819 O O . VAL A 1 373 ? -13.226 -5.287 15.278 1.00 97.31 373 VAL A O 1
ATOM 2822 N N . ASN A 1 374 ? -11.229 -6.173 15.801 1.00 94.88 374 ASN A N 1
ATOM 2823 C CA . ASN A 1 374 ? -11.757 -7.206 16.682 1.00 94.88 374 ASN A CA 1
ATOM 2824 C C . ASN A 1 374 ? -11.933 -6.647 18.096 1.00 94.88 374 ASN A C 1
ATOM 2826 O O . ASN A 1 374 ? -10.985 -6.148 18.701 1.00 94.88 374 ASN A O 1
ATOM 2830 N N . ASP A 1 375 ? -13.146 -6.760 18.635 1.00 93.69 375 ASP A N 1
ATOM 2831 C CA . ASP A 1 375 ? -13.413 -6.446 20.037 1.00 93.69 375 ASP A CA 1
ATOM 2832 C C . ASP A 1 375 ? -13.351 -7.726 20.867 1.00 93.69 375 ASP A C 1
ATOM 2834 O O . ASP A 1 375 ? -14.277 -8.542 20.852 1.00 93.69 375 ASP A O 1
ATOM 2838 N N . ASN A 1 376 ? -12.239 -7.902 21.578 1.00 92.81 376 ASN A N 1
ATOM 2839 C CA . ASN A 1 376 ? -12.002 -9.059 22.438 1.00 92.81 376 ASN A CA 1
ATOM 2840 C C . ASN A 1 376 ? -12.659 -8.904 23.820 1.00 92.81 376 ASN A C 1
ATOM 2842 O O . ASN A 1 376 ? -12.506 -9.769 24.685 1.00 92.81 376 ASN A O 1
ATOM 2846 N N . ARG A 1 377 ? -13.401 -7.815 24.051 1.00 94.44 377 ARG A N 1
ATOM 2847 C CA . ARG A 1 377 ? -14.177 -7.591 25.272 1.00 94.44 377 ARG A CA 1
ATOM 2848 C C . ARG A 1 377 ? -15.542 -8.283 25.173 1.00 94.44 377 ARG A C 1
ATOM 2850 O O . ARG A 1 377 ? -16.083 -8.561 24.095 1.00 94.44 377 ARG A O 1
ATOM 2857 N N . LYS A 1 378 ? -16.149 -8.552 26.327 1.00 96.19 378 LYS A N 1
ATOM 2858 C CA . LYS A 1 378 ? -17.516 -9.069 26.432 1.00 96.19 378 LYS A CA 1
ATOM 2859 C C . LYS A 1 378 ? -18.522 -7.933 26.398 1.00 96.19 378 LYS A C 1
ATOM 2861 O O . LYS A 1 378 ? -18.832 -7.320 27.412 1.00 96.19 378 LYS A O 1
ATOM 2866 N N . VAL A 1 379 ? -19.056 -7.670 25.214 1.00 95.81 379 VAL A N 1
ATOM 2867 C CA . VAL A 1 379 ? -20.021 -6.597 24.980 1.00 95.81 379 VAL A CA 1
ATOM 2868 C C . VAL A 1 379 ? -21.436 -7.143 25.113 1.00 95.81 379 VAL A C 1
ATOM 2870 O O . VAL A 1 379 ? -21.799 -8.125 24.457 1.00 95.81 379 VAL A O 1
ATOM 2873 N N . TRP A 1 380 ? -22.245 -6.503 25.953 1.00 97.69 380 TRP A N 1
ATOM 2874 C CA . TRP A 1 380 ? -23.669 -6.789 26.036 1.00 97.69 380 TRP A CA 1
ATOM 2875 C C . TRP A 1 380 ? -24.386 -6.322 24.767 1.00 97.69 380 TRP A C 1
ATOM 2877 O O . TRP A 1 380 ? -24.226 -5.187 24.327 1.00 97.69 380 TRP A O 1
ATOM 2887 N N . ARG A 1 381 ? -25.199 -7.200 24.184 1.00 95.31 381 ARG A N 1
ATOM 2888 C CA . ARG A 1 381 ? -25.983 -6.954 22.968 1.00 95.31 381 ARG A CA 1
ATOM 2889 C C . ARG A 1 381 ? -27.492 -6.940 23.207 1.00 95.31 381 ARG A C 1
ATOM 2891 O O . ARG A 1 381 ? -28.211 -6.378 22.387 1.00 95.31 381 ARG A O 1
ATOM 2898 N N . GLY A 1 382 ? -27.980 -7.589 24.269 1.00 95.88 382 GLY A N 1
ATOM 2899 C CA . GLY A 1 382 ? -29.415 -7.641 24.590 1.00 95.88 382 GLY A CA 1
ATOM 2900 C C . GLY A 1 382 ? -30.280 -8.162 23.433 1.00 95.88 382 GLY A C 1
ATOM 2901 O O . GLY A 1 382 ? -31.360 -7.635 23.165 1.00 95.88 382 GLY A O 1
ATOM 2902 N N . THR A 1 383 ? -29.781 -9.138 22.669 1.00 95.75 383 THR A N 1
ATOM 2903 C CA . THR A 1 383 ? -30.430 -9.618 21.432 1.00 95.75 383 THR A CA 1
ATOM 2904 C C . THR A 1 383 ? -31.685 -10.443 21.688 1.00 95.75 383 THR A C 1
ATOM 2906 O O . THR A 1 383 ? -32.569 -10.472 20.837 1.00 95.75 383 THR A O 1
ATOM 2909 N N . VAL A 1 384 ? -31.764 -11.126 22.832 1.00 96.75 384 VAL A N 1
ATOM 2910 C CA . VAL A 1 384 ? -32.868 -12.027 23.174 1.00 96.75 384 VAL A CA 1
ATOM 2911 C C . VAL A 1 384 ? -33.752 -11.406 24.244 1.00 96.75 384 VAL A C 1
ATOM 2913 O O . VAL A 1 384 ? -34.966 -11.330 24.077 1.00 96.75 384 VAL A O 1
ATOM 2916 N N . ASN A 1 385 ? -33.156 -11.003 25.363 1.00 96.75 385 ASN A N 1
ATOM 2917 C CA . ASN A 1 385 ? -33.863 -10.486 26.531 1.00 96.75 385 ASN A CA 1
ATOM 2918 C C . ASN A 1 385 ? -32.875 -9.748 27.455 1.00 96.75 385 ASN A C 1
ATOM 2920 O O . ASN A 1 385 ? -31.744 -9.457 27.075 1.00 96.75 385 ASN A O 1
ATOM 2924 N N . THR A 1 386 ? -33.307 -9.454 28.678 1.00 97.50 386 THR A N 1
ATOM 2925 C CA . THR A 1 386 ? -32.532 -8.752 29.707 1.00 97.50 386 THR A CA 1
ATOM 2926 C C . THR A 1 386 ? -31.686 -9.673 30.593 1.00 97.50 386 THR A C 1
ATOM 2928 O O . THR A 1 386 ? -31.004 -9.194 31.486 1.00 97.50 386 THR A O 1
ATOM 2931 N N . ASP A 1 387 ? -31.736 -10.994 30.426 1.00 97.12 387 ASP A N 1
ATOM 2932 C CA . ASP A 1 387 ? -31.092 -11.940 31.344 1.00 97.12 387 ASP A CA 1
ATOM 2933 C C . ASP A 1 387 ? -29.570 -12.017 31.118 1.00 97.12 387 ASP A C 1
ATOM 2935 O O . ASP A 1 387 ? -29.115 -12.447 30.051 1.00 97.12 387 ASP A O 1
ATOM 2939 N N . TRP A 1 388 ? -28.782 -11.630 32.135 1.00 97.62 388 TRP A N 1
ATOM 2940 C CA . TRP A 1 388 ? -27.312 -11.705 32.129 1.00 97.62 388 TRP A CA 1
ATOM 2941 C C . TRP A 1 388 ? -26.805 -13.105 31.762 1.00 97.62 388 TRP A C 1
ATOM 2943 O O . TRP A 1 388 ? -25.773 -13.242 31.105 1.00 97.62 388 TRP A O 1
ATOM 2953 N N . TYR A 1 389 ? -27.522 -14.156 32.161 1.00 96.62 389 TYR A N 1
ATOM 2954 C CA . TYR A 1 389 ? -27.075 -15.540 32.014 1.00 96.62 389 TYR A CA 1
ATOM 2955 C C . TYR A 1 389 ? -27.454 -16.168 30.670 1.00 96.62 389 TYR A C 1
ATOM 2957 O O . TYR A 1 389 ? -27.088 -17.314 30.409 1.00 96.62 389 TYR A O 1
ATOM 2965 N N . THR A 1 390 ? -28.139 -15.432 29.792 1.00 97.25 390 THR A N 1
ATOM 2966 C CA . THR A 1 390 ? -28.461 -15.888 28.438 1.00 97.25 390 THR A CA 1
ATOM 2967 C C . THR A 1 390 ? -27.260 -15.638 27.504 1.00 97.25 390 THR A C 1
ATOM 2969 O O . THR A 1 390 ? -26.972 -14.483 27.181 1.00 97.25 390 THR A O 1
ATOM 2972 N N . PRO A 1 391 ? -26.561 -16.684 27.002 1.00 97.75 391 PRO A N 1
ATOM 2973 C CA . PRO A 1 391 ? -25.329 -16.516 26.217 1.00 97.75 391 PRO A CA 1
ATOM 2974 C C . PRO A 1 391 ? -25.500 -15.663 24.956 1.00 97.75 391 PRO A C 1
ATOM 2976 O O . PRO A 1 391 ? -24.612 -14.887 24.611 1.00 97.75 391 PRO A O 1
ATOM 2979 N N . ALA A 1 392 ? -26.662 -15.756 24.306 1.00 97.06 392 ALA A N 1
ATOM 2980 C CA . ALA A 1 392 ? -26.971 -15.028 23.079 1.00 97.06 392 ALA A CA 1
ATOM 2981 C C . ALA A 1 392 ? -27.013 -13.501 23.262 1.00 97.06 392 ALA A C 1
ATOM 2983 O O . ALA A 1 392 ? -26.822 -12.769 22.288 1.00 97.06 392 ALA A O 1
ATOM 2984 N N . ASN A 1 393 ? -27.202 -13.014 24.495 1.00 97.62 393 ASN A N 1
ATOM 2985 C CA . ASN A 1 393 ? -27.155 -11.587 24.799 1.00 97.62 393 ASN A CA 1
ATOM 2986 C C . ASN A 1 393 ? -25.729 -11.019 24.822 1.00 97.62 393 ASN A C 1
ATOM 2988 O O . ASN A 1 393 ? -25.586 -9.803 24.893 1.00 97.62 393 ASN A O 1
ATOM 2992 N N . TRP A 1 394 ? -24.686 -11.848 24.744 1.00 97.38 394 TRP A N 1
ATOM 2993 C CA . TRP A 1 394 ? -23.286 -11.426 24.819 1.00 97.38 394 TRP A CA 1
ATOM 2994 C C . TRP A 1 394 ? -22.546 -11.596 23.493 1.00 97.38 394 TRP A C 1
ATOM 2996 O O . TRP A 1 394 ? -22.843 -12.494 22.697 1.00 97.38 394 TRP A O 1
ATOM 3006 N N . SER A 1 395 ? -21.524 -10.765 23.267 1.00 94.44 395 SER A N 1
ATOM 3007 C CA . SER A 1 395 ? -20.571 -10.981 22.176 1.00 94.44 395 SER A CA 1
ATOM 3008 C C . SER A 1 395 ? -19.958 -12.391 22.256 1.00 94.44 395 SER A C 1
ATOM 3010 O O . SER A 1 395 ? -19.583 -12.894 23.322 1.00 94.44 395 SER A O 1
ATOM 3012 N N . GLY A 1 396 ? -19.906 -13.077 21.110 1.00 92.44 396 GLY A N 1
ATOM 3013 C CA . GLY A 1 396 ? -19.405 -14.451 21.014 1.00 92.44 396 GLY A CA 1
ATOM 3014 C C . GLY A 1 396 ? -20.337 -15.539 21.568 1.00 92.44 396 GLY A C 1
ATOM 3015 O O . GLY A 1 396 ? -19.883 -16.666 21.730 1.00 92.44 396 GLY A O 1
ATOM 3016 N N . ASN A 1 397 ? -21.611 -15.233 21.856 1.00 96.19 397 ASN A N 1
ATOM 3017 C CA . ASN A 1 397 ? -22.615 -16.204 22.319 1.00 96.19 397 ASN A CA 1
ATOM 3018 C C . ASN A 1 397 ? -22.180 -16.991 23.576 1.00 96.19 397 ASN A C 1
ATOM 3020 O O . ASN A 1 397 ? -22.381 -18.202 23.677 1.00 96.19 397 ASN A O 1
ATOM 3024 N N . ALA A 1 398 ? -21.536 -16.305 24.523 1.00 96.50 398 ALA A N 1
ATOM 3025 C CA . ALA A 1 398 ? -21.031 -16.893 25.759 1.00 96.50 398 ALA A CA 1
ATOM 3026 C C . ALA A 1 398 ? -21.063 -15.869 26.895 1.00 96.50 398 ALA A C 1
ATOM 3028 O O . ALA A 1 398 ? -20.624 -14.732 26.700 1.00 96.50 398 ALA A O 1
ATOM 3029 N N . ILE A 1 399 ? -21.551 -16.304 28.062 1.00 97.25 399 ILE A N 1
ATOM 3030 C CA . ILE A 1 399 ? -21.627 -15.491 29.280 1.00 97.25 399 ILE A CA 1
ATOM 3031 C C . ILE A 1 399 ? -20.227 -15.048 29.743 1.00 97.25 399 ILE A C 1
ATOM 3033 O O . ILE A 1 399 ? -19.276 -15.817 29.580 1.00 97.25 399 ILE A O 1
ATOM 3037 N N . PRO A 1 400 ? -20.083 -13.844 30.322 1.00 97.94 400 PRO A N 1
ATOM 3038 C CA . PRO A 1 400 ? -18.807 -13.374 30.834 1.00 97.94 400 PRO A CA 1
ATOM 3039 C C . PRO A 1 400 ? -18.280 -14.218 31.996 1.00 97.94 400 PRO A C 1
ATOM 3041 O O . PRO A 1 400 ? -19.031 -14.732 32.828 1.00 97.94 400 PRO A O 1
ATOM 3044 N N . THR A 1 401 ? -16.960 -14.321 32.055 1.00 97.56 401 THR A N 1
ATOM 3045 C CA . THR A 1 401 ? -16.176 -14.994 33.088 1.00 97.56 401 THR A CA 1
ATOM 3046 C C . THR A 1 401 ? -15.316 -13.983 33.849 1.00 97.56 401 THR A C 1
ATOM 3048 O O . THR A 1 401 ? -15.219 -12.810 33.489 1.00 97.56 401 THR A O 1
ATOM 3051 N N . SER A 1 402 ? -14.624 -14.432 34.896 1.00 96.88 402 SER A N 1
ATOM 3052 C CA . SER A 1 402 ? -13.729 -13.578 35.690 1.00 96.88 402 SER A CA 1
ATOM 3053 C C . SER A 1 402 ? -12.497 -13.064 34.930 1.00 96.88 402 SER A C 1
ATOM 3055 O O . SER A 1 402 ? -11.752 -12.262 35.493 1.00 96.88 402 SER A O 1
ATOM 3057 N N . SER A 1 403 ? -12.254 -13.528 33.695 1.00 95.81 403 SER A N 1
ATOM 3058 C CA . SER A 1 403 ? -11.194 -13.033 32.801 1.00 95.81 403 SER A CA 1
ATOM 3059 C C . SER A 1 403 ? -11.681 -12.032 31.751 1.00 95.81 403 SER A C 1
ATOM 3061 O O . SER A 1 403 ? -10.852 -11.375 31.126 1.00 95.81 403 SER A O 1
ATOM 3063 N N . ASP A 1 404 ? -12.994 -11.883 31.576 1.00 97.00 404 ASP A N 1
ATOM 3064 C CA . ASP A 1 404 ? -13.568 -11.065 30.511 1.00 97.00 404 ASP A CA 1
ATOM 3065 C C . ASP A 1 404 ? -13.787 -9.613 30.939 1.00 97.00 404 ASP A C 1
ATOM 3067 O O . ASP A 1 404 ? -14.386 -9.343 31.979 1.00 97.00 404 ASP A O 1
ATOM 3071 N N . CYS A 1 405 ? -13.375 -8.660 30.108 1.00 95.56 405 CYS A N 1
ATOM 3072 C CA . CYS A 1 405 ? -13.726 -7.256 30.311 1.00 95.56 405 CYS A CA 1
ATOM 3073 C C . CYS A 1 405 ? -15.118 -6.992 29.756 1.00 95.56 405 CYS A C 1
ATOM 3075 O O . CYS A 1 405 ? -15.350 -7.146 28.562 1.00 95.56 405 CYS A O 1
ATOM 3077 N N . VAL A 1 406 ? -16.055 -6.650 30.631 1.00 97.69 406 VAL A N 1
ATOM 3078 C CA . VAL A 1 406 ? -17.465 -6.497 30.297 1.00 97.69 406 VAL A CA 1
ATOM 3079 C C . VAL A 1 406 ? -17.774 -5.053 29.932 1.00 97.69 406 VAL A C 1
ATOM 3081 O O . VAL A 1 406 ? -17.495 -4.144 30.710 1.00 97.69 406 VAL A O 1
ATOM 3084 N N . ILE A 1 407 ? -18.418 -4.856 28.783 1.00 96.38 407 ILE A N 1
ATOM 3085 C CA . ILE A 1 407 ? -18.934 -3.566 28.326 1.00 96.38 407 ILE A CA 1
ATOM 3086 C C . ILE A 1 407 ? -20.462 -3.618 28.305 1.00 96.38 407 ILE A C 1
ATOM 3088 O O . ILE A 1 407 ? -21.053 -4.443 27.603 1.00 96.38 407 ILE A O 1
ATOM 3092 N N . ILE A 1 408 ? -21.101 -2.710 29.041 1.00 97.19 408 ILE A N 1
ATOM 3093 C CA . ILE A 1 408 ? -22.535 -2.424 28.945 1.00 97.19 408 ILE A CA 1
ATOM 3094 C C . ILE A 1 408 ? -22.691 -1.126 28.142 1.00 97.19 408 ILE A C 1
ATOM 3096 O O . ILE A 1 408 ? -22.417 -0.052 28.689 1.00 97.19 408 ILE A O 1
ATOM 3100 N N . PRO A 1 409 ? -23.064 -1.203 26.853 1.00 94.88 409 PRO A N 1
ATOM 3101 C CA . PRO A 1 409 ? -23.126 -0.035 25.985 1.00 94.88 409 PRO A CA 1
ATOM 3102 C C . PRO A 1 409 ? -24.428 0.755 26.186 1.00 94.88 409 PRO A C 1
ATOM 3104 O O . PRO A 1 409 ? -25.263 0.406 27.023 1.00 94.88 409 PRO A O 1
ATOM 3107 N N . ASP A 1 410 ? -24.603 1.816 25.394 1.00 92.50 410 ASP A N 1
ATOM 3108 C CA . ASP A 1 410 ? -25.831 2.616 25.343 1.00 92.50 410 ASP A CA 1
ATOM 3109 C C . ASP A 1 410 ? -27.058 1.712 25.123 1.00 92.50 410 ASP A C 1
ATOM 3111 O O . ASP A 1 410 ? -27.092 0.889 24.202 1.00 92.50 410 ASP A O 1
ATOM 3115 N N . LEU A 1 411 ? -28.090 1.892 25.949 1.00 92.12 411 LEU A N 1
ATOM 3116 C CA . LEU A 1 411 ? -29.359 1.170 25.883 1.00 92.12 411 LEU A CA 1
ATOM 3117 C C . LEU A 1 411 ? -29.985 1.128 24.476 1.00 92.12 411 LEU A C 1
ATOM 3119 O O . LEU A 1 411 ? -30.522 0.098 24.061 1.00 92.12 411 LEU A O 1
ATOM 3123 N N . ASN A 1 412 ? -29.863 2.212 23.710 1.00 90.75 412 ASN A N 1
ATOM 3124 C CA . ASN A 1 412 ? -30.402 2.311 22.353 1.00 90.75 412 ASN A CA 1
ATOM 3125 C C . ASN A 1 412 ? -29.718 1.340 21.375 1.00 90.75 412 ASN A C 1
ATOM 3127 O O . ASN A 1 412 ? -30.297 0.990 20.348 1.00 90.75 412 ASN A O 1
ATOM 3131 N N . THR A 1 413 ? -28.507 0.871 21.693 1.00 88.75 413 THR A N 1
ATOM 3132 C CA . THR A 1 413 ? -27.755 -0.097 20.876 1.00 88.75 413 THR A CA 1
ATOM 3133 C C . THR A 1 413 ? -28.073 -1.555 21.225 1.00 88.75 413 THR A C 1
ATOM 3135 O O . THR A 1 413 ? -27.618 -2.465 20.537 1.00 88.75 413 THR A O 1
ATOM 3138 N N . THR A 1 414 ? -28.878 -1.797 22.268 1.00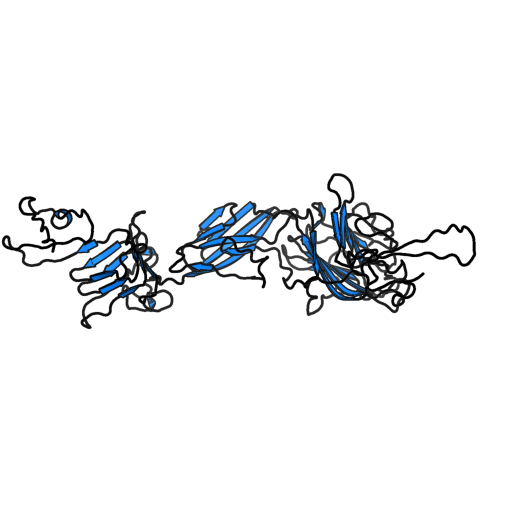 91.69 414 THR A N 1
ATOM 3139 C CA . THR A 1 414 ? -29.106 -3.136 22.850 1.00 91.69 414 THR A CA 1
ATOM 3140 C C . THR A 1 414 ? -30.575 -3.549 22.837 1.00 91.69 414 THR A C 1
ATOM 3142 O O . THR A 1 414 ? -31.039 -4.276 23.711 1.00 91.69 414 THR A O 1
ATOM 3145 N N . ASN A 1 415 ? -31.342 -3.078 21.847 1.00 92.00 415 ASN A N 1
ATOM 3146 C CA . ASN A 1 415 ? -32.787 -3.325 21.721 1.00 92.00 415 ASN A CA 1
ATOM 3147 C C . ASN A 1 415 ? -33.598 -2.886 22.954 1.00 92.00 415 ASN A C 1
ATOM 3149 O O . ASN A 1 415 ? -34.664 -3.437 23.219 1.00 92.00 415 ASN A O 1
ATOM 3153 N N . ASN A 1 416 ? -33.090 -1.919 23.724 1.00 93.12 416 ASN A N 1
ATOM 3154 C CA . ASN A 1 416 ? -33.624 -1.531 25.030 1.00 93.12 416 ASN A CA 1
ATOM 3155 C C . ASN A 1 416 ? -33.675 -2.671 26.069 1.00 93.12 416 ASN A C 1
ATOM 3157 O O . ASN A 1 416 ? -34.393 -2.572 27.065 1.00 93.12 416 ASN A O 1
ATOM 3161 N N . ASN A 1 417 ? -32.905 -3.741 25.864 1.00 95.69 417 ASN A N 1
ATOM 3162 C CA . ASN A 1 417 ? -32.800 -4.866 26.780 1.00 95.69 417 ASN A CA 1
ATOM 3163 C C . ASN A 1 417 ? -31.557 -4.708 27.648 1.00 95.69 417 ASN A C 1
ATOM 3165 O O . ASN A 1 417 ? -30.515 -5.283 27.351 1.00 95.69 417 ASN A O 1
ATOM 3169 N N . SER A 1 418 ? -31.651 -3.950 28.733 1.00 95.38 418 SER A N 1
ATOM 3170 C CA . SER A 1 418 ? -30.552 -3.864 29.694 1.00 95.38 418 SER A CA 1
ATOM 3171 C C . SER A 1 418 ? -30.270 -5.184 30.405 1.00 95.38 418 SER A C 1
ATOM 3173 O O . SER A 1 418 ? -31.217 -5.895 30.740 1.00 95.38 418 SER A O 1
ATOM 3175 N N . PRO A 1 419 ? -29.000 -5.496 30.706 1.00 98.06 419 PRO A N 1
ATOM 3176 C CA . PRO A 1 419 ? -28.657 -6.661 31.501 1.00 98.06 419 PRO A CA 1
ATOM 3177 C C . PRO A 1 419 ? -29.220 -6.573 32.923 1.00 98.06 419 PRO A C 1
ATOM 3179 O O . PRO A 1 419 ? -29.121 -5.545 33.599 1.00 98.06 419 PRO A O 1
ATOM 3182 N N . ILE A 1 420 ? -29.752 -7.698 33.388 1.00 97.88 420 ILE A N 1
ATOM 3183 C CA . ILE A 1 420 ? -30.224 -7.936 34.746 1.00 97.88 420 ILE A CA 1
ATOM 3184 C C . ILE A 1 420 ? -29.491 -9.164 35.284 1.00 97.88 420 ILE A C 1
ATOM 3186 O O . ILE A 1 420 ? -29.633 -10.269 34.757 1.00 97.88 420 ILE A O 1
ATOM 3190 N N . VAL A 1 421 ? -28.724 -8.969 36.353 1.00 97.94 421 VAL A N 1
ATOM 3191 C CA . VAL A 1 421 ? -28.163 -10.053 37.161 1.00 97.94 421 VAL A CA 1
ATOM 3192 C C . VAL A 1 421 ? -29.246 -10.478 38.148 1.00 97.94 421 VAL A C 1
ATOM 3194 O O . VAL A 1 421 ? -29.573 -9.750 39.089 1.00 97.94 421 VAL A O 1
ATOM 3197 N N . ILE A 1 422 ? -29.849 -11.636 37.889 1.00 95.62 422 ILE A N 1
ATOM 3198 C CA . ILE A 1 422 ? -30.935 -12.190 38.700 1.00 95.62 422 ILE A CA 1
ATOM 3199 C C . ILE A 1 422 ? -30.400 -12.961 39.916 1.00 95.62 422 ILE A C 1
ATOM 3201 O O . ILE A 1 422 ? -29.433 -13.713 39.824 1.00 95.62 422 ILE A O 1
ATOM 3205 N N . GLY A 1 423 ? -31.039 -12.758 41.065 1.00 91.75 423 GLY A N 1
ATOM 3206 C CA . GLY A 1 423 ? -30.876 -13.564 42.275 1.00 91.75 423 GLY A CA 1
ATOM 3207 C C . GLY A 1 423 ? -32.003 -14.585 42.438 1.00 91.75 423 GLY A C 1
ATOM 3208 O O . GLY A 1 423 ? -32.785 -14.817 41.514 1.00 91.75 423 GLY A O 1
ATOM 3209 N N . GLY A 1 424 ? -32.106 -15.188 43.621 1.00 87.62 424 GLY A N 1
ATOM 3210 C CA . GLY A 1 424 ? -33.063 -16.260 43.891 1.00 87.62 424 GLY A CA 1
ATOM 3211 C C . GLY A 1 424 ? -32.510 -17.654 43.574 1.00 87.62 424 GLY A C 1
ATOM 3212 O O . GLY A 1 424 ? -31.299 -17.836 43.498 1.00 87.62 424 GLY A O 1
ATOM 3213 N N . PRO A 1 425 ? -33.373 -18.676 43.428 1.00 83.31 425 PRO A N 1
ATOM 3214 C CA . PRO A 1 425 ? -32.948 -20.058 43.216 1.00 83.31 425 PRO A CA 1
ATOM 3215 C C . PRO A 1 425 ? -32.118 -20.266 41.931 1.00 83.31 425 PRO A C 1
ATOM 3217 O O . PRO A 1 425 ? -32.474 -19.714 40.890 1.00 83.31 425 PRO A O 1
ATOM 3220 N N . PRO A 1 426 ? -31.088 -21.138 41.946 1.00 85.75 426 PRO A N 1
ATOM 3221 C CA . PRO A 1 426 ? -30.623 -21.947 43.082 1.00 85.75 426 PRO A CA 1
ATOM 3222 C C . PRO A 1 426 ? -29.990 -21.081 44.179 1.00 85.75 426 PRO A C 1
ATOM 3224 O O . PRO A 1 426 ? -29.479 -20.023 43.875 1.00 85.75 426 PRO A O 1
ATOM 3227 N N . THR A 1 427 ? -30.016 -21.503 45.446 1.00 83.69 427 THR A N 1
ATOM 3228 C CA . THR A 1 427 ? -29.415 -20.736 46.554 1.00 83.69 427 THR A CA 1
ATOM 3229 C C . THR A 1 427 ? -28.076 -21.360 46.995 1.00 83.69 427 THR A C 1
ATOM 3231 O O . THR A 1 427 ? -28.069 -22.510 47.443 1.00 83.69 427 THR A O 1
ATOM 3234 N N . PRO A 1 428 ? -26.934 -20.642 46.892 1.00 82.44 428 PRO A N 1
ATOM 3235 C CA . PRO A 1 428 ? -26.801 -19.263 46.406 1.00 82.44 428 PRO A CA 1
ATOM 3236 C C . PRO A 1 428 ? -26.923 -19.154 44.870 1.00 82.44 428 PRO A C 1
ATOM 3238 O O . PRO A 1 428 ? -26.510 -20.088 44.173 1.00 82.44 428 PRO A O 1
ATOM 3241 N N . PRO A 1 429 ? -27.454 -18.028 44.343 1.00 89.88 429 PRO A N 1
ATOM 3242 C CA . PRO A 1 429 ? -27.572 -17.823 42.902 1.00 89.88 429 PRO A CA 1
ATOM 3243 C C . PRO A 1 429 ? -26.197 -17.811 42.235 1.00 89.88 429 PRO A C 1
ATOM 3245 O O . PRO A 1 429 ? -25.225 -17.354 42.852 1.00 89.88 429 PRO A O 1
ATOM 3248 N N . PRO A 1 430 ? -26.088 -18.274 40.975 1.00 92.31 430 PRO A N 1
ATOM 3249 C CA . PRO A 1 430 ? -24.844 -18.190 40.226 1.00 92.31 430 PRO A CA 1
ATOM 3250 C C . PRO A 1 430 ? -24.391 -16.728 40.137 1.00 92.31 430 PRO A C 1
ATOM 3252 O O . PRO A 1 430 ? -25.199 -15.873 39.775 1.00 92.31 430 PRO A O 1
ATOM 3255 N N . PRO A 1 431 ? -23.130 -16.394 40.443 1.00 95.50 431 PRO A N 1
ATOM 3256 C CA . PRO A 1 431 ? -22.675 -15.020 40.313 1.00 95.50 431 PRO A CA 1
ATOM 3257 C C . PRO A 1 431 ? -22.554 -14.623 38.836 1.00 95.50 431 PRO A C 1
ATOM 3259 O O . PRO A 1 431 ? -22.100 -15.413 38.007 1.00 95.50 431 PRO A O 1
ATOM 3262 N N . GLY A 1 432 ? -22.905 -13.379 38.511 1.00 97.12 432 GLY A N 1
ATOM 3263 C CA . GLY A 1 432 ? -22.359 -12.710 37.335 1.00 97.12 432 GLY A CA 1
ATOM 3264 C C . GLY A 1 432 ? -20.866 -12.471 37.559 1.00 97.12 432 GLY A C 1
ATOM 3265 O O . GLY A 1 432 ? -20.462 -12.097 38.661 1.00 97.12 432 GLY A O 1
ATOM 3266 N N . LEU A 1 433 ? -20.039 -12.714 36.545 1.00 98.31 433 LEU A N 1
ATOM 3267 C CA . LEU A 1 433 ? -18.585 -12.588 36.641 1.00 98.31 433 LEU A CA 1
ATOM 3268 C C . LEU A 1 433 ? -18.070 -11.587 35.612 1.00 98.31 433 LEU A C 1
ATOM 3270 O O . LEU A 1 433 ? -18.598 -11.516 34.509 1.00 98.31 433 LEU A O 1
ATOM 3274 N N . ALA A 1 434 ? -17.023 -10.851 35.962 1.00 98.12 434 ALA A N 1
ATOM 3275 C CA . ALA A 1 434 ? -16.252 -10.043 35.027 1.00 98.12 434 ALA A CA 1
ATOM 3276 C C . ALA A 1 434 ? -14.818 -9.873 35.540 1.00 98.12 434 ALA A C 1
ATOM 3278 O O . ALA A 1 434 ? -14.580 -9.872 36.748 1.00 98.12 434 ALA A O 1
ATOM 3279 N N . ARG A 1 435 ? -13.855 -9.671 34.642 1.00 96.56 435 ARG A N 1
ATOM 3280 C CA . ARG A 1 435 ? -12.550 -9.108 35.002 1.00 96.56 435 ARG A CA 1
ATOM 3281 C C . ARG A 1 435 ? -12.689 -7.630 35.320 1.00 96.56 435 ARG A C 1
ATOM 3283 O O . ARG A 1 435 ? -12.378 -7.223 36.427 1.00 96.56 435 ARG A O 1
ATOM 3290 N N . SER A 1 436 ? -13.187 -6.843 34.377 1.00 95.94 436 SER A N 1
ATOM 3291 C CA . SER A 1 436 ? -13.545 -5.439 34.580 1.00 95.94 436 SER A CA 1
ATOM 3292 C C . SER A 1 436 ? -14.962 -5.197 34.085 1.00 95.94 436 SER A C 1
ATOM 3294 O O . SER A 1 436 ? -15.483 -5.970 33.281 1.00 95.94 436 SER A O 1
ATOM 3296 N N . LEU A 1 437 ? -15.599 -4.142 34.577 1.00 96.88 437 LEU A N 1
ATOM 3297 C CA . LEU A 1 437 ? -16.946 -3.761 34.176 1.00 96.88 437 LEU A CA 1
ATOM 3298 C C . LEU A 1 437 ? -16.964 -2.290 33.785 1.00 96.88 437 LEU A C 1
ATOM 3300 O O . LEU A 1 437 ? -16.769 -1.429 34.638 1.00 96.88 437 LEU A O 1
ATOM 3304 N N . ARG A 1 438 ? -17.263 -2.003 32.521 1.00 95.44 438 ARG A N 1
ATOM 3305 C CA . ARG A 1 438 ? -17.517 -0.653 32.025 1.00 95.44 438 ARG A CA 1
ATOM 3306 C C . ARG A 1 438 ? -18.988 -0.492 31.673 1.00 95.44 438 ARG A C 1
ATOM 3308 O O . ARG A 1 438 ? -19.522 -1.250 30.868 1.00 95.44 438 ARG A O 1
ATOM 3315 N N . VAL A 1 439 ? -19.636 0.511 32.254 1.00 96.62 439 VAL A N 1
ATOM 3316 C CA . VAL A 1 439 ? -20.998 0.924 31.896 1.00 96.62 439 VAL A CA 1
ATOM 3317 C C . VAL A 1 439 ? -20.907 2.269 31.195 1.00 96.62 439 VAL A C 1
ATOM 3319 O O . VAL A 1 439 ? -20.545 3.267 31.819 1.00 96.62 439 VAL A O 1
ATOM 3322 N N . MET A 1 440 ? -21.190 2.273 29.894 1.00 94.00 440 MET A N 1
ATOM 3323 C CA . MET A 1 440 ? -21.094 3.466 29.052 1.00 94.00 440 MET A CA 1
ATOM 3324 C C . MET A 1 440 ? -22.201 4.476 29.379 1.00 94.00 440 MET A C 1
ATOM 3326 O O . MET A 1 440 ? -23.183 4.134 30.045 1.00 94.00 440 MET A O 1
ATOM 3330 N N . SER A 1 441 ? -22.077 5.711 28.889 1.00 93.25 441 SER A N 1
ATOM 3331 C CA . SER A 1 441 ? -23.169 6.690 28.900 1.00 93.25 441 SER A CA 1
ATOM 3332 C C . SER A 1 441 ? -24.449 6.073 28.319 1.00 93.25 441 SER A C 1
ATOM 3334 O O . SER A 1 441 ? -24.417 5.329 27.340 1.00 93.25 441 SER A O 1
ATOM 3336 N N . ASN A 1 442 ? -25.585 6.345 28.961 1.00 94.50 442 ASN A N 1
ATOM 3337 C CA . ASN A 1 442 ? -26.889 5.706 28.741 1.00 94.50 442 ASN A CA 1
ATOM 3338 C C . ASN A 1 442 ? -26.948 4.179 28.955 1.00 94.50 442 ASN A C 1
ATOM 3340 O O . ASN A 1 442 ? -28.004 3.576 28.761 1.00 94.50 442 ASN A O 1
ATOM 3344 N N . GLY A 1 443 ? -25.843 3.532 29.321 1.00 95.50 443 GLY A N 1
ATOM 3345 C CA . GLY A 1 443 ? -25.812 2.121 29.669 1.00 95.50 443 GLY A CA 1
ATOM 3346 C C . GLY A 1 443 ? -26.489 1.882 31.014 1.00 95.50 443 GLY A C 1
ATOM 3347 O O . GLY A 1 443 ? -26.342 2.664 31.956 1.00 95.50 443 GLY A O 1
ATOM 3348 N N . TYR A 1 444 ? -27.245 0.791 31.116 1.00 95.88 444 TYR A N 1
ATOM 3349 C CA . TYR A 1 444 ? -27.998 0.458 32.323 1.00 95.88 444 TYR A CA 1
ATOM 3350 C C . TYR A 1 444 ? -27.825 -1.015 32.688 1.00 95.88 444 TYR A C 1
ATOM 3352 O O . TYR A 1 444 ? -28.068 -1.873 31.848 1.00 95.88 444 TYR A O 1
ATOM 3360 N N . LEU A 1 445 ? -27.427 -1.292 33.931 1.00 98.19 445 LEU A N 1
ATOM 3361 C CA . LEU A 1 445 ? -27.294 -2.628 34.516 1.00 98.19 445 LEU A CA 1
ATOM 3362 C C . LEU A 1 445 ? -28.057 -2.699 35.845 1.00 98.19 445 LEU A C 1
ATOM 3364 O O . LEU A 1 445 ? -27.941 -1.803 36.684 1.00 98.19 445 LEU A O 1
ATOM 3368 N N . GLU A 1 446 ? -28.806 -3.777 36.064 1.00 97.69 446 GLU A N 1
ATOM 3369 C CA . GLU A 1 446 ? -29.555 -4.006 37.303 1.00 97.69 446 GLU A CA 1
ATOM 3370 C C . GLU A 1 446 ? -29.129 -5.302 37.997 1.00 97.69 446 GLU A C 1
ATOM 3372 O O . GLU A 1 446 ? -28.982 -6.347 37.371 1.00 97.69 446 GLU A O 1
ATOM 3377 N N . LEU A 1 447 ? -28.950 -5.232 39.311 1.00 97.88 447 LEU A N 1
ATOM 3378 C CA . LEU A 1 447 ? -28.759 -6.367 40.206 1.00 97.88 447 LEU A CA 1
ATOM 3379 C C . LEU A 1 447 ? -30.037 -6.503 41.033 1.00 97.88 447 LEU A C 1
ATOM 3381 O O . LEU A 1 447 ? -30.386 -5.582 41.778 1.00 97.88 447 LEU A O 1
ATOM 3385 N N . THR A 1 448 ? -30.754 -7.620 40.906 1.00 96.81 448 THR A N 1
ATOM 3386 C CA . THR A 1 448 ? -31.971 -7.853 41.704 1.00 96.81 448 THR A CA 1
ATOM 3387 C C . THR A 1 448 ? -31.632 -8.202 43.159 1.00 96.81 448 THR A C 1
ATOM 3389 O O . THR A 1 448 ? -30.467 -8.416 43.499 1.00 96.81 448 THR A O 1
ATOM 3392 N N . SER A 1 449 ? -32.655 -8.339 44.009 1.00 94.12 449 SER A N 1
ATOM 3393 C CA . SER A 1 449 ? -32.518 -8.986 45.326 1.00 94.12 449 SER A CA 1
ATOM 3394 C C . SER A 1 449 ? -31.789 -10.324 45.188 1.00 94.12 449 SER A C 1
ATOM 3396 O O . SER A 1 449 ? -31.946 -11.000 44.167 1.00 94.12 449 SER A O 1
ATOM 3398 N N . GLU A 1 450 ? -31.000 -10.680 46.196 1.00 94.00 450 GLU A N 1
ATOM 3399 C CA . GLU A 1 450 ? -30.206 -11.906 46.343 1.00 94.00 450 GLU A CA 1
ATOM 3400 C C . GLU A 1 450 ? -29.113 -12.118 45.276 1.00 94.00 450 GLU A C 1
ATOM 3402 O O . GLU A 1 450 ? -28.358 -13.087 45.350 1.00 94.00 450 GLU A O 1
ATOM 3407 N N . SER A 1 451 ? -29.001 -11.235 44.278 1.00 96.38 451 SER A N 1
ATOM 3408 C CA . SER A 1 451 ? -28.054 -11.381 43.168 1.00 96.38 451 SER A CA 1
ATOM 3409 C C . SER A 1 451 ? -26.608 -11.118 43.592 1.00 96.38 451 SER A C 1
ATOM 3411 O O . SER A 1 451 ? -26.339 -10.411 44.565 1.00 96.38 451 SER A O 1
ATOM 3413 N N . ASN A 1 452 ? -25.655 -11.669 42.838 1.00 96.00 452 ASN A N 1
ATOM 3414 C CA . ASN A 1 452 ? -24.229 -11.447 43.062 1.00 96.00 452 ASN A CA 1
ATOM 3415 C C . ASN A 1 452 ? -23.547 -11.112 41.734 1.00 96.00 452 ASN A C 1
ATOM 3417 O O . ASN A 1 452 ? -23.589 -11.920 40.811 1.00 96.00 452 ASN A O 1
ATOM 3421 N N . LEU A 1 453 ? -22.886 -9.959 41.649 1.00 97.81 453 LEU A N 1
ATOM 3422 C CA . LEU A 1 453 ? -21.966 -9.610 40.567 1.00 97.81 453 LEU A CA 1
ATOM 3423 C C . LEU A 1 453 ? -20.563 -9.451 41.147 1.00 97.81 453 LEU A C 1
ATOM 3425 O O . LEU A 1 453 ? -20.344 -8.625 42.034 1.00 97.81 453 LEU A O 1
ATOM 3429 N N . ILE A 1 454 ? -19.624 -10.247 40.647 1.00 98.00 454 ILE A N 1
ATOM 3430 C CA . ILE A 1 454 ? -18.235 -10.269 41.099 1.00 98.00 454 ILE A CA 1
ATOM 3431 C C . ILE A 1 454 ? -17.348 -9.762 39.965 1.00 98.00 454 ILE A C 1
ATOM 3433 O O . ILE A 1 454 ? -17.287 -10.364 38.893 1.00 98.00 454 ILE A O 1
ATOM 3437 N N . VAL A 1 455 ? -16.645 -8.664 40.226 1.00 97.94 455 VAL A N 1
ATOM 3438 C CA . VAL A 1 455 ? -15.695 -8.034 39.310 1.00 97.94 455 VAL A CA 1
ATOM 3439 C C . VAL A 1 455 ? -14.287 -8.190 39.881 1.00 97.94 455 VAL A C 1
ATOM 3441 O O . VAL A 1 455 ? -14.021 -7.803 41.018 1.00 97.94 455 VAL A O 1
ATOM 3444 N N . THR A 1 456 ? -13.380 -8.798 39.121 1.00 97.50 456 THR A N 1
ATOM 3445 C CA . THR A 1 456 ? -12.027 -9.108 39.606 1.00 97.50 456 THR A CA 1
ATOM 3446 C C . THR A 1 456 ? -11.202 -7.844 39.840 1.00 97.50 456 THR A C 1
ATOM 3448 O O . THR A 1 456 ? -10.625 -7.686 40.909 1.00 97.50 456 THR A O 1
ATOM 3451 N N . ASP A 1 457 ? -11.161 -6.952 38.854 1.00 95.69 457 ASP A N 1
ATOM 3452 C CA . ASP A 1 457 ? -10.291 -5.782 38.799 1.00 95.69 457 ASP A CA 1
ATOM 3453 C C . ASP A 1 457 ? -11.070 -4.506 39.095 1.00 95.69 457 ASP A C 1
ATOM 3455 O O . ASP A 1 457 ? -11.169 -4.149 40.256 1.00 95.69 457 ASP A O 1
ATOM 3459 N N . ASN A 1 458 ? -11.609 -3.803 38.097 1.00 94.00 458 ASN A N 1
ATOM 3460 C CA . ASN A 1 458 ? -12.192 -2.469 38.283 1.00 94.00 458 ASN A CA 1
ATOM 3461 C C . ASN A 1 458 ? -13.598 -2.331 37.689 1.00 94.00 458 ASN A C 1
ATOM 3463 O O . ASN A 1 458 ? -13.978 -3.046 36.760 1.00 94.00 458 ASN A O 1
ATOM 3467 N N . ILE A 1 459 ? -14.353 -1.379 38.240 1.00 95.44 459 ILE A N 1
ATOM 3468 C CA . ILE A 1 459 ? -15.677 -0.970 37.775 1.00 95.44 459 ILE A CA 1
ATOM 3469 C C . ILE A 1 459 ? -15.613 0.503 37.368 1.00 95.44 459 ILE A C 1
ATOM 3471 O O . ILE A 1 459 ? -15.305 1.369 38.188 1.00 95.44 459 ILE A O 1
ATOM 3475 N N . TYR A 1 460 ? -15.941 0.788 36.114 1.00 94.19 460 TYR A N 1
ATOM 3476 C CA . TYR A 1 460 ? -15.955 2.123 35.535 1.00 94.19 460 TYR A CA 1
ATOM 3477 C C . TYR A 1 460 ? -17.355 2.457 35.012 1.00 94.19 460 TYR A C 1
ATOM 3479 O O . TYR A 1 460 ? -17.880 1.781 34.130 1.00 94.19 460 TYR A O 1
ATOM 3487 N N . ILE A 1 461 ? -17.981 3.497 35.553 1.00 95.38 461 ILE A N 1
ATOM 3488 C CA . ILE A 1 461 ? -19.303 3.966 35.124 1.00 95.38 461 ILE A CA 1
ATOM 3489 C C . ILE A 1 461 ? -19.135 5.371 34.556 1.00 95.38 461 ILE A C 1
ATOM 3491 O O . ILE A 1 461 ? -18.716 6.280 35.270 1.00 95.38 461 ILE A O 1
ATOM 3495 N N . GLU A 1 462 ? -19.467 5.551 33.279 1.00 94.44 462 GLU A N 1
ATOM 3496 C CA . GLU A 1 462 ? -19.334 6.839 32.599 1.00 94.44 462 GLU A CA 1
ATOM 3497 C C . GLU A 1 462 ? -20.320 7.869 33.161 1.00 94.44 462 GLU A C 1
ATOM 3499 O O . GLU A 1 462 ? -21.537 7.746 33.019 1.00 94.44 462 GLU A O 1
ATOM 3504 N N . ASP A 1 463 ? -19.787 8.917 33.785 1.00 91.12 463 ASP A N 1
ATOM 3505 C CA . ASP A 1 463 ? -20.548 10.016 34.386 1.00 91.12 463 ASP A CA 1
ATOM 3506 C C . ASP A 1 463 ? -20.182 11.398 33.811 1.00 91.12 463 ASP A C 1
ATOM 3508 O O . ASP A 1 463 ? -20.717 12.421 34.240 1.00 91.12 463 ASP A O 1
ATOM 3512 N N . ALA A 1 464 ? -19.315 11.438 32.794 1.00 87.44 464 ALA A N 1
ATOM 3513 C CA . ALA A 1 464 ? -18.860 12.677 32.167 1.00 87.44 464 ALA A CA 1
ATOM 3514 C C . ALA A 1 464 ? -19.903 13.307 31.221 1.00 87.44 464 ALA A C 1
ATOM 3516 O O . ALA A 1 464 ? -19.962 14.532 31.104 1.00 87.44 464 ALA A O 1
ATOM 3517 N N . ILE A 1 465 ? -20.728 12.496 30.544 1.00 81.69 465 ILE A N 1
ATOM 3518 C CA . ILE A 1 465 ? -21.705 12.947 29.538 1.00 81.69 465 ILE A CA 1
ATOM 3519 C C . ILE A 1 465 ? -23.082 12.361 29.863 1.00 81.69 465 ILE A C 1
ATOM 3521 O O . ILE A 1 465 ? -23.225 11.149 30.024 1.00 81.69 465 ILE A O 1
ATOM 3525 N N . ALA A 1 466 ? -24.098 13.226 29.955 1.00 88.19 466 ALA A N 1
ATOM 3526 C CA . ALA A 1 466 ? -25.483 12.811 30.152 1.00 88.19 466 ALA A CA 1
ATOM 3527 C C . ALA A 1 466 ? -26.106 12.306 28.829 1.00 88.19 466 ALA A C 1
ATOM 3529 O O . ALA A 1 466 ? -25.873 12.926 27.790 1.00 88.19 466 ALA A O 1
ATOM 3530 N N . PRO A 1 467 ? -26.957 11.264 28.856 1.00 91.75 467 PRO A N 1
ATOM 3531 C CA . PRO A 1 467 ? -27.360 10.488 30.033 1.00 91.75 467 PRO A CA 1
ATOM 3532 C C . PRO A 1 467 ? -26.214 9.619 30.575 1.00 91.75 467 PRO A C 1
ATOM 3534 O O . PRO A 1 467 ? -25.469 9.003 29.820 1.00 91.75 467 PRO A O 1
ATOM 3537 N N . TYR A 1 468 ? -26.066 9.585 31.898 1.00 93.69 468 TYR A N 1
ATOM 3538 C CA . TYR A 1 468 ? -24.972 8.871 32.560 1.00 93.69 468 TYR A CA 1
ATOM 3539 C C . TYR A 1 468 ? -25.185 7.357 32.539 1.00 93.69 468 TYR A C 1
ATOM 3541 O O . TYR A 1 468 ? -26.327 6.886 32.524 1.00 93.69 468 TYR A O 1
ATOM 3549 N N . GLY A 1 469 ? -24.087 6.607 32.596 1.00 95.00 469 GLY A N 1
ATOM 3550 C CA . GLY A 1 469 ? -24.117 5.182 32.888 1.00 95.00 469 GLY A CA 1
ATOM 3551 C C . GLY A 1 469 ? -24.722 4.918 34.267 1.00 95.00 469 GLY A C 1
ATOM 3552 O O . GLY A 1 469 ? -24.631 5.739 35.186 1.00 95.00 469 GLY A O 1
ATOM 3553 N N . LYS A 1 470 ? -25.389 3.774 34.414 1.00 94.56 470 LYS A N 1
ATOM 3554 C CA . LYS A 1 470 ? -26.182 3.475 35.605 1.00 94.56 470 LYS A CA 1
ATOM 3555 C C . LYS A 1 470 ? -26.086 2.011 36.011 1.00 94.56 470 LYS A C 1
ATOM 3557 O O . LYS A 1 470 ? -26.442 1.122 35.244 1.00 94.56 470 LYS A O 1
ATOM 3562 N N . ILE A 1 471 ? -25.727 1.777 37.271 1.00 97.00 471 ILE A N 1
ATOM 3563 C CA . ILE A 1 471 ? -25.926 0.488 37.943 1.00 97.00 471 ILE A CA 1
ATOM 3564 C C . ILE A 1 471 ? -26.971 0.673 39.044 1.00 97.00 471 ILE A C 1
ATOM 3566 O O . ILE A 1 471 ? -26.822 1.569 39.878 1.00 97.00 471 ILE A O 1
ATOM 3570 N N . ILE A 1 472 ? -28.019 -0.155 39.056 1.00 95.88 472 ILE A N 1
ATOM 3571 C CA . ILE A 1 472 ? -28.971 -0.240 40.172 1.00 95.88 472 ILE A CA 1
ATOM 3572 C C . ILE A 1 472 ? -28.765 -1.546 40.928 1.00 95.88 472 ILE A C 1
ATOM 3574 O O . ILE A 1 472 ? -28.806 -2.618 40.336 1.00 95.88 472 ILE A O 1
ATOM 3578 N N . ILE A 1 473 ? -28.623 -1.452 42.246 1.00 95.75 473 ILE A N 1
ATOM 3579 C CA . ILE A 1 473 ? -28.580 -2.597 43.154 1.00 95.75 473 ILE A CA 1
ATOM 3580 C C . ILE A 1 473 ? -29.859 -2.598 43.987 1.00 95.75 473 ILE A C 1
ATOM 3582 O O . ILE A 1 473 ? -30.145 -1.622 44.691 1.00 95.75 473 ILE A O 1
ATOM 3586 N N . ARG A 1 474 ? -30.644 -3.672 43.881 1.00 95.12 474 ARG A N 1
ATOM 3587 C CA . ARG A 1 474 ? -31.901 -3.855 44.611 1.00 95.12 474 ARG A CA 1
ATOM 3588 C C . ARG A 1 474 ? -31.693 -4.685 45.865 1.00 95.12 474 ARG A C 1
ATOM 3590 O O . ARG A 1 474 ? -31.061 -5.733 45.823 1.00 95.12 474 ARG A O 1
ATOM 3597 N N . ASP A 1 475 ? -32.318 -4.219 46.935 1.00 92.38 475 ASP A N 1
ATOM 3598 C CA . ASP A 1 475 ? -32.396 -4.842 48.248 1.00 92.38 475 ASP A CA 1
ATOM 3599 C C . ASP A 1 475 ? -31.096 -5.541 48.652 1.00 92.38 475 ASP A C 1
ATOM 3601 O O . ASP A 1 475 ? -30.079 -4.862 48.734 1.00 92.38 475 ASP A O 1
ATOM 3605 N N . ASP A 1 476 ? -31.087 -6.851 48.889 1.00 90.19 476 ASP A N 1
ATOM 3606 C CA . ASP A 1 476 ? -29.928 -7.655 49.293 1.00 90.19 476 ASP A CA 1
ATOM 3607 C C . ASP A 1 476 ? -28.978 -8.115 48.169 1.00 90.19 476 ASP A C 1
ATOM 3609 O O . ASP A 1 476 ? -28.114 -8.957 48.409 1.00 90.19 476 ASP A O 1
ATOM 3613 N N . GLY A 1 477 ? -29.054 -7.505 46.981 1.00 93.75 477 GLY A N 1
ATOM 3614 C CA . GLY A 1 477 ? -28.084 -7.704 45.901 1.00 93.75 477 GLY A CA 1
ATOM 3615 C C . GLY A 1 477 ? -26.664 -7.232 46.253 1.00 93.75 477 GLY A C 1
ATOM 3616 O O . GLY A 1 477 ? -26.467 -6.246 46.974 1.00 93.75 477 GLY A O 1
ATOM 3617 N N . ASN A 1 478 ? -25.660 -7.928 45.715 1.00 93.62 478 ASN A N 1
ATOM 3618 C CA . ASN A 1 478 ? -24.246 -7.730 46.030 1.00 93.62 478 ASN A CA 1
ATOM 3619 C C . ASN A 1 478 ? -23.422 -7.398 44.779 1.00 93.62 478 ASN A C 1
ATOM 3621 O O . ASN A 1 478 ? -23.368 -8.182 43.832 1.00 93.62 478 ASN A O 1
ATOM 3625 N N . LEU A 1 479 ? -22.721 -6.264 44.817 1.00 94.94 479 LEU A N 1
ATOM 3626 C CA . LEU A 1 479 ? -21.664 -5.902 43.872 1.00 94.94 479 LEU A CA 1
ATOM 3627 C C . LEU A 1 479 ? -20.321 -6.003 44.593 1.00 94.94 479 LEU A C 1
ATOM 3629 O O . LEU A 1 479 ? -20.082 -5.284 45.563 1.00 94.94 479 LEU A O 1
ATOM 3633 N N . ILE A 1 480 ? -19.466 -6.914 44.139 1.00 94.75 480 ILE A N 1
ATOM 3634 C CA . ILE A 1 480 ? -18.210 -7.264 44.800 1.00 94.75 480 ILE A CA 1
ATOM 3635 C C . ILE A 1 480 ? -17.055 -6.965 43.850 1.00 94.75 480 ILE A C 1
ATOM 3637 O O . ILE A 1 480 ? -17.064 -7.409 42.706 1.00 94.75 480 ILE A O 1
ATOM 3641 N N . GLN A 1 481 ? -16.046 -6.256 44.349 1.00 94.81 481 GLN A N 1
ATOM 3642 C CA . GLN A 1 481 ? -14.751 -6.093 43.693 1.00 94.81 481 GLN A CA 1
ATOM 3643 C C . GLN A 1 481 ? -13.702 -6.915 44.450 1.00 94.81 481 GLN A C 1
ATOM 3645 O O . GLN A 1 481 ? -13.652 -6.837 45.679 1.00 94.81 481 GLN A O 1
ATOM 3650 N N . ILE A 1 482 ? -12.868 -7.688 43.747 1.00 96.38 482 ILE A N 1
ATOM 3651 C CA . ILE A 1 482 ? -11.817 -8.503 44.383 1.00 96.38 482 ILE A CA 1
ATOM 3652 C C . ILE A 1 482 ? -10.546 -7.674 44.622 1.00 96.38 482 ILE A C 1
ATOM 3654 O O . ILE A 1 482 ? -10.099 -7.540 45.760 1.00 96.38 482 ILE A O 1
ATOM 3658 N N . ASN A 1 483 ? -9.970 -7.099 43.567 1.00 94.94 483 ASN A N 1
ATOM 3659 C CA . ASN A 1 483 ? -8.733 -6.328 43.629 1.00 94.94 483 ASN A CA 1
ATOM 3660 C C . ASN A 1 483 ? -9.055 -4.845 43.832 1.00 94.94 483 ASN A C 1
ATOM 3662 O O . ASN A 1 483 ? -9.451 -4.172 42.891 1.00 94.94 483 ASN A O 1
ATOM 3666 N N . ASN A 1 484 ? -8.858 -4.317 45.040 1.00 85.69 484 ASN A N 1
ATOM 3667 C CA . ASN A 1 484 ? -9.309 -2.972 45.432 1.00 85.69 484 ASN A CA 1
ATOM 3668 C C . ASN A 1 484 ? -8.178 -1.941 45.633 1.00 85.69 484 ASN A C 1
ATOM 3670 O O . ASN A 1 484 ? -8.384 -0.908 46.273 1.00 85.69 484 ASN A O 1
ATOM 3674 N N . SER A 1 485 ? -6.980 -2.217 45.115 1.00 89.12 485 SER A N 1
ATOM 3675 C CA . SER A 1 485 ? -5.820 -1.319 45.171 1.00 89.12 485 SER A CA 1
ATOM 3676 C C . SER A 1 485 ? -5.458 -0.773 43.785 1.00 89.12 485 SER A C 1
ATOM 3678 O O . SER A 1 485 ? -5.733 -1.447 42.789 1.00 89.12 485 SER A O 1
ATOM 3680 N N . PRO A 1 486 ? -4.774 0.386 43.688 1.00 88.62 486 PRO A N 1
ATOM 3681 C CA . PRO A 1 486 ? -4.295 0.914 42.411 1.00 88.62 486 PRO A CA 1
ATOM 3682 C C . PRO A 1 486 ? -3.533 -0.142 41.584 1.00 88.62 486 PRO A C 1
ATOM 3684 O O . PRO A 1 486 ? -2.749 -0.898 42.165 1.00 88.62 486 PRO A O 1
ATOM 3687 N N . PRO A 1 487 ? -3.740 -0.208 40.253 1.00 89.06 487 PRO A N 1
ATOM 3688 C CA . PRO A 1 487 ? -4.523 0.717 39.421 1.00 89.06 487 PRO A CA 1
ATOM 3689 C C . PRO A 1 487 ? -6.043 0.438 39.368 1.00 89.06 487 PRO A C 1
ATOM 3691 O O . PRO A 1 487 ? -6.748 1.100 38.615 1.00 89.06 487 PRO A O 1
ATOM 3694 N N . ASN A 1 488 ? -6.575 -0.496 40.162 1.00 91.38 488 ASN A N 1
ATOM 3695 C CA . ASN A 1 488 ? -7.961 -0.973 40.070 1.00 91.38 488 ASN A CA 1
ATOM 3696 C C . ASN A 1 488 ? -8.972 -0.111 40.846 1.00 91.38 488 ASN A C 1
ATOM 3698 O O . ASN A 1 488 ? -9.847 -0.617 41.542 1.00 91.38 488 ASN A O 1
ATOM 3702 N N . ASN A 1 489 ? -8.860 1.210 40.777 1.00 90.69 489 ASN A N 1
ATOM 3703 C CA . ASN A 1 489 ? -9.817 2.076 41.460 1.00 90.69 489 ASN A CA 1
ATOM 3704 C C . ASN A 1 489 ? -11.147 2.092 40.690 1.00 90.69 489 ASN A C 1
ATOM 3706 O O . ASN A 1 489 ? -11.153 2.273 39.474 1.00 90.69 489 ASN A O 1
ATOM 3710 N N . ASN A 1 490 ? -12.272 1.955 41.395 1.00 91.81 490 ASN A N 1
ATOM 3711 C CA . ASN A 1 490 ? -13.587 2.146 40.783 1.00 91.81 490 ASN A CA 1
ATOM 3712 C C . ASN A 1 490 ? -13.858 3.630 40.511 1.00 91.81 490 ASN A C 1
ATOM 3714 O O . ASN A 1 490 ? -13.416 4.496 41.271 1.00 91.81 490 ASN A O 1
ATOM 3718 N N . VAL A 1 491 ? -14.638 3.913 39.469 1.00 90.94 491 VAL A N 1
ATOM 3719 C CA . VAL A 1 491 ? -15.045 5.270 39.077 1.00 90.94 491 VAL A CA 1
ATOM 3720 C C . VAL A 1 491 ? -16.538 5.299 38.747 1.00 90.94 491 VAL A C 1
ATOM 3722 O O . VAL A 1 491 ? -17.075 4.356 38.166 1.00 90.94 491 VAL A O 1
ATOM 3725 N N . GLY A 1 492 ? -17.192 6.408 39.098 1.00 90.38 492 GLY A N 1
ATOM 3726 C CA . GLY A 1 492 ? -18.579 6.711 38.752 1.00 90.38 492 GLY A CA 1
ATOM 3727 C C . GLY A 1 492 ? -19.577 6.472 39.887 1.00 90.38 492 GLY A C 1
ATOM 3728 O O . GLY A 1 492 ? -19.208 6.348 41.057 1.00 90.38 492 GLY A O 1
ATOM 3729 N N . ASN A 1 493 ? -20.869 6.455 39.545 1.00 87.44 493 ASN A N 1
ATOM 3730 C CA . ASN A 1 493 ? -21.967 6.481 40.512 1.00 87.44 493 ASN A CA 1
ATOM 3731 C C . ASN A 1 493 ? -22.865 5.242 40.398 1.00 87.44 493 ASN A C 1
ATOM 3733 O O . ASN A 1 493 ? -23.323 4.888 39.314 1.00 87.44 493 ASN A O 1
ATOM 3737 N N . ILE A 1 494 ? -23.191 4.633 41.539 1.00 90.62 494 ILE A N 1
ATOM 3738 C CA . ILE A 1 494 ? -24.186 3.555 41.635 1.00 90.62 494 ILE A CA 1
ATOM 3739 C C . ILE A 1 494 ? -25.449 4.045 42.340 1.00 90.62 494 ILE A C 1
ATOM 3741 O O . ILE A 1 494 ? -25.408 4.949 43.175 1.00 90.62 494 ILE A O 1
ATOM 3745 N N . GLN A 1 495 ? -26.580 3.413 42.039 1.00 90.88 495 GLN A N 1
ATOM 3746 C CA . GLN A 1 495 ? -27.828 3.605 42.765 1.00 90.88 495 GLN A CA 1
ATOM 3747 C C . GLN A 1 495 ? -28.145 2.354 43.566 1.00 90.88 495 GLN A C 1
ATOM 3749 O O . GLN A 1 495 ? -28.244 1.257 43.026 1.00 90.88 495 GLN A O 1
ATOM 3754 N N . MET A 1 496 ? -28.334 2.526 44.865 1.00 89.06 496 MET A N 1
ATOM 3755 C CA . MET A 1 496 ? -28.620 1.429 45.772 1.00 89.06 496 MET A CA 1
ATOM 3756 C C . MET A 1 496 ? -29.975 1.651 46.422 1.00 89.06 496 MET A C 1
ATOM 3758 O O . MET A 1 496 ? -30.202 2.676 47.063 1.00 89.06 496 MET A O 1
ATOM 3762 N N . GLN A 1 497 ? -30.870 0.685 46.261 1.00 89.38 497 GLN A N 1
ATOM 3763 C CA . GLN A 1 497 ? -32.164 0.664 46.924 1.00 89.38 497 GLN A CA 1
ATOM 3764 C C . GLN A 1 497 ? -32.149 -0.438 47.977 1.00 89.38 497 GLN A C 1
ATOM 3766 O O . GLN A 1 497 ? -31.981 -1.598 47.634 1.00 89.38 497 GLN A O 1
ATOM 3771 N N . ARG A 1 498 ? -32.406 -0.098 49.240 1.00 85.69 498 ARG A N 1
ATOM 3772 C CA . ARG A 1 498 ? -32.721 -1.065 50.303 1.00 85.69 498 ARG A CA 1
ATOM 3773 C C . ARG A 1 498 ? -34.157 -0.833 50.745 1.00 85.69 498 ARG A C 1
ATOM 3775 O O . ARG A 1 498 ? -34.539 0.326 50.914 1.00 85.69 498 ARG A O 1
ATOM 3782 N N . ASN A 1 499 ? -34.943 -1.891 50.929 1.00 83.88 499 ASN A N 1
ATOM 3783 C CA . ASN A 1 499 ? -36.301 -1.739 51.440 1.00 83.88 499 ASN A CA 1
ATOM 3784 C C . ASN A 1 499 ? -36.395 -2.272 52.870 1.00 83.88 499 ASN A C 1
ATOM 3786 O O . ASN A 1 499 ? -36.212 -3.458 53.117 1.00 83.88 499 ASN A O 1
ATOM 3790 N N . VAL A 1 500 ? -36.717 -1.395 53.820 1.00 80.12 500 VAL A N 1
ATOM 3791 C CA . VAL A 1 500 ? -36.912 -1.780 55.221 1.00 80.12 500 VAL A CA 1
ATOM 3792 C C . VAL A 1 500 ? -38.388 -1.636 55.557 1.00 80.12 500 VAL A C 1
ATOM 3794 O O . VAL A 1 500 ? -38.901 -0.534 55.745 1.00 80.12 500 VAL A O 1
ATOM 3797 N N . ASN A 1 501 ? -39.081 -2.769 55.615 1.00 82.56 501 ASN A N 1
ATOM 3798 C CA . ASN A 1 501 ? -40.505 -2.804 55.927 1.00 82.56 501 ASN A CA 1
ATOM 3799 C C . ASN A 1 501 ? -40.737 -2.752 57.446 1.00 82.56 501 ASN A C 1
ATOM 3801 O O . ASN A 1 501 ? -39.916 -3.221 58.231 1.00 82.56 501 ASN A O 1
ATOM 3805 N N . SER A 1 502 ? -41.904 -2.250 57.857 1.00 86.62 502 SER A N 1
ATOM 3806 C CA . SER A 1 502 ? -42.372 -2.277 59.257 1.00 86.62 502 SER A CA 1
ATOM 3807 C C . SER A 1 502 ? -41.536 -1.459 60.254 1.00 86.62 502 SER A C 1
ATOM 3809 O O . SER A 1 502 ? -41.441 -1.820 61.427 1.00 86.62 502 SER A O 1
ATOM 3811 N N . LEU A 1 503 ? -40.953 -0.339 59.813 1.00 82.00 503 LEU A N 1
ATOM 3812 C CA . LEU A 1 503 ? -40.277 0.599 60.710 1.00 82.00 503 LEU A CA 1
ATOM 3813 C C . LEU A 1 503 ? -41.267 1.290 61.660 1.00 82.00 503 LEU A C 1
ATOM 3815 O O . LEU A 1 503 ? -42.309 1.801 61.252 1.00 82.00 503 LEU A O 1
ATOM 3819 N N . THR A 1 504 ? -40.893 1.355 62.933 1.00 83.44 504 THR A N 1
ATOM 3820 C CA . THR A 1 504 ? -41.543 2.140 63.988 1.00 83.44 504 THR A CA 1
ATOM 3821 C C . THR A 1 504 ? -40.571 3.194 64.522 1.00 83.44 504 THR A C 1
ATOM 3823 O O . THR A 1 504 ? -39.371 3.147 64.253 1.00 83.44 504 THR A O 1
ATOM 3826 N N . ASN A 1 505 ? -41.060 4.127 65.341 1.00 79.81 505 ASN A N 1
ATOM 3827 C CA . ASN A 1 505 ? -40.225 5.140 65.999 1.00 79.81 505 ASN A CA 1
ATOM 3828 C C . ASN A 1 505 ? -39.238 4.576 67.045 1.00 79.81 505 ASN A C 1
ATOM 3830 O O . ASN A 1 505 ? -38.481 5.348 67.629 1.00 79.81 505 ASN A O 1
ATOM 3834 N N . LEU A 1 506 ? -39.248 3.262 67.294 1.00 85.06 506 LEU A N 1
ATOM 3835 C CA . LEU A 1 506 ? -38.318 2.571 68.192 1.00 85.06 506 LEU A CA 1
ATOM 3836 C C . LEU A 1 506 ? -37.202 1.826 67.442 1.00 85.06 506 LEU A C 1
ATOM 3838 O O . LEU A 1 506 ? -36.357 1.197 68.076 1.00 85.06 506 LEU A O 1
ATOM 3842 N N . ASN A 1 507 ? -37.202 1.851 66.106 1.00 86.56 507 ASN A N 1
ATOM 3843 C CA . ASN A 1 507 ? -36.209 1.143 65.306 1.00 86.56 507 ASN A CA 1
ATOM 3844 C C . ASN A 1 507 ? -35.040 2.051 64.917 1.00 86.56 507 ASN A C 1
ATOM 3846 O O . ASN A 1 507 ? -35.228 3.199 64.520 1.00 86.56 507 ASN A O 1
ATOM 3850 N N . TYR A 1 508 ? -33.833 1.488 64.969 1.00 83.56 508 TYR A N 1
ATOM 3851 C CA . TYR A 1 508 ? -32.635 2.085 64.391 1.00 83.56 508 TYR A CA 1
ATOM 3852 C C . TYR A 1 508 ? -32.366 1.449 63.027 1.00 83.56 508 TYR A C 1
ATOM 3854 O O . TYR A 1 508 ? -32.394 0.225 62.897 1.00 83.56 508 TYR A O 1
ATOM 3862 N N . VAL A 1 509 ? -32.088 2.278 62.022 1.00 81.69 509 VAL A N 1
ATOM 3863 C CA . VAL A 1 509 ? -31.592 1.825 60.718 1.00 81.69 509 VAL A CA 1
ATOM 3864 C C . VAL A 1 509 ? -30.097 2.085 60.682 1.00 81.69 509 VAL A C 1
ATOM 3866 O O . VAL A 1 509 ? -29.657 3.231 60.768 1.00 81.69 509 VAL A O 1
ATOM 3869 N N . TYR A 1 510 ? -29.321 1.014 60.566 1.00 83.12 510 TYR A N 1
ATOM 3870 C CA . TYR A 1 510 ? -27.883 1.110 60.376 1.00 83.12 510 TYR A CA 1
ATOM 3871 C C . TYR A 1 510 ? -27.588 1.240 58.889 1.00 83.12 510 TYR A C 1
ATOM 3873 O O . TYR A 1 510 ? -28.087 0.462 58.077 1.00 83.12 510 TYR A O 1
ATOM 3881 N N . TRP A 1 511 ? -26.763 2.221 58.544 1.00 79.50 511 TRP A N 1
ATOM 3882 C CA . TRP A 1 511 ? -26.275 2.412 57.190 1.00 79.50 511 TRP A CA 1
ATOM 3883 C C . TRP A 1 511 ? -24.770 2.627 57.218 1.00 79.50 511 TRP A C 1
ATOM 3885 O O . TRP A 1 511 ? -24.253 3.366 58.056 1.00 79.50 511 TRP A O 1
ATOM 3895 N N . SER A 1 512 ? -24.079 2.011 56.271 1.00 78.56 512 SER A N 1
ATOM 3896 C CA . SER A 1 512 ? -22.691 2.307 55.959 1.00 78.56 512 SER A CA 1
ATOM 3897 C C . SER A 1 512 ? -22.582 2.566 54.463 1.00 78.56 512 SER A C 1
ATOM 3899 O O . SER A 1 512 ? -23.271 1.948 53.654 1.00 78.56 512 SER A O 1
ATOM 3901 N N . SER A 1 513 ? -21.734 3.522 54.098 1.00 78.12 513 SER A N 1
ATOM 3902 C CA . SER A 1 513 ? -21.387 3.775 52.706 1.00 78.12 513 SER A CA 1
ATOM 3903 C C . SER A 1 513 ? -19.905 3.477 52.515 1.00 78.12 513 SER A C 1
ATOM 3905 O O . SER A 1 513 ? -19.103 3.921 53.340 1.00 78.12 513 SER A O 1
ATOM 3907 N N . PRO A 1 514 ? -19.517 2.772 51.440 1.00 72.69 514 PRO A N 1
ATOM 3908 C CA . PRO A 1 514 ? -18.115 2.651 51.057 1.00 72.69 514 PRO A CA 1
ATOM 3909 C C . PRO A 1 514 ? -17.561 3.960 50.462 1.00 72.69 514 PRO A C 1
ATOM 3911 O O . PRO A 1 514 ? -16.366 4.055 50.198 1.00 72.69 514 PRO A O 1
ATOM 3914 N N . VAL A 1 515 ? -18.409 4.974 50.241 1.00 77.56 515 VAL A N 1
ATOM 3915 C CA . VAL A 1 515 ? -18.025 6.274 49.679 1.00 77.56 515 VAL A CA 1
ATOM 3916 C C . VAL A 1 515 ? -17.670 7.244 50.803 1.00 77.56 515 VAL A C 1
ATOM 3918 O O . VAL A 1 515 ? -18.507 7.584 51.645 1.00 77.56 515 VAL A O 1
ATOM 3921 N N . ASN A 1 516 ? -16.428 7.726 50.796 1.00 78.44 516 ASN A N 1
ATOM 3922 C CA . ASN A 1 516 ? -15.965 8.725 51.754 1.00 78.44 516 ASN A CA 1
ATOM 3923 C C . ASN A 1 516 ? -16.800 10.017 51.655 1.00 78.44 516 ASN A C 1
ATOM 3925 O O . ASN A 1 516 ? -17.053 10.516 50.562 1.00 78.44 516 ASN A O 1
ATOM 3929 N N . GLY A 1 517 ? -17.218 10.567 52.798 1.00 79.06 517 GLY A N 1
ATOM 3930 C CA . GLY A 1 517 ? -18.020 11.796 52.850 1.00 79.06 517 GLY A CA 1
ATOM 3931 C C . GLY A 1 517 ? -19.476 11.649 52.385 1.00 79.06 517 GLY A C 1
ATOM 3932 O O . GLY A 1 517 ? -20.149 12.660 52.188 1.00 79.06 517 GLY A O 1
ATOM 3933 N N . PHE A 1 518 ? -19.986 10.424 52.213 1.00 83.12 518 PHE A N 1
ATOM 3934 C CA . PHE A 1 518 ? -21.385 10.205 51.848 1.00 83.12 518 PHE A CA 1
ATOM 3935 C C . PHE A 1 518 ? -22.340 10.741 52.924 1.00 83.12 518 PHE A C 1
ATOM 3937 O O . PHE A 1 518 ? -22.299 10.321 54.082 1.00 83.12 518 PHE A O 1
ATOM 3944 N N . ASN A 1 519 ? -23.229 11.656 52.532 1.00 85.06 519 ASN A N 1
ATOM 3945 C CA . ASN A 1 519 ? -24.180 12.259 53.455 1.00 85.06 519 ASN A CA 1
ATOM 3946 C C . ASN A 1 519 ? -25.371 11.322 53.707 1.00 85.06 519 ASN A C 1
ATOM 3948 O O . ASN A 1 519 ? -26.146 11.026 52.799 1.00 85.06 519 ASN A O 1
ATOM 3952 N N . VAL A 1 520 ? -25.556 10.902 54.960 1.00 82.81 520 VAL A N 1
ATOM 3953 C CA . VAL A 1 520 ? -26.658 10.018 55.373 1.00 82.81 520 VAL A CA 1
ATOM 3954 C C . VAL A 1 520 ? -28.046 10.639 55.162 1.00 82.81 520 VAL A C 1
ATOM 3956 O O . VAL A 1 520 ? -29.023 9.906 55.012 1.00 82.81 520 VAL A O 1
ATOM 3959 N N . THR A 1 521 ? -28.161 11.968 55.036 1.00 84.62 521 THR A N 1
ATOM 3960 C CA . THR A 1 521 ? -29.434 12.604 54.652 1.00 84.62 521 THR A CA 1
ATOM 3961 C C . THR A 1 521 ? -29.879 12.223 53.239 1.00 84.62 521 THR A C 1
ATOM 3963 O O . THR A 1 521 ? -31.054 12.362 52.929 1.00 84.62 521 THR A O 1
ATOM 3966 N N . ASN A 1 522 ? -28.988 11.698 52.389 1.00 82.62 522 ASN A N 1
ATOM 3967 C CA . ASN A 1 522 ? -29.359 11.152 51.080 1.00 82.62 522 ASN A CA 1
ATOM 3968 C C . ASN A 1 522 ? -30.118 9.816 51.190 1.00 82.62 522 ASN A C 1
ATOM 3970 O O . ASN A 1 522 ? -30.806 9.435 50.249 1.00 82.62 522 ASN A O 1
ATOM 3974 N N . VAL A 1 523 ? -30.004 9.110 52.322 1.00 80.25 523 VAL A N 1
ATOM 3975 C CA . VAL A 1 523 ? -30.706 7.837 52.583 1.00 80.25 523 VAL A CA 1
ATOM 3976 C C . VAL A 1 523 ? -32.078 8.092 53.192 1.00 80.25 523 VAL A C 1
ATOM 3978 O O . VAL A 1 523 ? -33.050 7.445 52.815 1.00 80.25 523 VAL A O 1
ATOM 3981 N N . SER A 1 524 ? -32.173 9.049 54.120 1.00 79.56 524 SER A N 1
ATOM 3982 C CA . SER A 1 524 ? -33.443 9.434 54.740 1.00 79.56 524 SER A CA 1
ATOM 3983 C C . SER A 1 524 ? -33.576 10.957 54.852 1.00 79.56 524 SER A C 1
ATOM 3985 O O . SER A 1 524 ? -33.354 11.524 55.927 1.00 79.56 524 SER A O 1
ATOM 3987 N N . PRO A 1 525 ? -33.968 11.642 53.760 1.00 81.50 525 PRO A N 1
ATOM 3988 C CA . PRO A 1 525 ? -34.055 13.105 53.719 1.00 81.50 525 PRO A CA 1
ATOM 3989 C C . PRO A 1 525 ? -35.049 13.706 54.721 1.00 81.50 525 PRO A C 1
ATOM 3991 O O . PRO A 1 525 ? -34.950 14.879 55.066 1.00 81.50 525 PRO A O 1
ATOM 3994 N N . GLY A 1 526 ? -36.025 12.913 55.176 1.00 81.12 526 GLY A N 1
ATOM 3995 C CA . GLY A 1 526 ? -37.040 13.327 56.147 1.00 81.12 526 GLY A CA 1
ATOM 3996 C C . GLY A 1 526 ? -36.657 13.101 57.613 1.00 81.12 526 GLY A C 1
ATOM 3997 O O . GLY A 1 526 ? -37.410 13.509 58.498 1.00 81.12 526 GLY A O 1
ATOM 3998 N N . THR A 1 527 ? -35.525 12.448 57.900 1.00 82.38 527 THR A N 1
ATOM 3999 C CA . THR A 1 527 ? -35.089 12.219 59.284 1.00 82.38 527 THR A CA 1
ATOM 4000 C C . THR A 1 527 ? -34.591 13.525 59.895 1.00 82.38 527 THR A C 1
ATOM 4002 O O . THR A 1 527 ? -33.732 14.200 59.336 1.00 82.38 527 THR A O 1
ATOM 4005 N N . ASN A 1 528 ? -35.105 13.878 61.077 1.00 84.00 528 ASN A N 1
ATOM 4006 C CA . ASN A 1 528 ? -34.601 15.020 61.839 1.00 84.00 528 ASN A CA 1
ATOM 4007 C C . ASN A 1 528 ? -33.106 14.825 62.143 1.00 84.00 528 ASN A C 1
ATOM 4009 O O . ASN A 1 528 ? -32.732 13.783 62.677 1.00 84.00 528 ASN A O 1
ATOM 4013 N N . ASN A 1 529 ? -32.272 15.834 61.876 1.00 83.75 529 ASN A N 1
ATOM 4014 C CA . ASN A 1 529 ? -30.824 15.782 62.113 1.00 83.75 529 ASN A CA 1
ATOM 4015 C C . ASN A 1 529 ? -30.441 15.380 63.552 1.00 83.75 529 ASN A C 1
ATOM 4017 O O . ASN A 1 529 ? -29.391 14.780 63.752 1.00 83.75 529 ASN A O 1
ATOM 4021 N N . ASN A 1 530 ? -31.297 15.644 64.548 1.00 86.00 530 ASN A N 1
ATOM 4022 C CA . ASN A 1 530 ? -31.079 15.234 65.944 1.00 86.00 530 ASN A CA 1
ATOM 4023 C C . ASN A 1 530 ? -31.236 13.717 66.183 1.00 86.00 530 ASN A C 1
ATOM 4025 O O . ASN A 1 530 ? -30.932 13.235 67.271 1.00 86.00 530 ASN A O 1
ATOM 4029 N N . LEU A 1 531 ? -31.749 12.980 65.196 1.00 84.81 531 LEU A N 1
ATOM 4030 C CA . LEU A 1 531 ? -31.964 11.529 65.210 1.00 84.81 531 LEU A CA 1
ATOM 4031 C C . LEU A 1 531 ? -30.995 10.803 64.262 1.00 84.81 531 LEU A C 1
ATOM 4033 O O . LEU A 1 531 ? -31.241 9.668 63.860 1.00 84.81 531 LEU A O 1
ATOM 4037 N N . ILE A 1 532 ? -29.910 11.474 63.871 1.00 84.38 532 ILE A N 1
ATOM 4038 C CA . ILE A 1 532 ? -28.829 10.904 63.074 1.00 84.38 532 ILE A CA 1
ATOM 4039 C C . ILE A 1 532 ? -27.626 10.729 63.996 1.00 84.38 532 ILE A C 1
ATOM 4041 O O . ILE A 1 532 ? -27.047 11.700 64.481 1.00 84.38 532 ILE A O 1
ATOM 4045 N N . TRP A 1 533 ? -27.246 9.476 64.235 1.00 82.12 533 TRP A N 1
ATOM 4046 C CA . TRP A 1 533 ? -26.091 9.131 65.057 1.00 82.12 533 TRP A CA 1
ATOM 4047 C C . TRP A 1 533 ? -24.980 8.565 64.180 1.00 82.12 533 TRP A C 1
ATOM 4049 O O . TRP A 1 533 ? -25.203 7.641 63.400 1.00 82.12 533 TRP A O 1
ATOM 4059 N N . HIS A 1 534 ? -23.770 9.099 64.333 1.00 78.69 534 HIS A N 1
ATOM 4060 C CA . HIS A 1 534 ? -22.580 8.532 63.713 1.00 78.69 534 HIS A CA 1
ATOM 4061 C C . HIS A 1 534 ? -21.969 7.502 64.654 1.00 78.69 534 HIS A C 1
ATOM 4063 O O . HIS A 1 534 ? -21.578 7.823 65.778 1.00 78.69 534 HIS A O 1
ATOM 4069 N N . TRP A 1 535 ? -21.878 6.261 64.189 1.00 72.75 535 TRP A N 1
ATOM 4070 C CA . TRP A 1 535 ? -21.092 5.257 64.882 1.00 72.75 535 TRP A CA 1
ATOM 4071 C C . TRP A 1 535 ? -19.615 5.475 64.550 1.00 72.75 535 TRP A C 1
ATOM 4073 O O . TRP A 1 535 ? -19.213 5.361 63.394 1.00 72.75 535 TRP A O 1
ATOM 4083 N N . ILE A 1 536 ? -18.817 5.821 65.561 1.00 69.31 536 ILE A N 1
ATOM 4084 C CA . ILE A 1 536 ? -17.356 5.814 65.465 1.00 69.31 536 ILE A CA 1
ATOM 4085 C C . ILE A 1 536 ? -16.924 4.398 65.865 1.00 69.31 536 ILE A C 1
ATOM 4087 O O . ILE A 1 536 ? -17.069 4.055 67.043 1.00 69.31 536 ILE A O 1
ATOM 4091 N N . PRO A 1 537 ? -16.468 3.550 64.925 1.00 61.94 537 PRO A N 1
ATOM 4092 C CA . PRO A 1 537 ? -16.044 2.203 65.269 1.00 61.94 537 PRO A CA 1
ATOM 4093 C C . PRO A 1 537 ? -14.875 2.267 66.254 1.00 61.94 537 PRO A C 1
ATOM 4095 O O . PRO A 1 537 ? -13.986 3.113 66.140 1.00 61.94 537 PRO A O 1
ATOM 4098 N N . THR A 1 538 ? -14.884 1.376 67.240 1.00 58.84 538 THR A N 1
ATOM 4099 C CA . THR A 1 538 ? -13.776 1.213 68.180 1.00 58.84 538 THR A CA 1
ATOM 4100 C C . THR A 1 538 ? -12.539 0.791 67.390 1.00 58.84 538 THR A C 1
ATOM 4102 O O . THR A 1 538 ? -12.533 -0.275 66.776 1.00 58.84 538 THR A O 1
ATOM 4105 N N . VAL A 1 539 ? -11.511 1.639 67.369 1.00 51.84 539 VAL A N 1
ATOM 4106 C CA . VAL A 1 539 ? -10.217 1.306 66.761 1.00 51.84 539 VAL A CA 1
ATOM 4107 C C . VAL A 1 539 ? -9.540 0.288 67.680 1.00 51.84 539 VAL A C 1
ATOM 4109 O O . VAL A 1 539 ? -9.364 0.576 68.865 1.00 51.84 539 VAL A O 1
ATOM 4112 N N . ALA A 1 540 ? -9.265 -0.909 67.159 1.00 43.12 540 ALA A N 1
ATOM 4113 C CA . ALA A 1 540 ? -8.555 -1.968 67.877 1.00 43.12 540 ALA A CA 1
ATOM 4114 C C . ALA A 1 540 ? -7.049 -1.694 67.936 1.00 43.12 540 ALA A C 1
ATOM 4116 O O . ALA A 1 540 ? -6.512 -1.186 66.922 1.00 43.12 540 ALA A O 1
#

Radius of gyration: 37.74 Å; chains: 1; bounding box: 113×45×110 Å

Secondary structure (DSSP, 8-state):
------PPTT---------SSSS-----------PPP---SPPB-PPPPPS-EEEEETT--TTT-SS--SS-EEEE-SS-S-EEEEEEE--B-TT-EEEEEEPPPSSPP--S----SS------STTBB-SSPEEEEEEEEETTEEEEEEEEETTTEEE--TTSPTTSB-------PSS--SSS--SSEEEEEES-B--TT-SS-SEEEEEES-TTS-EEEEEEEEEEETTEEEEEEEEEEEEETTT--EEEEEEEE--GGGGSS-GGGG--EEEEE---SSSSS---EEE-TT-STTSPP--EEEEEEEEEE-SSB--EEEEEEEESSS-GGGEEEEESSSEEEE-S-EEEEEEEEEEETTEEEEEEEEEEEEE-SEEB--SS-SBTT-GGGBGGGS---TT-EEEE--GGGTTT---EE--SSSSSPPPEEESEEEE-TT-EEEE-TT-EEEESS-EEE--SSSSPPEEEEETT-EEEES--STT---BS-EEEE----S--TTPPPP---SSTT--GGGT-TTS-GGG---------